Protein AF-0000000072493847 (afdb_homodimer)

Structure (mmCIF, N/CA/C/O backbone):
data_AF-0000000072493847-model_v1
#
loop_
_entity.id
_entity.type
_entity.pdbx_description
1 polymer 'Sarcoplasmic calcium-binding proteins I, III, and IV'
#
loop_
_atom_site.group_PDB
_atom_site.id
_atom_site.type_symbol
_atom_site.label_atom_id
_atom_site.label_alt_id
_atom_site.label_comp_id
_atom_site.label_asym_id
_atom_site.label_entity_id
_atom_site.label_seq_id
_atom_site.pdbx_PDB_ins_code
_atom_site.Cartn_x
_atom_site.Cartn_y
_atom_site.Cartn_z
_atom_site.occupancy
_atom_site.B_iso_or_equiv
_atom_site.auth_seq_id
_atom_site.auth_comp_id
_atom_site.auth_asym_id
_atom_site.auth_atom_id
_atom_site.pdbx_PDB_model_num
ATOM 1 N N . MET A 1 1 ? -23.219 -26.547 -18.922 1 40.38 1 MET A N 1
ATOM 2 C CA . MET A 1 1 ? -22.203 -26.156 -19.891 1 40.38 1 MET A CA 1
ATOM 3 C C . MET A 1 1 ? -21.469 -24.891 -19.422 1 40.38 1 MET A C 1
ATOM 5 O O . MET A 1 1 ? -20.234 -24.828 -19.5 1 40.38 1 MET A O 1
ATOM 9 N N . ALA A 1 2 ? -22.25 -23.859 -18.984 1 48.66 2 ALA A N 1
ATOM 10 C CA . ALA A 1 2 ? -21.734 -22.609 -18.469 1 48.66 2 ALA A CA 1
ATOM 11 C C . ALA A 1 2 ? -20.781 -22.844 -17.297 1 48.66 2 ALA A C 1
ATOM 13 O O . ALA A 1 2 ? -19.703 -22.25 -17.234 1 48.66 2 ALA A O 1
ATOM 14 N N . ASN A 1 3 ? -21.234 -23.703 -16.453 1 60.41 3 ASN A N 1
ATOM 15 C CA . ASN A 1 3 ? -20.484 -24.078 -15.266 1 60.41 3 ASN A CA 1
ATOM 16 C C . ASN A 1 3 ? -19.172 -24.75 -15.617 1 60.41 3 ASN A C 1
ATOM 18 O O . ASN A 1 3 ? -18.141 -24.5 -14.977 1 60.41 3 ASN A O 1
ATOM 22 N N . SER A 1 4 ? -19.234 -25.375 -16.812 1 73.81 4 SER A N 1
ATOM 23 C CA . SER A 1 4 ? -18.047 -26.109 -17.25 1 73.81 4 SER A CA 1
ATOM 24 C C . SER A 1 4 ? -17 -25.156 -17.828 1 73.81 4 SER A C 1
ATOM 26 O O . SER A 1 4 ? -15.812 -25.281 -17.531 1 73.81 4 SER A O 1
ATOM 28 N N . ASP A 1 5 ? -17.484 -24.062 -18.531 1 83.81 5 ASP A N 1
ATOM 29 C CA . ASP A 1 5 ? -16.547 -23.125 -19.141 1 83.81 5 ASP A CA 1
ATOM 30 C C . ASP A 1 5 ? -15.898 -22.234 -18.094 1 83.81 5 ASP A C 1
ATOM 32 O O . ASP A 1 5 ? -14.711 -21.906 -18.188 1 83.81 5 ASP A O 1
ATOM 36 N N . SER A 1 6 ? -16.734 -21.922 -17.141 1 89.44 6 SER A N 1
ATOM 37 C CA . SER A 1 6 ? -16.234 -21.109 -16.031 1 89.44 6 SER A CA 1
ATOM 38 C C . SER A 1 6 ? -15.164 -21.859 -15.234 1 89.44 6 SER A C 1
ATOM 40 O O . SER A 1 6 ? -14.125 -21.281 -14.898 1 89.44 6 SER A O 1
ATOM 42 N N . GLU A 1 7 ? -15.461 -23.062 -15.055 1 91.44 7 GLU A N 1
ATOM 43 C CA . GLU A 1 7 ? -14.508 -23.875 -14.312 1 91.44 7 GLU A CA 1
ATOM 44 C C . GLU A 1 7 ? -13.234 -24.094 -15.117 1 91.44 7 GLU A C 1
ATOM 46 O O . GLU A 1 7 ? -12.133 -24.109 -14.562 1 91.44 7 GLU A O 1
ATOM 51 N N . LYS A 1 8 ? -13.414 -24.297 -16.375 1 94.56 8 LYS A N 1
ATOM 52 C CA . LYS A 1 8 ? -12.266 -24.469 -17.266 1 94.56 8 LYS A CA 1
ATOM 53 C C . LYS A 1 8 ? -11.391 -23.219 -17.297 1 94.56 8 LYS A C 1
ATOM 55 O O . LYS A 1 8 ? -10.164 -23.312 -17.312 1 94.56 8 LYS A O 1
ATOM 60 N N . PHE A 1 9 ? -12.078 -22.125 -17.344 1 97.19 9 PHE A N 1
ATOM 61 C CA . PHE A 1 9 ? -11.359 -20.859 -17.328 1 97.19 9 PHE A CA 1
ATOM 62 C C . PHE A 1 9 ? -10.523 -20.703 -16.078 1 97.19 9 PHE A C 1
ATOM 64 O O . PHE A 1 9 ? -9.328 -20.422 -16.141 1 97.19 9 PHE A O 1
ATOM 71 N N . LEU A 1 10 ? -11.148 -20.938 -14.945 1 97.19 10 LEU A N 1
ATOM 72 C CA . LEU A 1 10 ? -10.438 -20.844 -13.672 1 97.19 10 LEU A CA 1
ATOM 73 C C . LEU A 1 10 ? -9.273 -21.812 -13.633 1 97.19 10 LEU A C 1
ATOM 75 O O . LEU A 1 10 ? -8.172 -21.453 -13.219 1 97.19 10 LEU A O 1
ATOM 79 N N . ARG A 1 11 ? -9.531 -23.031 -14.086 1 96.75 11 ARG A N 1
ATOM 80 C CA . ARG A 1 11 ? -8.516 -24.078 -14.094 1 96.75 11 ARG A CA 1
ATOM 81 C C . ARG A 1 11 ? -7.32 -23.672 -14.953 1 96.75 11 ARG A C 1
ATOM 83 O O . ARG A 1 11 ? -6.172 -23.828 -14.539 1 96.75 11 ARG A O 1
ATOM 90 N N . HIS A 1 12 ? -7.562 -23.141 -16.109 1 97.62 12 HIS A N 1
ATOM 91 C CA . HIS A 1 12 ? -6.508 -22.75 -17.031 1 97.62 12 HIS A CA 1
ATOM 92 C C . HIS A 1 12 ? -5.617 -21.672 -16.438 1 97.62 12 HIS A C 1
ATOM 94 O O . HIS A 1 12 ? -4.391 -21.797 -16.453 1 97.62 12 HIS A O 1
ATOM 100 N N . LYS A 1 13 ? -6.152 -20.625 -15.898 1 97.25 13 LYS A N 1
ATOM 101 C CA . LYS A 1 13 ? -5.395 -19.531 -15.289 1 97.25 13 LYS A CA 1
ATOM 102 C C . LYS A 1 13 ? -4.516 -20.047 -14.148 1 97.25 13 LYS A C 1
ATOM 104 O O . LYS A 1 13 ? -3.346 -19.672 -14.047 1 97.25 13 LYS A O 1
ATOM 109 N N . HIS A 1 14 ? -5.105 -20.938 -13.359 1 97.5 14 HIS A N 1
ATOM 110 C CA . HIS A 1 14 ? -4.387 -21.391 -12.18 1 97.5 14 HIS A CA 1
ATOM 111 C C . HIS A 1 14 ? -3.328 -22.438 -12.547 1 97.5 14 HIS A C 1
ATOM 113 O O . HIS A 1 14 ? -2.283 -22.516 -11.891 1 97.5 14 HIS A O 1
ATOM 119 N N . LEU A 1 15 ? -3.605 -23.25 -13.594 1 97 15 LEU A N 1
ATOM 120 C CA . LEU A 1 15 ? -2.553 -24.125 -14.094 1 97 15 LEU A CA 1
ATOM 121 C C . LEU A 1 15 ? -1.332 -23.312 -14.523 1 97 15 LEU A C 1
ATOM 123 O O . LEU A 1 15 ? -0.2 -23.656 -14.188 1 97 15 LEU A O 1
ATOM 127 N N . PHE A 1 16 ? -1.638 -22.266 -15.203 1 96.69 16 PHE A N 1
ATOM 128 C CA . PHE A 1 16 ? -0.585 -21.391 -15.711 1 96.69 16 PHE A CA 1
ATOM 129 C C . PHE A 1 16 ? 0.253 -20.844 -14.562 1 96.69 16 PHE A C 1
ATOM 131 O O . PHE A 1 16 ? 1.481 -20.938 -14.578 1 96.69 16 PHE A O 1
ATOM 138 N N . THR A 1 17 ? -0.31 -20.266 -13.516 1 96.44 17 THR A N 1
ATOM 139 C CA . THR A 1 17 ? 0.445 -19.656 -12.422 1 96.44 17 THR A CA 1
ATOM 140 C C . THR A 1 17 ? 1.072 -20.734 -11.547 1 96.44 17 THR A C 1
ATOM 142 O O . THR A 1 17 ? 2.191 -20.578 -11.055 1 96.44 17 THR A O 1
ATOM 145 N N . TYR A 1 18 ? 0.3 -21.859 -11.344 1 96 18 TYR A N 1
ATOM 146 C CA . TYR A 1 18 ? 0.799 -23 -10.57 1 96 18 TYR A CA 1
ATOM 147 C C . TYR A 1 18 ? 2.154 -23.453 -11.086 1 96 18 TYR A C 1
ATOM 149 O O . TYR A 1 18 ? 3.102 -23.625 -10.32 1 96 18 TYR A O 1
ATOM 157 N N . LEU A 1 19 ? 2.297 -23.547 -12.336 1 94.88 19 LEU A N 1
ATOM 158 C CA . LEU A 1 19 ? 3.471 -24.141 -12.961 1 94.88 19 LEU A CA 1
ATOM 159 C C . LEU A 1 19 ? 4.531 -23.094 -13.258 1 94.88 19 LEU A C 1
ATOM 161 O O . LEU A 1 19 ? 5.727 -23.359 -13.148 1 94.88 19 LEU A O 1
ATOM 165 N N . ASN A 1 20 ? 4.09 -21.875 -13.586 1 91.94 20 ASN A N 1
ATOM 166 C CA . ASN A 1 20 ? 5.039 -20.891 -14.117 1 91.94 20 ASN A CA 1
ATOM 167 C C . ASN A 1 20 ? 5.402 -19.844 -13.07 1 91.94 20 ASN A C 1
ATOM 169 O O . ASN A 1 20 ? 6.379 -19.109 -13.234 1 91.94 20 ASN A O 1
ATOM 173 N N . PHE A 1 21 ? 4.684 -19.75 -12.023 1 92.88 21 PHE A N 1
ATOM 174 C CA . PHE A 1 21 ? 4.941 -18.75 -10.992 1 92.88 21 PHE A CA 1
ATOM 175 C C . PHE A 1 21 ? 5.297 -19.422 -9.672 1 92.88 21 PHE A C 1
ATOM 177 O O . PHE A 1 21 ? 6.324 -19.109 -9.062 1 92.88 21 PHE A O 1
ATOM 184 N N . TRP A 1 22 ? 4.516 -20.422 -9.273 1 94.5 22 TRP A N 1
ATOM 185 C CA . TRP A 1 22 ? 4.617 -20.969 -7.922 1 94.5 22 TRP A CA 1
ATOM 186 C C . TRP A 1 22 ? 5.598 -22.125 -7.879 1 94.5 22 TRP A C 1
ATOM 188 O O . TRP A 1 22 ? 6.328 -22.297 -6.902 1 94.5 22 TRP A O 1
ATOM 198 N N . ASP A 1 23 ? 5.562 -22.953 -8.906 1 93.38 23 ASP A N 1
ATOM 199 C CA . ASP A 1 23 ? 6.465 -24.094 -9 1 93.38 23 ASP A CA 1
ATOM 200 C C . ASP A 1 23 ? 7.879 -23.641 -9.375 1 93.38 23 ASP A C 1
ATOM 202 O O . ASP A 1 23 ? 8.297 -23.797 -10.523 1 93.38 23 ASP A O 1
ATOM 206 N N . GLU A 1 24 ? 8.586 -23.203 -8.422 1 90.62 24 GLU A N 1
ATOM 207 C CA . GLU A 1 24 ? 9.875 -22.562 -8.633 1 90.62 24 GLU A CA 1
ATOM 208 C C . GLU A 1 24 ? 10.922 -23.547 -9.133 1 90.62 24 GLU A C 1
ATOM 210 O O . GLU A 1 24 ? 11.781 -23.203 -9.945 1 90.62 24 GLU A O 1
ATOM 215 N N . ASN A 1 25 ? 10.867 -24.75 -8.68 1 88.5 25 ASN A N 1
ATOM 216 C CA . ASN A 1 25 ? 11.875 -25.703 -9.125 1 88.5 25 ASN A CA 1
ATOM 217 C C . ASN A 1 25 ? 11.406 -26.484 -10.352 1 88.5 25 ASN A C 1
ATOM 219 O O . ASN A 1 25 ? 12.102 -27.375 -10.828 1 88.5 25 ASN A O 1
ATOM 223 N N . LYS A 1 26 ? 10.203 -26.297 -10.82 1 90.5 26 LYS A N 1
ATOM 224 C CA . LYS A 1 26 ? 9.648 -26.75 -12.094 1 90.5 26 LYS A CA 1
ATOM 225 C C . LYS A 1 26 ? 9.492 -28.281 -12.109 1 90.5 26 LYS A C 1
ATOM 227 O O . LYS A 1 26 ? 9.781 -28.922 -13.117 1 90.5 26 LYS A O 1
ATOM 232 N N . ASP A 1 27 ? 9.039 -28.844 -11 1 88.62 27 ASP A N 1
ATOM 233 C CA . ASP A 1 27 ? 8.867 -30.297 -10.969 1 88.62 27 ASP A CA 1
ATOM 234 C C . ASP A 1 27 ? 7.395 -30.672 -11.047 1 88.62 27 ASP A C 1
ATOM 236 O O . ASP A 1 27 ? 7.043 -31.844 -10.898 1 88.62 27 ASP A O 1
ATOM 240 N N . GLY A 1 28 ? 6.523 -29.703 -11.203 1 90.06 28 GLY A N 1
ATOM 241 C CA . GLY A 1 28 ? 5.125 -29.969 -11.508 1 90.06 28 GLY A CA 1
ATOM 242 C C . GLY A 1 28 ? 4.273 -30.156 -10.266 1 90.06 28 GLY A C 1
ATOM 243 O O . GLY A 1 28 ? 3.076 -30.438 -10.367 1 90.06 28 GLY A O 1
ATOM 244 N N . ILE A 1 29 ? 4.879 -30.078 -9.125 1 90.06 29 ILE A N 1
ATOM 245 C CA . ILE A 1 29 ? 4.184 -30.188 -7.844 1 90.06 29 ILE A CA 1
ATOM 246 C C . ILE A 1 29 ? 4.684 -29.094 -6.902 1 90.06 29 ILE A C 1
ATOM 248 O O . ILE A 1 29 ? 5.82 -28.625 -7.023 1 90.06 29 ILE A O 1
ATOM 252 N N . LEU A 1 30 ? 3.809 -28.672 -6.016 1 93.31 30 LEU A N 1
ATOM 253 C CA . LEU A 1 30 ? 4.227 -27.641 -5.066 1 93.31 30 LEU A CA 1
ATOM 254 C C . LEU A 1 30 ? 4.633 -28.281 -3.736 1 93.31 30 LEU A C 1
ATOM 256 O O . LEU A 1 30 ? 3.875 -29.062 -3.156 1 93.31 30 LEU A O 1
ATOM 260 N N . THR A 1 31 ? 5.801 -28.031 -3.373 1 92.56 31 THR A N 1
ATOM 261 C CA . THR A 1 31 ? 6.328 -28.406 -2.062 1 92.56 31 THR A CA 1
ATOM 262 C C . THR A 1 31 ? 6.727 -27.172 -1.271 1 92.56 31 THR A C 1
ATOM 264 O O . THR A 1 31 ? 6.707 -26.047 -1.799 1 92.56 31 THR A O 1
ATOM 267 N N . TRP A 1 32 ? 7.059 -27.406 -0.013 1 93.31 32 TRP A N 1
ATOM 268 C CA . TRP A 1 32 ? 7.48 -26.281 0.825 1 93.31 32 TRP A CA 1
ATOM 269 C C . TRP A 1 32 ? 8.695 -25.594 0.228 1 93.31 32 TRP A C 1
ATOM 271 O O . TRP A 1 32 ? 8.828 -24.375 0.325 1 93.31 32 TRP A O 1
ATOM 281 N N . GLU A 1 33 ? 9.516 -26.312 -0.339 1 93.75 33 GLU A N 1
ATOM 282 C CA . GLU A 1 33 ? 10.727 -25.766 -0.939 1 93.75 33 GLU A CA 1
ATOM 283 C C . GLU A 1 33 ? 10.383 -24.688 -1.962 1 93.75 33 GLU A C 1
ATOM 285 O O . GLU A 1 33 ? 11.078 -23.672 -2.059 1 93.75 33 GLU A O 1
ATOM 290 N N . ASP A 1 34 ? 9.352 -24.844 -2.771 1 95.75 34 ASP A N 1
ATOM 291 C CA . ASP A 1 34 ? 8.938 -23.844 -3.736 1 95.75 34 ASP A CA 1
ATOM 292 C C . ASP A 1 34 ? 8.57 -22.531 -3.039 1 95.75 34 ASP A C 1
ATOM 294 O O . ASP A 1 34 ? 8.984 -21.453 -3.479 1 95.75 34 ASP A O 1
ATOM 298 N N . PHE A 1 35 ? 7.867 -22.672 -1.907 1 95.56 35 PHE A N 1
ATOM 299 C CA . PHE A 1 35 ? 7.438 -21.484 -1.164 1 95.56 35 PHE A CA 1
ATOM 300 C C . PHE A 1 35 ? 8.633 -20.781 -0.531 1 95.56 35 PHE A C 1
ATOM 302 O O . PHE A 1 35 ? 8.703 -19.547 -0.541 1 95.56 35 PHE A O 1
ATOM 309 N N . ARG A 1 36 ? 9.492 -21.562 -0.009 1 94.81 36 ARG A N 1
ATOM 310 C CA . ARG A 1 36 ? 10.703 -21.016 0.583 1 94.81 36 ARG A CA 1
ATOM 311 C C . ARG A 1 36 ? 11.516 -20.25 -0.455 1 94.81 36 ARG A C 1
ATOM 313 O O . ARG A 1 36 ? 11.969 -19.125 -0.195 1 94.81 36 ARG A O 1
ATOM 320 N N . LEU A 1 37 ? 11.703 -20.781 -1.617 1 94.75 37 LEU A N 1
ATOM 321 C CA . LEU A 1 37 ? 12.453 -20.156 -2.693 1 94.75 37 LEU A CA 1
ATOM 322 C C . LEU A 1 37 ? 11.766 -18.875 -3.16 1 94.75 37 LEU A C 1
ATOM 324 O O . LEU A 1 37 ? 12.43 -17.875 -3.457 1 94.75 37 LEU A O 1
ATOM 328 N N . LEU A 1 38 ? 10.484 -18.922 -3.213 1 95.44 38 LEU A N 1
ATOM 329 C CA . LEU A 1 38 ? 9.719 -17.75 -3.604 1 95.44 38 LEU A CA 1
ATOM 330 C C . LEU A 1 38 ? 9.898 -16.625 -2.592 1 95.44 38 LEU A C 1
ATOM 332 O O . LEU A 1 38 ? 10.031 -15.453 -2.971 1 95.44 38 LEU A O 1
ATOM 336 N N . ALA A 1 39 ? 9.867 -17 -1.306 1 95.88 39 ALA A N 1
ATOM 337 C CA . ALA A 1 39 ? 10.078 -16 -0.258 1 95.88 39 ALA A CA 1
ATOM 338 C C . ALA A 1 39 ? 11.422 -15.305 -0.435 1 95.88 39 ALA A C 1
ATOM 340 O O . ALA A 1 39 ? 11.508 -14.078 -0.341 1 95.88 39 ALA A O 1
ATOM 341 N N . GLU A 1 40 ? 12.398 -16.031 -0.73 1 94.06 40 GLU A N 1
ATOM 342 C CA . GLU A 1 40 ? 13.734 -15.477 -0.936 1 94.06 40 GLU A CA 1
ATOM 343 C C . GLU A 1 40 ? 13.781 -14.609 -2.189 1 94.06 40 GLU A C 1
ATOM 345 O O . GLU A 1 40 ? 14.367 -13.523 -2.18 1 94.06 40 GLU A O 1
ATOM 350 N N . LYS A 1 41 ? 13.219 -15.102 -3.195 1 93.5 41 LYS A N 1
ATOM 351 C CA . LYS A 1 41 ? 13.195 -14.391 -4.473 1 93.5 41 LYS A CA 1
ATOM 352 C C . LYS A 1 41 ? 12.539 -13.023 -4.328 1 93.5 41 LYS A C 1
ATOM 354 O O . LYS A 1 41 ? 13.102 -12.008 -4.758 1 93.5 41 LYS A O 1
ATOM 359 N N . TYR A 1 42 ? 11.406 -12.961 -3.686 1 95.06 42 TYR A N 1
ATOM 360 C CA . TYR A 1 42 ? 10.656 -11.711 -3.59 1 95.06 42 TYR A CA 1
ATOM 361 C C . TYR A 1 42 ? 11.305 -10.758 -2.592 1 95.06 42 TYR A C 1
ATOM 363 O O . TYR A 1 42 ? 11.258 -9.539 -2.766 1 95.06 42 TYR A O 1
ATOM 371 N N . ALA A 1 43 ? 11.93 -11.312 -1.548 1 95.31 43 ALA A N 1
ATOM 372 C CA . ALA A 1 43 ? 12.711 -10.453 -0.661 1 95.31 43 ALA A CA 1
ATOM 373 C C . ALA A 1 43 ? 13.812 -9.734 -1.429 1 95.31 43 ALA A C 1
ATOM 375 O O . ALA A 1 43 ? 14.055 -8.539 -1.215 1 95.31 43 ALA A O 1
ATOM 376 N N . LYS A 1 44 ? 14.453 -10.422 -2.371 1 92.75 44 LYS A N 1
ATOM 377 C CA . LYS A 1 44 ? 15.523 -9.852 -3.184 1 92.75 44 LYS A CA 1
ATOM 378 C C . LYS A 1 44 ? 14.969 -8.828 -4.176 1 92.75 44 LYS A C 1
ATOM 380 O O . LYS A 1 44 ? 15.555 -7.762 -4.371 1 92.75 44 LYS A O 1
ATOM 385 N N . ILE A 1 45 ? 13.836 -9.172 -4.785 1 91.38 45 ILE A N 1
ATOM 386 C CA . ILE A 1 45 ? 13.195 -8.289 -5.75 1 91.38 45 ILE A CA 1
ATOM 387 C C . ILE A 1 45 ? 12.789 -6.984 -5.07 1 91.38 45 ILE A C 1
ATOM 389 O O . ILE A 1 45 ? 12.945 -5.902 -5.641 1 91.38 45 ILE A O 1
ATOM 393 N N . GLN A 1 46 ? 12.281 -7.125 -3.881 1 91.31 46 GLN A N 1
ATOM 394 C CA . GLN A 1 46 ? 11.781 -5.973 -3.143 1 91.31 46 GLN A CA 1
ATOM 395 C C . GLN A 1 46 ? 12.875 -4.93 -2.943 1 91.31 46 GLN A C 1
ATOM 397 O O . GLN A 1 46 ? 12.609 -3.725 -2.977 1 91.31 46 GLN A O 1
ATOM 402 N N . ARG A 1 47 ? 14.039 -5.324 -2.797 1 84.25 47 ARG A N 1
ATOM 403 C CA . ARG A 1 47 ? 15.156 -4.426 -2.551 1 84.25 47 ARG A CA 1
ATOM 404 C C . ARG A 1 47 ? 15.977 -4.215 -3.82 1 84.25 47 ARG A C 1
ATOM 406 O O . ARG A 1 47 ? 17.156 -3.859 -3.752 1 84.25 47 ARG A O 1
ATOM 413 N N . ARG A 1 48 ? 15.422 -4.488 -4.895 1 81.12 48 ARG A N 1
ATOM 414 C CA . ARG A 1 48 ? 16.016 -4.258 -6.203 1 81.12 48 ARG A CA 1
ATOM 415 C C . ARG A 1 48 ? 17.344 -4.992 -6.336 1 81.12 48 ARG A C 1
ATOM 417 O O . ARG A 1 48 ? 18.344 -4.418 -6.789 1 81.12 48 ARG A O 1
ATOM 424 N N . GLY A 1 49 ? 17.391 -6.152 -5.82 1 77.62 49 GLY A N 1
ATOM 425 C CA . GLY A 1 49 ? 18.562 -7.004 -5.965 1 77.62 49 GLY A CA 1
ATOM 426 C C . GLY A 1 49 ? 19.578 -6.809 -4.859 1 77.62 49 GLY A C 1
ATOM 427 O O . GLY A 1 49 ? 20.547 -7.57 -4.762 1 77.62 49 GLY A O 1
ATOM 428 N N . ARG A 1 50 ? 19.391 -5.82 -4.062 1 81.81 50 ARG A N 1
ATOM 429 C CA . ARG A 1 50 ? 20.281 -5.617 -2.926 1 81.81 50 ARG A CA 1
ATOM 430 C C . ARG A 1 50 ? 19.938 -6.57 -1.785 1 81.81 50 ARG A C 1
ATOM 432 O O . ARG A 1 50 ? 18.859 -7.18 -1.781 1 81.81 50 ARG A O 1
ATOM 439 N N . THR A 1 51 ? 20.906 -6.738 -0.943 1 86.88 51 THR A N 1
ATOM 440 C CA . THR A 1 51 ? 20.656 -7.598 0.208 1 86.88 51 THR A CA 1
ATOM 441 C C . THR A 1 51 ? 19.484 -7.062 1.031 1 86.88 51 THR A C 1
ATOM 443 O O . THR A 1 51 ? 19.531 -5.938 1.525 1 86.88 51 THR A O 1
ATOM 446 N N . PRO A 1 52 ? 18.516 -7.879 1.116 1 89.56 52 PRO A N 1
ATOM 447 C CA . PRO A 1 52 ? 17.359 -7.414 1.877 1 89.56 52 PRO A CA 1
ATOM 448 C C . PRO A 1 52 ? 17.609 -7.398 3.383 1 89.56 52 PRO A C 1
ATOM 450 O O . PRO A 1 52 ? 18.391 -8.203 3.893 1 89.56 52 PRO A O 1
ATOM 453 N N . GLU A 1 53 ? 16.891 -6.473 4.051 1 89.25 53 GLU A N 1
ATOM 454 C CA . GLU A 1 53 ? 16.906 -6.477 5.512 1 89.25 53 GLU A CA 1
ATOM 455 C C . GLU A 1 53 ? 16.344 -7.785 6.062 1 89.25 53 GLU A C 1
ATOM 457 O O . GLU A 1 53 ? 15.508 -8.43 5.422 1 89.25 53 GLU A O 1
ATOM 462 N N . LYS A 1 54 ? 16.828 -8.148 7.258 1 92.25 54 LYS A N 1
ATOM 463 C CA . LYS A 1 54 ? 16.391 -9.383 7.906 1 92.25 54 LYS A CA 1
ATOM 464 C C . LYS A 1 54 ? 14.875 -9.414 8.055 1 92.25 54 LYS A C 1
ATOM 466 O O . LYS A 1 54 ? 14.242 -10.453 7.836 1 92.25 54 LYS A O 1
ATOM 471 N N . GLU A 1 55 ? 14.297 -8.305 8.398 1 92.88 55 GLU A N 1
ATOM 472 C CA . GLU A 1 55 ? 12.867 -8.234 8.664 1 92.88 55 GLU A CA 1
ATOM 473 C C . GLU A 1 55 ? 12.062 -8.453 7.383 1 92.88 55 GLU A C 1
ATOM 475 O O . GLU A 1 55 ? 10.961 -9.008 7.422 1 92.88 55 GLU A O 1
ATOM 480 N N . VAL A 1 56 ? 12.562 -8.023 6.281 1 94.69 56 VAL A N 1
ATOM 481 C CA . VAL A 1 56 ? 11.906 -8.211 4.992 1 94.69 56 VAL A CA 1
ATOM 482 C C . VAL A 1 56 ? 11.898 -9.695 4.633 1 94.69 56 VAL A C 1
ATOM 484 O O . VAL A 1 56 ? 10.859 -10.242 4.246 1 94.69 56 VAL A O 1
ATOM 487 N N . VAL A 1 57 ? 13.07 -10.344 4.824 1 95.62 57 VAL A N 1
ATOM 488 C CA . VAL A 1 57 ? 13.195 -11.766 4.543 1 95.62 57 VAL A CA 1
ATOM 489 C C . VAL A 1 57 ? 12.234 -12.555 5.43 1 95.62 57 VAL A C 1
ATOM 491 O O . VAL A 1 57 ? 11.5 -13.422 4.945 1 95.62 57 VAL A O 1
ATOM 494 N N . GLU A 1 58 ? 12.219 -12.234 6.641 1 95.56 58 GLU A N 1
ATOM 495 C CA . GLU A 1 58 ? 11.367 -12.93 7.602 1 95.56 58 GLU A CA 1
ATOM 496 C C . GLU A 1 58 ? 9.891 -12.719 7.277 1 95.56 5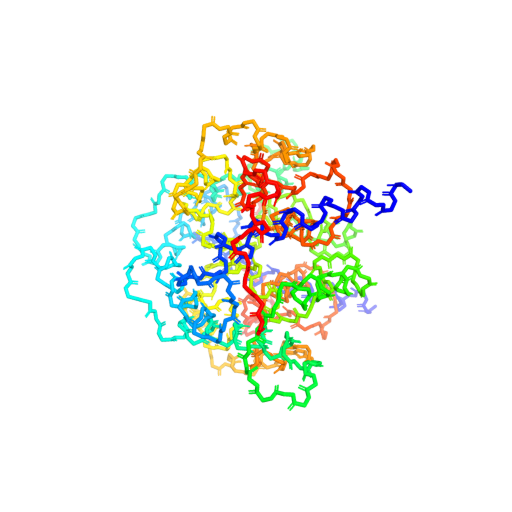8 GLU A C 1
ATOM 498 O O . GLU A 1 58 ? 9.07 -13.617 7.473 1 95.56 58 GLU A O 1
ATOM 503 N N . ARG A 1 59 ? 9.562 -11.547 6.84 1 96 59 ARG A N 1
ATOM 504 C CA . ARG A 1 59 ? 8.18 -11.25 6.496 1 96 59 ARG A CA 1
ATOM 505 C C . ARG A 1 59 ? 7.707 -12.125 5.336 1 96 59 ARG A C 1
ATOM 507 O O . ARG A 1 59 ? 6.652 -12.75 5.414 1 96 59 ARG A O 1
ATOM 514 N N . TRP A 1 60 ? 8.461 -12.164 4.301 1 96.94 60 TRP A N 1
ATOM 515 C CA . TRP A 1 60 ? 8.109 -13.008 3.164 1 96.94 60 TRP A CA 1
ATOM 516 C C . TRP A 1 60 ? 8.016 -14.477 3.584 1 96.94 60 TRP A C 1
ATOM 518 O O . TRP A 1 60 ? 7.082 -15.18 3.193 1 96.94 60 TRP A O 1
ATOM 528 N N . LYS A 1 61 ? 8.984 -14.922 4.391 1 96.69 61 LYS A N 1
ATOM 529 C CA . LYS A 1 61 ? 8.938 -16.297 4.887 1 96.69 61 LYS A CA 1
ATOM 530 C C . LYS A 1 61 ? 7.652 -16.562 5.664 1 96.69 61 LYS A C 1
ATOM 532 O O . LYS A 1 61 ? 7.012 -17.594 5.473 1 96.69 61 LYS A O 1
ATOM 537 N N . SER A 1 62 ? 7.316 -15.664 6.496 1 96 62 SER A N 1
ATOM 538 C CA . SER A 1 62 ? 6.117 -15.812 7.312 1 96 62 SER A CA 1
ATOM 539 C C . SER A 1 62 ? 4.863 -15.883 6.449 1 96 62 SER A C 1
ATOM 541 O O . SER A 1 62 ? 3.977 -16.703 6.695 1 96 62 SER A O 1
ATOM 543 N N . ILE A 1 63 ? 4.734 -15.023 5.488 1 96.38 63 ILE A N 1
ATOM 544 C CA . ILE A 1 63 ? 3.592 -14.992 4.582 1 96.38 63 ILE A CA 1
ATOM 545 C C . ILE A 1 63 ? 3.453 -16.344 3.879 1 96.38 63 ILE A C 1
ATOM 547 O O . ILE A 1 63 ? 2.377 -16.938 3.881 1 96.38 63 ILE A O 1
ATOM 551 N N . PHE A 1 64 ? 4.531 -16.844 3.342 1 96.44 64 PHE A N 1
ATOM 552 C CA . PHE A 1 64 ? 4.48 -18.062 2.545 1 96.44 64 PHE A CA 1
ATOM 553 C C . PHE A 1 64 ? 4.305 -19.281 3.438 1 96.44 64 PHE A C 1
ATOM 555 O O . PHE A 1 64 ? 3.668 -20.266 3.043 1 96.44 64 PHE A O 1
ATOM 562 N N . GLU A 1 65 ? 4.84 -19.188 4.648 1 94.56 65 GLU A N 1
ATOM 563 C CA . GLU A 1 65 ? 4.586 -20.266 5.617 1 94.56 65 GLU A CA 1
ATOM 564 C C . GLU A 1 65 ? 3.102 -20.344 5.957 1 94.56 65 GLU A C 1
ATOM 566 O O . GLU A 1 65 ? 2.539 -21.438 6.012 1 94.56 65 GLU A O 1
ATOM 571 N N . LYS A 1 66 ? 2.494 -19.266 6.195 1 94.06 66 LYS A N 1
ATOM 572 C CA . LYS A 1 66 ? 1.065 -19.266 6.492 1 94.06 66 LYS A CA 1
ATOM 573 C C . LYS A 1 66 ? 0.257 -19.781 5.305 1 94.06 66 LYS A C 1
ATOM 575 O O . LYS A 1 66 ? -0.697 -20.547 5.48 1 94.06 66 LYS A O 1
ATOM 580 N N . TRP A 1 67 ? 0.632 -19.359 4.105 1 93.69 67 TRP A N 1
ATOM 581 C CA . TRP A 1 67 ? -0.03 -19.844 2.9 1 93.69 67 TRP A CA 1
ATOM 582 C C . TRP A 1 67 ? 0.096 -21.359 2.783 1 93.69 67 TRP A C 1
ATOM 584 O O . TRP A 1 67 ? -0.898 -22.047 2.564 1 93.69 67 TRP A O 1
ATOM 594 N N . TRP A 1 68 ? 1.305 -21.828 3.01 1 93.25 68 TRP A N 1
ATOM 595 C CA . TRP A 1 68 ? 1.583 -23.266 2.953 1 93.25 68 TRP A CA 1
ATOM 596 C C . TRP A 1 68 ? 0.727 -24.031 3.957 1 93.25 68 TRP A C 1
ATOM 598 O O . TRP A 1 68 ? 0.11 -25.031 3.617 1 93.25 68 TRP A O 1
ATOM 608 N N . ASN A 1 69 ? 0.655 -23.469 5.125 1 90.88 69 ASN A N 1
ATOM 609 C CA . ASN A 1 69 ? -0.127 -24.109 6.18 1 90.88 69 ASN A CA 1
ATOM 610 C C . ASN A 1 69 ? -1.612 -24.156 5.832 1 90.88 69 ASN A C 1
ATOM 612 O O . ASN A 1 69 ? -2.291 -25.141 6.094 1 90.88 69 ASN A O 1
ATOM 616 N N . GLU A 1 70 ? -2.117 -23.109 5.262 1 89.56 70 GLU A N 1
ATOM 617 C CA . GLU A 1 70 ? -3.516 -23.078 4.848 1 89.56 70 GLU A CA 1
ATOM 618 C C . GLU A 1 70 ? -3.787 -24.094 3.74 1 89.56 70 GLU A C 1
ATOM 620 O O . GLU A 1 70 ? -4.836 -24.734 3.727 1 89.56 70 GLU A O 1
ATOM 625 N N . LEU A 1 71 ? -2.877 -24.266 2.811 1 89.56 71 LEU A N 1
ATOM 626 C CA . LEU A 1 71 ? -3.02 -25.172 1.675 1 89.56 71 LEU A CA 1
ATOM 627 C C . LEU A 1 71 ? -2.947 -26.625 2.127 1 89.56 71 LEU A C 1
ATOM 629 O O . LEU A 1 71 ? -3.578 -27.5 1.527 1 89.56 71 LEU A O 1
ATOM 633 N N . THR A 1 72 ? -2.221 -26.828 3.174 1 87 72 THR A N 1
ATOM 634 C CA . THR A 1 72 ? -1.964 -28.203 3.586 1 87 72 THR A CA 1
ATOM 635 C C . THR A 1 72 ? -2.803 -28.562 4.805 1 87 72 THR A C 1
ATOM 637 O O . THR A 1 72 ? -2.697 -29.672 5.332 1 87 72 THR A O 1
ATOM 640 N N . SER A 1 73 ? -3.479 -27.516 5.332 1 76.56 73 SER A N 1
ATOM 641 C CA . SER A 1 73 ? -4.266 -27.766 6.531 1 76.56 73 SER A CA 1
ATOM 642 C C . SER A 1 73 ? -5.273 -28.891 6.301 1 76.56 73 SER A C 1
ATOM 644 O O . SER A 1 73 ? -5.59 -29.656 7.223 1 76.56 73 SER A O 1
ATOM 646 N N . TYR A 1 74 ? -6.07 -28.938 5.203 1 58.5 74 TYR A N 1
ATOM 647 C CA . TYR A 1 74 ? -7.07 -29.984 5.008 1 58.5 74 TYR A CA 1
ATOM 648 C C . TYR A 1 74 ? -6.422 -31.266 4.508 1 58.5 74 TYR A C 1
ATOM 650 O O . TYR A 1 74 ? -7.109 -32.281 4.301 1 58.5 74 TYR A O 1
ATOM 658 N N . ALA A 1 75 ? -5.285 -31.094 3.93 1 50.78 75 ALA A N 1
ATOM 659 C CA . ALA A 1 75 ? -4.648 -32.312 3.434 1 50.78 75 ALA A CA 1
ATOM 660 C C . ALA A 1 75 ? -4.559 -33.375 4.531 1 50.78 75 ALA A C 1
ATOM 662 O O . ALA A 1 75 ? -4.137 -33.062 5.652 1 50.78 75 ALA A O 1
ATOM 663 N N . ASP A 1 76 ? -5.625 -34.188 4.555 1 48.12 76 ASP A N 1
ATOM 664 C CA . ASP A 1 76 ? -5.676 -35.406 5.379 1 48.12 76 ASP A CA 1
ATOM 665 C C . ASP A 1 76 ? -4.277 -35.812 5.824 1 48.12 76 ASP A C 1
ATOM 667 O O . ASP A 1 76 ? -3.279 -35.281 5.328 1 48.12 76 ASP A O 1
ATOM 671 N N . SER A 1 77 ? -4.332 -37.25 6.371 1 42.28 77 SER A N 1
ATOM 672 C CA . SER A 1 77 ? -3.428 -38.219 6.98 1 42.28 77 SER A CA 1
ATOM 673 C C . SER A 1 77 ? -2.09 -38.281 6.25 1 42.28 77 SER A C 1
ATOM 675 O O . SER A 1 77 ? -1.169 -38.969 6.668 1 42.28 77 SER A O 1
ATOM 677 N N . ASN A 1 78 ? -2.164 -38.406 4.836 1 45.25 78 ASN A N 1
ATOM 678 C CA . ASN A 1 78 ? -0.894 -38.781 4.234 1 45.25 78 ASN A CA 1
ATOM 679 C C . ASN A 1 78 ? 0.123 -37.656 4.273 1 45.25 78 ASN A C 1
ATOM 681 O O . ASN A 1 78 ? -0.18 -36.531 3.867 1 45.25 78 ASN A O 1
ATOM 685 N N . LYS A 1 79 ? 0.938 -37.75 5.102 1 48.12 79 LYS A N 1
ATOM 686 C CA . LYS A 1 79 ? 2.102 -36.969 5.555 1 48.12 79 LYS A CA 1
ATOM 687 C C . LYS A 1 79 ? 2.75 -36.219 4.398 1 48.12 79 LYS A C 1
ATOM 689 O O . LYS A 1 79 ? 3.842 -35.688 4.543 1 48.12 79 LYS A O 1
ATOM 694 N N . ASP A 1 80 ? 2.557 -36.75 3.156 1 56.16 80 ASP A N 1
ATOM 695 C CA . ASP A 1 80 ? 3.57 -36.25 2.234 1 56.16 80 ASP A CA 1
ATOM 696 C C . ASP A 1 80 ? 3.342 -34.781 1.912 1 56.16 80 ASP A C 1
ATOM 698 O O . ASP A 1 80 ? 2.229 -34.375 1.569 1 56.16 80 ASP A O 1
ATOM 702 N N . LYS A 1 81 ? 3.846 -33.75 2.545 1 73.06 81 LYS A N 1
ATOM 703 C CA . LYS A 1 81 ? 3.844 -32.281 2.637 1 73.06 81 LYS A CA 1
ATOM 704 C C . LYS A 1 81 ? 3.908 -31.641 1.253 1 73.06 81 LYS A C 1
ATOM 706 O O . LYS A 1 81 ? 4.812 -30.859 0.969 1 73.06 81 LYS A O 1
ATOM 711 N N . LEU A 1 82 ? 3.133 -32.219 0.169 1 85.56 82 LEU A N 1
ATOM 712 C CA . LEU A 1 82 ? 3.049 -31.594 -1.149 1 85.56 82 LEU A CA 1
ATOM 713 C C . LEU A 1 82 ? 1.64 -31.078 -1.418 1 85.56 82 LEU A C 1
ATOM 715 O O . LEU A 1 82 ? 0.672 -31.562 -0.826 1 85.56 82 LEU A O 1
ATOM 719 N N . VAL A 1 83 ? 1.418 -30.094 -2.232 1 90.06 83 VAL A N 1
ATOM 720 C CA . VAL A 1 83 ? 0.151 -29.516 -2.68 1 90.06 83 VAL A CA 1
ATOM 721 C C . VAL A 1 83 ? -0.08 -29.875 -4.148 1 90.06 83 VAL A C 1
ATOM 723 O O . VAL A 1 83 ? 0.626 -29.375 -5.031 1 90.06 83 VAL A O 1
ATOM 726 N N . GLU A 1 84 ? -1.017 -30.734 -4.344 1 87.38 84 GLU A N 1
ATOM 727 C CA . GLU A 1 84 ? -1.396 -31.047 -5.719 1 87.38 84 GLU A CA 1
ATOM 728 C C . GLU A 1 84 ? -2.264 -29.938 -6.316 1 87.38 84 GLU A C 1
ATOM 730 O O . GLU A 1 84 ? -2.857 -29.156 -5.582 1 87.38 84 GLU A O 1
ATOM 735 N N . PHE A 1 85 ? -2.434 -30.016 -7.652 1 92.12 85 PHE A N 1
ATOM 736 C CA . PHE A 1 85 ? -3.109 -28.922 -8.336 1 92.12 85 PHE A CA 1
ATOM 737 C C . PHE A 1 85 ? -4.57 -28.828 -7.906 1 92.12 85 PHE A C 1
ATOM 739 O O . PHE A 1 85 ? -5.109 -27.719 -7.754 1 92.12 85 PHE A O 1
ATOM 746 N N . HIS A 1 86 ? -5.25 -29.969 -7.727 1 88.88 86 HIS A N 1
ATOM 747 C CA . HIS A 1 86 ? -6.66 -29.906 -7.355 1 88.88 86 HIS A CA 1
ATOM 748 C C . HIS A 1 86 ? -6.844 -29.234 -6 1 88.88 86 HIS A C 1
ATOM 750 O O . HIS A 1 86 ? -7.824 -28.5 -5.789 1 88.88 86 HIS A O 1
ATOM 756 N N . GLU A 1 87 ? -5.895 -29.438 -5.016 1 88.5 87 GLU A N 1
ATOM 757 C CA . GLU A 1 87 ? -5.941 -28.781 -3.713 1 88.5 87 GLU A CA 1
ATOM 758 C C . GLU A 1 87 ? -5.723 -27.281 -3.844 1 88.5 87 GLU A C 1
ATOM 760 O O . GLU A 1 87 ? -6.359 -26.484 -3.146 1 88.5 87 GLU A O 1
ATOM 765 N N . TRP A 1 88 ? -4.789 -26.984 -4.723 1 93.06 88 TRP A N 1
ATOM 766 C CA . TRP A 1 88 ? -4.527 -25.578 -5.047 1 93.06 88 TRP A CA 1
ATOM 767 C C . TRP A 1 88 ? -5.785 -24.891 -5.566 1 93.06 88 TRP A C 1
ATOM 769 O O . TRP A 1 88 ? -6.164 -23.828 -5.074 1 93.06 88 TRP A O 1
ATOM 779 N N . LEU A 1 89 ? -6.363 -25.516 -6.5 1 93.75 89 LEU A N 1
ATOM 780 C CA . LEU A 1 89 ? -7.555 -24.953 -7.129 1 93.75 89 LEU A CA 1
ATOM 781 C C . LEU A 1 89 ? -8.695 -24.828 -6.121 1 93.75 89 LEU A C 1
ATOM 783 O O . LEU A 1 89 ? -9.414 -23.828 -6.109 1 93.75 89 LEU A O 1
ATOM 787 N N . ASP A 1 90 ? -8.883 -25.797 -5.27 1 92.19 90 ASP A N 1
ATOM 788 C CA . ASP A 1 90 ? -9.938 -25.812 -4.262 1 92.19 90 ASP A CA 1
ATOM 789 C C . ASP A 1 90 ? -9.758 -24.656 -3.279 1 92.19 90 ASP A C 1
ATOM 791 O O . ASP A 1 90 ? -10.742 -24.062 -2.82 1 92.19 90 ASP A O 1
ATOM 795 N N . PHE A 1 91 ? -8.586 -24.422 -2.936 1 93.5 91 PHE A N 1
ATOM 796 C CA . PHE A 1 91 ? -8.297 -23.312 -2.035 1 93.5 91 PHE A CA 1
ATOM 797 C C . PHE A 1 91 ? -8.867 -22 -2.584 1 93.5 91 PHE A C 1
ATOM 799 O O . PHE A 1 91 ? -9.555 -21.266 -1.873 1 93.5 91 PHE A O 1
ATOM 806 N N . PHE A 1 92 ? -8.656 -21.688 -3.822 1 95.88 92 PHE A N 1
ATOM 807 C CA . PHE A 1 92 ? -9.07 -20.406 -4.395 1 95.88 92 PHE A CA 1
ATOM 808 C C . PHE A 1 92 ? -10.57 -20.391 -4.652 1 95.88 92 PHE A C 1
ATOM 810 O O . PHE A 1 92 ? -11.219 -19.344 -4.539 1 95.88 92 PHE A O 1
ATOM 817 N N . LYS A 1 93 ? -11.086 -21.562 -4.977 1 95 93 LYS A N 1
ATOM 818 C CA . LYS A 1 93 ? -12.547 -21.641 -5.078 1 95 93 LYS A CA 1
ATOM 819 C C . LYS A 1 93 ? -13.211 -21.297 -3.752 1 95 93 LYS A C 1
ATOM 821 O O . LYS A 1 93 ? -14.172 -20.516 -3.721 1 95 93 LYS A O 1
ATOM 826 N N . GLN A 1 94 ? -12.672 -21.828 -2.711 1 94.75 94 GLN A N 1
ATOM 827 C CA . GLN A 1 94 ? -13.211 -21.547 -1.385 1 94.75 94 GLN A CA 1
ATOM 828 C C . GLN A 1 94 ? -13.008 -20.078 -1.007 1 94.75 94 GLN A C 1
ATOM 830 O O . GLN A 1 94 ? -13.883 -19.469 -0.4 1 94.75 94 GLN A O 1
ATOM 835 N N . LEU A 1 95 ? -11.898 -19.625 -1.36 1 96 95 LEU A N 1
ATOM 836 C CA . LEU A 1 95 ? -11.617 -18.203 -1.115 1 96 95 LEU A CA 1
ATOM 837 C C . LEU A 1 95 ? -12.672 -17.328 -1.766 1 96 95 LEU A C 1
ATOM 839 O O . LEU A 1 95 ? -13.188 -16.391 -1.136 1 96 95 LEU A O 1
ATOM 843 N N . GLY A 1 96 ? -12.977 -17.578 -3.012 1 95.75 96 GLY A N 1
ATOM 844 C CA . GLY A 1 96 ? -13.984 -16.828 -3.738 1 95.75 96 GLY A CA 1
ATOM 845 C C . GLY A 1 96 ? -15.375 -16.953 -3.133 1 95.75 96 GLY A C 1
ATOM 846 O O . GLY A 1 96 ? -16.156 -16 -3.191 1 95.75 96 GLY A O 1
ATOM 847 N N . LYS A 1 97 ? -15.633 -18.078 -2.523 1 96.25 97 LYS A N 1
ATOM 848 C CA . LYS A 1 97 ? -16.938 -18.312 -1.891 1 96.25 97 LYS A CA 1
ATOM 849 C C . LYS A 1 97 ? -17.031 -17.547 -0.567 1 96.25 97 LYS A C 1
ATOM 851 O O . LYS A 1 97 ? -18.109 -17.078 -0.203 1 96.25 97 LYS A O 1
ATOM 856 N N . ASN A 1 98 ? -15.93 -17.453 0.076 1 96.56 98 ASN A N 1
ATOM 857 C CA . ASN A 1 98 ? -15.945 -16.969 1.453 1 96.56 98 ASN A CA 1
ATOM 858 C C . ASN A 1 98 ? -15.641 -15.477 1.527 1 96.56 98 ASN A C 1
ATOM 860 O O . ASN A 1 98 ? -15.758 -14.867 2.592 1 96.56 98 ASN A O 1
ATOM 864 N N . THR A 1 99 ? -15.195 -14.914 0.454 1 97.62 99 THR A N 1
ATOM 865 C CA . THR A 1 99 ? -14.844 -13.5 0.443 1 97.62 99 THR A CA 1
ATOM 866 C C . THR A 1 99 ? -15.5 -12.789 -0.735 1 97.62 99 THR A C 1
ATOM 868 O O . THR A 1 99 ? -15.742 -13.398 -1.778 1 97.62 99 THR A O 1
ATOM 871 N N . LYS A 1 100 ? -15.719 -11.484 -0.582 1 96.75 100 LYS A N 1
ATOM 872 C CA . LYS A 1 100 ? -16.375 -10.695 -1.628 1 96.75 100 LYS A CA 1
ATOM 873 C C . LYS A 1 100 ? -15.359 -9.789 -2.334 1 96.75 100 LYS A C 1
ATOM 875 O O . LYS A 1 100 ? -15.609 -9.328 -3.447 1 96.75 100 LYS A O 1
ATOM 880 N N . SER A 1 101 ? -14.312 -9.477 -1.662 1 97.12 101 SER A N 1
ATOM 881 C CA . SER A 1 101 ? -13.266 -8.594 -2.172 1 97.12 101 SER A CA 1
ATOM 882 C C . SER A 1 101 ? -11.93 -8.859 -1.482 1 97.12 101 SER A C 1
ATOM 884 O O . SER A 1 101 ? -11.867 -9.633 -0.529 1 97.12 101 SER A O 1
ATOM 886 N N . PHE A 1 102 ? -1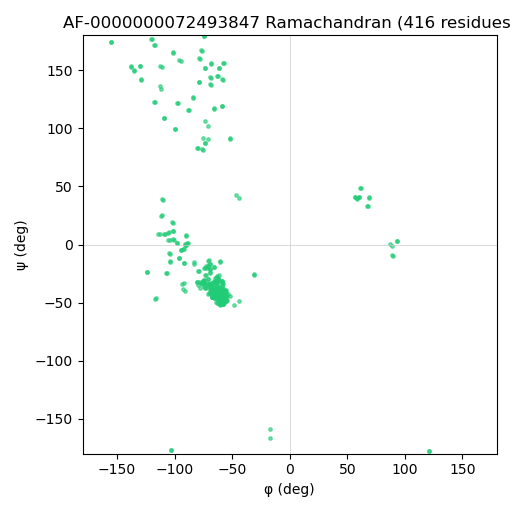0.938 -8.172 -1.986 1 96.94 102 PHE A N 1
ATOM 887 C CA . PHE A 1 102 ? -9.609 -8.352 -1.402 1 96.94 102 PHE A CA 1
ATOM 888 C C . PHE A 1 102 ? -9.578 -7.832 0.03 1 96.94 102 PHE A C 1
ATOM 890 O O . PHE A 1 102 ? -8.711 -8.227 0.816 1 96.94 102 PHE A O 1
ATOM 897 N N . GLU A 1 103 ? -10.484 -6.996 0.431 1 94.56 103 GLU A N 1
ATOM 898 C CA . GLU A 1 103 ? -10.523 -6.406 1.766 1 94.56 103 GLU A CA 1
ATOM 899 C C . GLU A 1 103 ? -10.914 -7.441 2.816 1 94.56 103 GLU A C 1
ATOM 901 O O . GLU A 1 103 ? -10.672 -7.242 4.012 1 94.56 103 GLU A O 1
ATOM 906 N N . GLU A 1 104 ? -11.508 -8.539 2.414 1 96.44 104 GLU A N 1
ATOM 907 C CA . GLU A 1 104 ? -11.992 -9.555 3.34 1 96.44 104 GLU A CA 1
ATOM 908 C C . GLU A 1 104 ? -11.031 -10.734 3.432 1 96.44 104 GLU A C 1
ATOM 910 O O . GLU A 1 104 ? -11.32 -11.734 4.086 1 96.44 104 GLU A O 1
ATOM 915 N N . LEU A 1 105 ? -9.922 -10.617 2.76 1 96.81 105 LEU A N 1
ATOM 916 C CA . LEU A 1 105 ? -8.938 -11.695 2.756 1 96.81 105 LEU A CA 1
ATOM 917 C C . LEU A 1 105 ? -8.297 -11.859 4.129 1 96.81 105 LEU A C 1
ATOM 919 O O . LEU A 1 105 ? -8.273 -10.914 4.922 1 96.81 105 LEU A O 1
ATOM 923 N N . PRO A 1 106 ? -7.793 -13.125 4.367 1 94 106 PRO A N 1
ATOM 924 C CA . PRO A 1 106 ? -6.98 -13.266 5.578 1 94 106 PRO A CA 1
ATOM 925 C C . PRO A 1 106 ? -5.781 -12.32 5.598 1 94 106 PRO A C 1
ATOM 927 O O . PRO A 1 106 ? -5.289 -11.914 4.539 1 94 106 PRO A O 1
ATOM 930 N N . GLU A 1 107 ? -5.289 -12.023 6.797 1 94.12 107 GLU A N 1
ATOM 931 C CA . GLU A 1 107 ? -4.277 -11 7.016 1 94.12 107 GLU A CA 1
ATOM 932 C C . GLU A 1 107 ? -3.02 -11.281 6.199 1 94.12 107 GLU A C 1
ATOM 934 O O . GLU A 1 107 ? -2.467 -10.375 5.57 1 94.12 107 GLU A O 1
ATOM 939 N N . PHE A 1 108 ? -2.592 -12.5 6.168 1 93.5 108 PHE A N 1
ATOM 940 C CA . PHE A 1 108 ? -1.343 -12.812 5.48 1 93.5 108 PHE A CA 1
ATOM 941 C C . PHE A 1 108 ? -1.472 -12.555 3.984 1 93.5 108 PHE A C 1
ATOM 943 O O . PHE A 1 108 ? -0.509 -12.141 3.334 1 93.5 108 PHE A O 1
ATOM 950 N N . LEU A 1 109 ? -2.686 -12.758 3.396 1 96.75 109 LEU A N 1
ATOM 951 C CA . LEU A 1 109 ? -2.893 -12.5 1.976 1 96.75 109 LEU A CA 1
ATOM 952 C C . LEU A 1 109 ? -2.984 -11.008 1.7 1 96.75 109 LEU A C 1
ATOM 954 O O . LEU A 1 109 ? -2.555 -10.539 0.644 1 96.75 109 LEU A O 1
ATOM 958 N N . LYS A 1 110 ? -3.512 -10.242 2.672 1 96.5 110 LYS A N 1
ATOM 959 C CA . LYS A 1 110 ? -3.521 -8.789 2.537 1 96.5 110 LYS A CA 1
ATOM 960 C C . LYS A 1 110 ? -2.102 -8.234 2.506 1 96.5 110 LYS A C 1
ATOM 962 O O . LYS A 1 110 ? -1.785 -7.375 1.68 1 96.5 110 LYS A O 1
ATOM 967 N N . ILE A 1 111 ? -1.274 -8.688 3.379 1 96.75 111 ILE A N 1
ATOM 968 C CA . ILE A 1 111 ? 0.113 -8.242 3.412 1 96.75 111 ILE A CA 1
ATOM 969 C C . ILE A 1 111 ? 0.828 -8.68 2.135 1 96.75 111 ILE A C 1
ATOM 971 O O . ILE A 1 111 ? 1.615 -7.918 1.566 1 96.75 111 ILE A O 1
ATOM 975 N N . TYR A 1 112 ? 0.527 -9.961 1.671 1 97.69 112 TYR A N 1
ATOM 976 C CA . TYR A 1 112 ? 1.09 -10.438 0.413 1 97.69 112 TYR A CA 1
ATOM 977 C C . TYR A 1 112 ? 0.758 -9.484 -0.729 1 97.69 112 TYR A C 1
ATOM 979 O O . TYR A 1 112 ? 1.645 -9.078 -1.488 1 97.69 112 TYR A O 1
ATOM 987 N N . LEU A 1 113 ? -0.51 -9.109 -0.821 1 98.25 113 LEU A N 1
ATOM 988 C CA . LEU A 1 113 ? -0.947 -8.25 -1.919 1 98.25 113 LEU A CA 1
ATOM 989 C C . LEU A 1 113 ? -0.242 -6.902 -1.871 1 98.25 113 LEU A C 1
ATOM 991 O O . LEU A 1 113 ? 0.143 -6.359 -2.91 1 98.25 113 LEU A O 1
ATOM 995 N N . HIS A 1 114 ? -0.075 -6.367 -0.706 1 97.62 114 HIS A N 1
ATOM 996 C CA . HIS A 1 114 ? 0.636 -5.102 -0.538 1 97.62 114 HIS A CA 1
ATOM 997 C C . HIS A 1 114 ? 2.08 -5.215 -1.013 1 97.62 114 HIS A C 1
ATOM 999 O O . HIS A 1 114 ? 2.551 -4.379 -1.787 1 97.62 114 HIS A O 1
ATOM 1005 N N . LEU A 1 115 ? 2.754 -6.219 -0.552 1 97.62 115 LEU A N 1
ATOM 1006 C CA . LEU A 1 115 ? 4.164 -6.391 -0.889 1 97.62 115 LEU A CA 1
ATOM 1007 C C . LEU A 1 115 ? 4.328 -6.766 -2.357 1 97.62 115 LEU A C 1
ATOM 1009 O O . LEU A 1 115 ? 5.312 -6.379 -2.994 1 97.62 115 LEU A O 1
ATOM 1013 N N . PHE A 1 116 ? 3.354 -7.543 -2.891 1 97.81 116 PHE A N 1
ATOM 1014 C CA . PHE A 1 116 ? 3.377 -7.879 -4.309 1 97.81 116 PHE A CA 1
ATOM 1015 C C . PHE A 1 116 ? 3.277 -6.625 -5.168 1 97.81 116 PHE A C 1
ATOM 1017 O O . PHE A 1 116 ? 3.988 -6.488 -6.164 1 97.81 116 PHE A O 1
ATOM 1024 N N . PHE A 1 117 ? 2.418 -5.672 -4.785 1 98.31 117 PHE A N 1
ATOM 1025 C CA . PHE A 1 117 ? 2.328 -4.383 -5.465 1 98.31 117 PHE A CA 1
ATOM 1026 C C . PHE A 1 117 ? 3.65 -3.631 -5.379 1 98.31 117 PHE A C 1
ATOM 1028 O O . PHE A 1 117 ? 4.125 -3.084 -6.375 1 98.31 117 PHE A O 1
ATOM 1035 N N . LEU A 1 118 ? 4.188 -3.615 -4.172 1 96.44 118 LEU A N 1
ATOM 1036 C CA . LEU A 1 118 ? 5.453 -2.93 -3.943 1 96.44 118 LEU A CA 1
ATOM 1037 C C . LEU A 1 118 ? 6.539 -3.473 -4.867 1 96.44 118 LEU A C 1
ATOM 1039 O O . LEU A 1 118 ? 7.312 -2.703 -5.445 1 96.44 118 LEU A O 1
ATOM 1043 N N . CYS A 1 119 ? 6.621 -4.762 -5.07 1 95.75 119 CYS A N 1
ATOM 1044 C CA . CYS A 1 119 ? 7.613 -5.402 -5.922 1 95.75 119 CYS A CA 1
ATOM 1045 C C . CYS A 1 119 ? 7.32 -5.141 -7.395 1 95.75 119 CYS A C 1
ATOM 1047 O O . CYS A 1 119 ? 8.242 -5.039 -8.211 1 95.75 119 CYS A O 1
ATOM 1049 N N . SER A 1 120 ? 6.016 -5.047 -7.711 1 96.69 120 SER 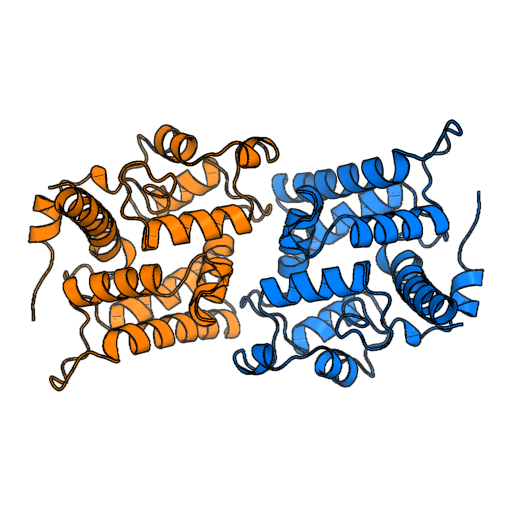A N 1
ATOM 1050 C CA . SER A 1 120 ? 5.605 -4.914 -9.109 1 96.69 120 SER A CA 1
ATOM 1051 C C . SER A 1 120 ? 5.738 -3.471 -9.586 1 96.69 120 SER A C 1
ATOM 1053 O O . SER A 1 120 ? 5.875 -3.217 -10.781 1 96.69 120 SER A O 1
ATOM 1055 N N . ASP A 1 121 ? 5.527 -2.543 -8.656 1 96 121 ASP A N 1
ATOM 1056 C CA . ASP A 1 121 ? 5.781 -1.135 -8.945 1 96 121 ASP A CA 1
ATOM 1057 C C . ASP A 1 121 ? 7.277 -0.848 -9 1 96 121 ASP A C 1
ATOM 1059 O O . ASP A 1 121 ? 7.863 -0.378 -8.016 1 96 121 ASP A O 1
ATOM 1063 N N . ALA A 1 122 ? 7.879 -1.021 -10.133 1 91.88 122 ALA A N 1
ATOM 1064 C CA . ALA A 1 122 ? 9.328 -1.085 -10.305 1 91.88 122 ALA A CA 1
ATOM 1065 C C . ALA A 1 122 ? 9.977 0.26 -9.984 1 91.88 122 ALA A C 1
ATOM 1067 O O . ALA A 1 122 ? 11.055 0.312 -9.391 1 91.88 122 ALA A O 1
ATOM 1068 N N . ASN A 1 123 ? 9.367 1.318 -10.367 1 90.5 123 ASN A N 1
ATOM 1069 C CA . ASN A 1 123 ? 9.984 2.623 -10.156 1 90.5 123 ASN A CA 1
ATOM 1070 C C . ASN A 1 123 ? 9.508 3.27 -8.859 1 90.5 123 ASN A C 1
ATOM 1072 O O . ASN A 1 123 ? 9.914 4.387 -8.531 1 90.5 123 ASN A O 1
ATOM 1076 N N . LYS A 1 124 ? 8.555 2.664 -8.148 1 92.38 124 LYS A N 1
ATOM 1077 C CA . LYS A 1 124 ? 8.086 3.039 -6.812 1 92.38 124 LYS A CA 1
ATOM 1078 C C . LYS A 1 124 ? 7.359 4.379 -6.84 1 92.38 124 LYS A C 1
ATOM 1080 O O . LYS A 1 124 ? 7.438 5.152 -5.887 1 92.38 124 LYS A O 1
ATOM 1085 N N . ASP A 1 125 ? 6.668 4.688 -7.938 1 94 125 ASP A N 1
ATOM 1086 C CA . ASP A 1 125 ? 5.961 5.961 -8.023 1 94 125 ASP A CA 1
ATOM 1087 C C . ASP A 1 125 ? 4.523 5.832 -7.527 1 94 125 ASP A C 1
ATOM 1089 O O . ASP A 1 125 ? 3.74 6.777 -7.621 1 94 125 ASP A O 1
ATOM 1093 N N . GLY A 1 126 ? 4.152 4.57 -7.086 1 95.62 126 GLY A N 1
ATOM 1094 C CA . GLY A 1 126 ? 2.844 4.375 -6.48 1 95.62 126 GLY A CA 1
ATOM 1095 C C . GLY A 1 126 ? 1.783 3.945 -7.477 1 95.62 126 GLY A C 1
ATOM 1096 O O . GLY A 1 126 ? 0.609 3.82 -7.125 1 95.62 126 GLY A O 1
ATOM 1097 N N . LEU A 1 127 ? 2.193 3.762 -8.695 1 97.56 127 LEU A N 1
ATOM 1098 C CA . LEU A 1 127 ? 1.282 3.316 -9.742 1 97.56 127 LEU A CA 1
ATOM 1099 C C . LEU A 1 127 ? 1.852 2.111 -10.484 1 97.56 127 LEU A C 1
ATOM 1101 O O . LEU A 1 127 ? 3.07 1.986 -10.625 1 97.56 127 LEU A O 1
ATOM 1105 N N . PHE A 1 128 ? 1.028 1.204 -10.836 1 98.12 128 PHE A N 1
ATOM 1106 C CA . PHE A 1 128 ? 1.369 0.081 -11.695 1 98.12 128 PHE A CA 1
ATOM 1107 C C . PHE A 1 128 ? 0.919 0.345 -13.133 1 98.12 128 PHE A C 1
ATOM 1109 O O . PHE A 1 128 ? -0.266 0.218 -13.445 1 98.12 128 PHE A O 1
ATOM 1116 N N . CYS A 1 129 ? 1.801 0.758 -13.953 1 97.69 129 CYS A N 1
ATOM 1117 C CA . CYS A 1 129 ? 1.512 1.103 -15.336 1 97.69 129 CYS A CA 1
ATOM 1118 C C . CYS A 1 129 ? 1.983 0.003 -16.281 1 97.69 129 CYS A C 1
ATOM 1120 O O . CYS A 1 129 ? 2.457 -1.043 -15.836 1 97.69 129 CYS A O 1
ATOM 1122 N N . VAL A 1 130 ? 1.834 0.233 -17.578 1 97.88 130 VAL A N 1
ATOM 1123 C CA . VAL A 1 130 ? 2.148 -0.779 -18.578 1 97.88 130 VAL A CA 1
ATOM 1124 C C . VAL A 1 130 ? 3.646 -1.07 -18.578 1 97.88 130 VAL A C 1
ATOM 1126 O O . VAL A 1 130 ? 4.066 -2.207 -18.797 1 97.88 130 VAL A O 1
ATOM 1129 N N . LYS A 1 131 ? 4.473 -0.077 -18.328 1 96.5 131 LYS A N 1
ATOM 1130 C CA . LYS A 1 131 ? 5.914 -0.301 -18.25 1 96.5 131 LYS A CA 1
ATOM 1131 C C . LYS A 1 131 ? 6.258 -1.253 -17.109 1 96.5 131 LYS A C 1
ATOM 1133 O O . LYS A 1 131 ? 7.105 -2.135 -17.25 1 96.5 131 LYS A O 1
ATOM 1138 N N . ASP A 1 132 ? 5.59 -1.069 -15.938 1 97.5 132 ASP A N 1
ATOM 1139 C CA . ASP A 1 132 ? 5.766 -1.976 -14.805 1 97.5 132 ASP A CA 1
ATOM 1140 C C . ASP A 1 132 ? 5.336 -3.395 -15.172 1 97.5 132 ASP A C 1
ATOM 1142 O O . ASP A 1 132 ? 6.023 -4.363 -14.836 1 97.5 132 ASP A O 1
ATOM 1146 N N . TYR A 1 133 ? 4.23 -3.473 -15.859 1 98.12 133 TYR A N 1
ATOM 1147 C CA . TYR A 1 133 ? 3.705 -4.77 -16.281 1 98.12 133 TYR A CA 1
ATOM 1148 C C . TYR A 1 133 ? 4.688 -5.488 -17.188 1 98.12 133 TYR A C 1
ATOM 1150 O O . TYR A 1 133 ? 4.965 -6.676 -17 1 98.12 133 TYR A O 1
ATOM 1158 N N . LYS A 1 134 ? 5.184 -4.801 -18.109 1 97.38 134 LYS A N 1
ATOM 1159 C CA . LYS A 1 134 ? 6.156 -5.383 -19.031 1 97.38 134 LYS A CA 1
ATOM 1160 C C . LYS A 1 134 ? 7.398 -5.867 -18.297 1 97.38 134 LYS A C 1
ATOM 1162 O O . LYS A 1 134 ? 7.93 -6.938 -18.594 1 97.38 134 LYS A O 1
ATOM 1167 N N . LYS A 1 135 ? 7.875 -5.102 -17.375 1 95.19 135 LYS A N 1
ATOM 1168 C CA . LYS A 1 135 ? 9.023 -5.5 -16.562 1 95.19 135 LYS A CA 1
ATOM 1169 C C . LYS A 1 135 ? 8.719 -6.762 -15.758 1 95.19 135 LYS A C 1
ATOM 1171 O O . LYS A 1 135 ? 9.562 -7.66 -15.656 1 95.19 135 LYS A O 1
ATOM 1176 N N . TYR A 1 136 ? 7.547 -6.777 -15.18 1 95.25 136 TYR A N 1
ATOM 1177 C CA . TYR A 1 136 ? 7.105 -7.945 -14.422 1 95.25 136 TYR A CA 1
ATOM 1178 C C . TYR A 1 136 ? 7.109 -9.195 -15.289 1 95.25 136 TYR A C 1
ATOM 1180 O O . TYR A 1 136 ? 7.66 -10.227 -14.906 1 95.25 136 TYR A O 1
ATOM 1188 N N . ILE A 1 137 ? 6.477 -9.086 -16.453 1 94.94 137 ILE A N 1
ATOM 1189 C CA . ILE A 1 137 ? 6.387 -10.211 -17.391 1 94.94 137 ILE A CA 1
ATOM 1190 C C . ILE A 1 137 ? 7.789 -10.641 -17.812 1 94.94 137 ILE A C 1
ATOM 1192 O O . ILE A 1 137 ? 8.086 -11.836 -17.859 1 94.94 137 ILE A O 1
ATOM 1196 N N . ALA A 1 138 ? 8.648 -9.734 -18.078 1 91.56 138 ALA A N 1
ATOM 1197 C CA . ALA A 1 138 ? 10.023 -10.016 -18.5 1 91.56 138 ALA A CA 1
ATOM 1198 C C . ALA A 1 138 ? 10.789 -10.742 -17.391 1 91.56 138 ALA A C 1
ATOM 1200 O O . ALA A 1 138 ? 11.523 -11.688 -17.656 1 91.56 138 ALA A O 1
ATOM 1201 N N . ASN A 1 139 ? 10.609 -10.297 -16.172 1 88.06 139 ASN A N 1
ATOM 1202 C CA . ASN A 1 139 ? 11.281 -10.914 -15.023 1 88.06 139 ASN A CA 1
ATOM 1203 C C . ASN A 1 139 ? 10.852 -12.359 -14.836 1 88.06 139 ASN A C 1
ATOM 1205 O O . ASN A 1 139 ? 11.617 -13.18 -14.32 1 88.06 139 ASN A O 1
ATOM 1209 N N . GLN A 1 140 ? 9.648 -12.641 -15.258 1 88.31 140 GLN A N 1
ATOM 1210 C CA . GLN A 1 140 ? 9.125 -13.992 -15.141 1 88.31 140 GLN A CA 1
ATOM 1211 C C . GLN A 1 140 ? 9.445 -14.82 -16.391 1 88.31 140 GLN A C 1
ATOM 1213 O O . GLN A 1 140 ? 9.039 -15.977 -16.5 1 88.31 140 GLN A O 1
ATOM 1218 N N . LYS A 1 141 ? 10.125 -14.219 -17.375 1 88.44 141 LYS A N 1
ATOM 1219 C CA . LYS A 1 141 ? 10.539 -14.867 -18.625 1 88.44 141 LYS A CA 1
ATOM 1220 C C . LYS A 1 141 ? 9.336 -15.375 -19.406 1 88.44 141 LYS A C 1
ATOM 1222 O O . LYS A 1 141 ? 9.352 -16.484 -19.938 1 88.44 141 LYS A O 1
ATOM 1227 N N . MET A 1 142 ? 8.344 -14.578 -19.406 1 90.62 142 MET A N 1
ATOM 1228 C CA . MET A 1 142 ? 7.137 -14.906 -20.156 1 90.62 142 MET A CA 1
ATOM 1229 C C . MET A 1 142 ? 7.094 -14.133 -21.469 1 90.62 142 MET A C 1
ATOM 1231 O O . MET A 1 142 ? 7.906 -13.234 -21.703 1 90.62 142 MET A O 1
ATOM 1235 N N . ASP A 1 143 ? 6.23 -14.609 -22.266 1 88.44 143 ASP A N 1
ATOM 1236 C CA . ASP A 1 143 ? 6.031 -13.938 -23.547 1 88.44 143 ASP A CA 1
ATOM 1237 C C . ASP A 1 143 ? 5.453 -12.539 -23.344 1 88.44 143 ASP A C 1
ATOM 1239 O O . ASP A 1 143 ? 4.324 -12.391 -22.875 1 88.44 143 ASP A O 1
ATOM 1243 N N . SER A 1 144 ? 6.164 -11.492 -23.734 1 90.94 144 SER A N 1
ATOM 1244 C CA . SER A 1 144 ? 5.746 -10.117 -23.516 1 90.94 144 SER A CA 1
ATOM 1245 C C . SER A 1 144 ? 5.25 -9.469 -24.797 1 90.94 144 SER A C 1
ATOM 1247 O O . SER A 1 144 ? 4.992 -8.266 -24.844 1 90.94 144 SER A O 1
ATOM 1249 N N . SER A 1 145 ? 5.07 -10.227 -25.844 1 93.12 145 SER A N 1
ATOM 1250 C CA . SER A 1 145 ? 4.727 -9.68 -27.156 1 93.12 145 SER A CA 1
ATOM 1251 C C . SER A 1 145 ? 3.373 -8.984 -27.125 1 93.12 145 SER A C 1
ATOM 1253 O O . SER A 1 145 ? 3.16 -8 -27.844 1 93.12 145 SER A O 1
ATOM 1255 N N . GLN A 1 146 ? 2.486 -9.492 -26.266 1 96.06 146 GLN A N 1
ATOM 1256 C CA . GLN A 1 146 ? 1.143 -8.93 -26.219 1 96.06 146 GLN A CA 1
ATOM 1257 C C . GLN A 1 146 ? 0.902 -8.188 -24.906 1 96.06 146 GLN A C 1
ATOM 1259 O O . GLN A 1 146 ? -0.244 -8.023 -24.484 1 96.06 146 GLN A O 1
ATOM 1264 N N . ALA A 1 147 ? 1.915 -7.742 -24.297 1 96.81 147 ALA A N 1
ATOM 1265 C CA . ALA A 1 147 ? 1.808 -7.129 -22.969 1 96.81 147 ALA A CA 1
ATOM 1266 C C . ALA A 1 147 ? 0.956 -5.863 -23.016 1 96.81 147 ALA A C 1
ATOM 1268 O O . ALA A 1 147 ? 0.134 -5.625 -22.141 1 96.81 147 ALA A O 1
ATOM 1269 N N . ASP A 1 148 ? 1.108 -5.055 -24.078 1 97.56 148 ASP A N 1
ATOM 1270 C CA . ASP A 1 148 ? 0.332 -3.824 -24.203 1 97.56 148 ASP A CA 1
ATOM 1271 C C . ASP A 1 148 ? -1.161 -4.125 -24.312 1 97.56 148 ASP A C 1
ATOM 1273 O O . ASP A 1 148 ? -1.979 -3.48 -23.656 1 97.56 148 ASP A O 1
ATOM 1277 N N . VAL A 1 149 ? -1.491 -5.086 -25.094 1 97.88 149 VAL A N 1
ATOM 1278 C CA . VAL A 1 149 ? -2.881 -5.465 -25.328 1 97.88 149 VAL A CA 1
ATOM 1279 C C . VAL A 1 149 ? -3.486 -6.012 -24.031 1 97.88 149 VAL A C 1
ATOM 1281 O O . VAL A 1 149 ? -4.605 -5.648 -23.656 1 97.88 149 VAL A O 1
ATOM 1284 N N . HIS A 1 150 ? -2.738 -6.887 -23.359 1 98 150 HIS A N 1
ATOM 1285 C CA . HIS A 1 150 ? -3.211 -7.484 -22.109 1 98 150 HIS A CA 1
ATOM 1286 C C . HIS A 1 150 ? -3.412 -6.426 -21.031 1 98 150 HIS A C 1
ATOM 1288 O O . HIS A 1 150 ? -4.43 -6.43 -20.344 1 98 150 HIS A O 1
ATOM 1294 N N . PHE A 1 151 ? -2.459 -5.52 -20.938 1 98.5 151 PHE A N 1
ATOM 1295 C CA . PHE A 1 151 ? -2.58 -4.484 -19.906 1 98.5 151 PHE A CA 1
ATOM 1296 C C . PHE A 1 151 ? -3.771 -3.576 -20.203 1 98.5 151 PHE A C 1
ATOM 1298 O O . PHE A 1 151 ? -4.539 -3.244 -19.297 1 98.5 151 PHE A O 1
ATOM 1305 N N . ASN A 1 152 ? -3.928 -3.164 -21.422 1 97.94 152 ASN A N 1
ATOM 1306 C CA . ASN A 1 152 ? -5.055 -2.32 -21.812 1 97.94 152 ASN A CA 1
ATOM 1307 C C . ASN A 1 152 ? -6.391 -2.992 -21.516 1 97.94 152 ASN A C 1
ATOM 1309 O O . ASN A 1 152 ? -7.348 -2.328 -21.109 1 97.94 152 ASN A O 1
ATOM 1313 N N . TYR A 1 153 ? -6.48 -4.266 -21.719 1 98.19 153 TYR A N 1
ATOM 1314 C CA . TYR A 1 153 ? -7.695 -5.027 -21.438 1 98.19 153 TYR A CA 1
ATOM 1315 C C . TYR A 1 153 ? -8.086 -4.914 -19.969 1 98.19 153 TYR A C 1
ATOM 1317 O O . TYR A 1 153 ? -9.273 -4.871 -19.641 1 98.19 153 TYR A O 1
ATOM 1325 N N . MET A 1 154 ? -7.09 -4.801 -19.141 1 98.5 154 MET A N 1
ATOM 1326 C CA . MET A 1 154 ? -7.336 -4.836 -17.703 1 98.5 154 MET A CA 1
ATOM 1327 C C . MET A 1 154 ? -7.762 -3.465 -17.188 1 98.5 154 MET A C 1
ATOM 1329 O O . MET A 1 154 ? -8.281 -3.346 -16.078 1 98.5 154 MET A O 1
ATOM 1333 N N . LEU A 1 155 ? -7.543 -2.463 -17.938 1 98.19 155 LEU A N 1
ATOM 1334 C CA . LEU A 1 155 ? -7.84 -1.103 -17.516 1 98.19 155 LEU A CA 1
ATOM 1335 C C . LEU A 1 155 ? -9.344 -0.885 -17.391 1 98.19 155 LEU A C 1
ATOM 1337 O O . LEU A 1 155 ? -10.117 -1.479 -18.141 1 98.19 155 LEU A O 1
ATOM 1341 N N . GLU A 1 156 ? -9.758 -0.144 -16.453 1 96.56 156 GLU A N 1
ATOM 1342 C CA . GLU A 1 156 ? -11.125 0.339 -16.266 1 96.56 156 GLU A CA 1
ATOM 1343 C C . GLU A 1 156 ? -11.172 1.864 -16.281 1 96.56 156 GLU A C 1
ATOM 1345 O O . GLU A 1 156 ? -10.141 2.525 -16.344 1 96.56 156 GLU A O 1
ATOM 1350 N N . GLU A 1 157 ? -12.328 2.434 -16.188 1 94.25 157 GLU A N 1
ATOM 1351 C CA . GLU A 1 157 ? -12.531 3.877 -16.297 1 94.25 157 GLU A CA 1
ATOM 1352 C C . GLU A 1 157 ? -11.781 4.617 -15.188 1 94.25 157 GLU A C 1
ATOM 1354 O O . GLU A 1 157 ? -11.188 5.668 -15.43 1 94.25 157 GLU A O 1
ATOM 1359 N N . GLN A 1 158 ? -11.742 4.062 -14.055 1 91.69 158 GLN A N 1
ATOM 1360 C CA . GLN A 1 158 ? -11.133 4.738 -12.914 1 91.69 158 GLN A CA 1
ATOM 1361 C C . GLN A 1 158 ? -9.617 4.844 -13.078 1 91.69 158 GLN A C 1
ATOM 1363 O O . GLN A 1 158 ? -8.977 5.703 -12.469 1 91.69 158 GLN A O 1
ATOM 1368 N N . ASP A 1 159 ? -9.047 3.936 -13.883 1 95.5 159 ASP A N 1
ATOM 1369 C CA . ASP A 1 159 ? -7.602 3.914 -14.078 1 95.5 159 ASP A CA 1
ATOM 1370 C C . ASP A 1 159 ? -7.152 5.066 -14.977 1 95.5 159 ASP A C 1
ATOM 1372 O O . ASP A 1 159 ? -5.984 5.465 -14.945 1 95.5 159 ASP A O 1
ATOM 1376 N N . LYS A 1 160 ? -8.078 5.598 -15.734 1 90.69 160 LYS A N 1
ATOM 1377 C CA . LYS A 1 160 ? -7.766 6.66 -16.688 1 90.69 160 LYS A CA 1
ATOM 1378 C C . LYS A 1 160 ? -7.316 7.93 -15.969 1 90.69 160 LYS A C 1
ATOM 1380 O O . LYS A 1 160 ? -6.484 8.68 -16.484 1 90.69 160 LYS A O 1
ATOM 1385 N N . THR A 1 161 ? -7.82 8.188 -14.797 1 88 161 THR A N 1
ATOM 1386 C CA . THR A 1 161 ? -7.473 9.383 -14.031 1 88 161 THR A CA 1
ATOM 1387 C C . THR A 1 161 ? -6.031 9.305 -13.539 1 88 161 THR A C 1
ATOM 1389 O O . THR A 1 161 ? -5.445 10.328 -13.164 1 88 161 THR A O 1
ATOM 1392 N N . ASN A 1 162 ? -5.48 8.141 -13.555 1 91.5 162 ASN A N 1
ATOM 1393 C CA . ASN A 1 162 ? -4.102 7.922 -13.133 1 91.5 162 ASN A CA 1
ATOM 1394 C C . ASN A 1 162 ? -3.203 7.574 -14.32 1 91.5 162 ASN A C 1
ATOM 1396 O O . ASN A 1 162 ? -2.365 6.676 -14.227 1 91.5 162 ASN A O 1
ATOM 1400 N N . GLU A 1 163 ? -3.49 8.25 -15.414 1 91.12 163 GLU A N 1
ATOM 1401 C CA . GLU A 1 163 ? -2.674 8.047 -16.609 1 91.12 163 GLU A CA 1
ATOM 1402 C C . GLU A 1 163 ? -2.654 6.582 -17.016 1 91.12 163 GLU A C 1
ATOM 1404 O O . GLU A 1 163 ? -1.587 6.02 -17.281 1 91.12 163 GLU A O 1
ATOM 1409 N N . ASN A 1 164 ? -3.75 5.895 -16.953 1 95.94 164 ASN A N 1
ATOM 1410 C CA . ASN A 1 164 ? -3.9 4.5 -17.359 1 95.94 164 ASN A CA 1
ATOM 1411 C C . ASN A 1 164 ? -3.006 3.578 -16.547 1 95.94 164 ASN A C 1
ATOM 1413 O O . ASN A 1 164 ? -2.266 2.766 -17.094 1 95.94 164 ASN A O 1
ATOM 1417 N N . ALA A 1 165 ? -3.027 3.721 -15.273 1 97.81 165 ALA A N 1
ATOM 1418 C CA . ALA A 1 165 ? -2.252 2.912 -14.336 1 97.81 165 ALA A CA 1
ATOM 1419 C C . ALA A 1 165 ? -3.09 2.527 -13.117 1 97.81 165 ALA A C 1
ATOM 1421 O O . ALA A 1 165 ? -4.059 3.211 -12.781 1 97.81 165 ALA A O 1
ATOM 1422 N N . PHE A 1 166 ? -2.721 1.393 -12.516 1 98.19 166 PHE A N 1
ATOM 1423 C CA . PHE A 1 166 ? -3.369 0.95 -11.289 1 98.19 166 PHE A CA 1
ATOM 1424 C C . PHE A 1 166 ? -2.748 1.628 -10.07 1 98.19 166 PHE A C 1
ATOM 1426 O O . PHE A 1 166 ?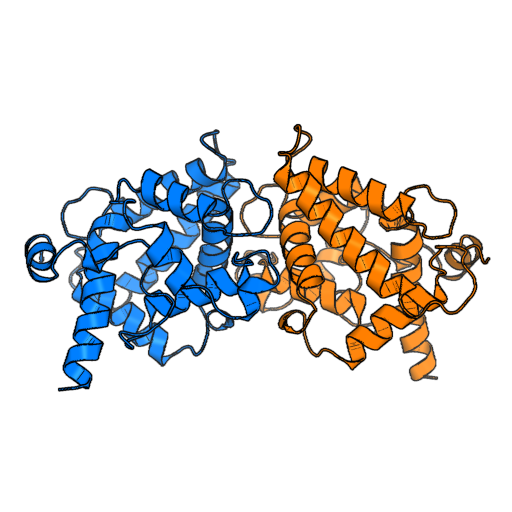 -1.525 1.639 -9.914 1 98.19 166 PHE A O 1
ATOM 1433 N N . ASN A 1 167 ? -3.635 2.248 -9.273 1 97.44 167 ASN A N 1
ATOM 1434 C CA . ASN A 1 167 ? -3.133 2.475 -7.922 1 97.44 167 ASN A CA 1
ATOM 1435 C C . ASN A 1 167 ? -3.105 1.184 -7.109 1 97.44 167 ASN A C 1
ATOM 1437 O O . ASN A 1 167 ? -3.457 0.118 -7.617 1 97.44 167 ASN A O 1
ATOM 1441 N N . SER A 1 168 ? -2.691 1.215 -5.918 1 97.56 168 SER A N 1
ATOM 1442 C CA . SER A 1 168 ? -2.502 0.029 -5.09 1 97.56 168 SER A CA 1
ATOM 1443 C C . SER A 1 168 ? -3.803 -0.75 -4.93 1 97.56 168 SER A C 1
ATOM 1445 O O . SER A 1 168 ? -3.818 -1.976 -5.066 1 97.56 168 SER A O 1
ATOM 1447 N N . ASP A 1 169 ? -4.93 -0.089 -4.699 1 96.88 169 ASP A N 1
ATOM 1448 C CA . ASP A 1 169 ? -6.211 -0.756 -4.5 1 96.88 169 ASP A CA 1
ATOM 1449 C C . ASP A 1 169 ? -6.664 -1.47 -5.773 1 96.88 169 ASP A C 1
ATOM 1451 O O . ASP A 1 169 ? -7.129 -2.609 -5.719 1 96.88 169 ASP A O 1
ATOM 1455 N N . ARG A 1 170 ? -6.516 -0.775 -6.887 1 97.88 170 ARG A N 1
ATOM 1456 C CA . ARG A 1 170 ? -6.883 -1.37 -8.164 1 97.88 170 ARG A CA 1
ATOM 1457 C C . ARG A 1 170 ? -6.027 -2.6 -8.461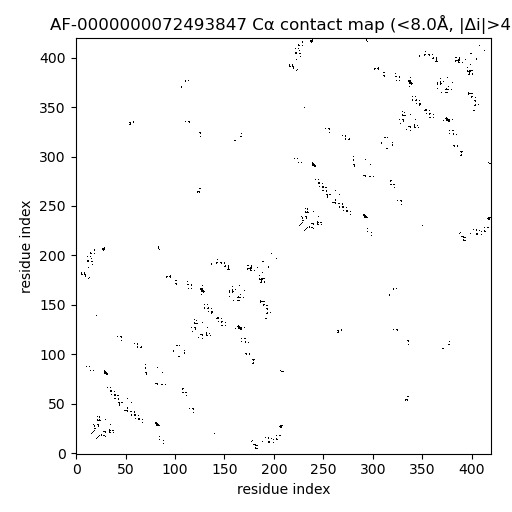 1 97.88 170 ARG A C 1
ATOM 1459 O O . ARG A 1 170 ? -6.531 -3.6 -8.984 1 97.88 170 ARG A O 1
ATOM 1466 N N . PHE A 1 171 ? -4.816 -2.502 -8.164 1 98.62 171 PHE A N 1
ATOM 1467 C CA . PHE A 1 171 ? -3.912 -3.631 -8.344 1 98.62 171 PHE A CA 1
ATOM 1468 C C . PHE A 1 171 ? -4.352 -4.82 -7.5 1 98.62 171 PHE A C 1
ATOM 1470 O O . PHE A 1 171 ? -4.504 -5.93 -8.008 1 98.62 171 PHE A O 1
ATOM 1477 N N . LYS A 1 172 ? -4.57 -4.594 -6.223 1 98.31 172 LYS A N 1
ATOM 1478 C CA . LYS A 1 172 ? -4.996 -5.648 -5.305 1 98.31 172 LYS A CA 1
ATOM 1479 C C . LYS A 1 172 ? -6.312 -6.273 -5.762 1 98.31 172 LYS A C 1
ATOM 1481 O O . LYS A 1 172 ? -6.469 -7.496 -5.73 1 98.31 172 LYS A O 1
ATOM 1486 N N . ALA A 1 173 ? -7.227 -5.434 -6.195 1 98.25 173 ALA A N 1
ATOM 1487 C CA . ALA A 1 173 ? -8.516 -5.914 -6.68 1 98.25 173 ALA A CA 1
ATOM 1488 C C . ALA A 1 173 ? -8.344 -6.781 -7.922 1 98.25 173 ALA A C 1
ATOM 1490 O O . ALA A 1 173 ? -9.047 -7.781 -8.094 1 98.25 173 ALA A O 1
ATOM 1491 N N . THR A 1 174 ? -7.449 -6.363 -8.789 1 98.69 174 THR A N 1
ATOM 1492 C CA . THR A 1 174 ? -7.215 -7.094 -10.023 1 98.69 174 THR A CA 1
ATOM 1493 C C . THR A 1 174 ? -6.59 -8.453 -9.742 1 98.69 174 THR A C 1
ATOM 1495 O O . THR A 1 174 ? -6.977 -9.461 -10.352 1 98.69 174 THR A O 1
ATOM 1498 N N . VAL A 1 175 ? -5.66 -8.547 -8.789 1 98.62 175 VAL A N 1
ATOM 1499 C CA . VAL A 1 175 ? -5.051 -9.812 -8.406 1 98.62 175 VAL A CA 1
ATOM 1500 C C . VAL A 1 175 ? -6.102 -10.727 -7.773 1 98.62 175 VAL A C 1
ATOM 1502 O O . VAL A 1 175 ? -6.172 -11.914 -8.086 1 98.62 175 VAL A O 1
ATOM 1505 N N . TYR A 1 176 ? -6.934 -10.117 -6.918 1 98.62 176 TYR A N 1
ATOM 1506 C CA . TYR A 1 176 ? -8.023 -10.875 -6.309 1 98.62 176 TYR A CA 1
ATOM 1507 C C . TYR A 1 176 ? -8.953 -11.445 -7.371 1 98.62 176 TYR A C 1
ATOM 1509 O O . TYR A 1 176 ? -9.352 -12.609 -7.301 1 98.62 176 TYR A O 1
ATOM 1517 N N . ASP A 1 177 ? -9.312 -10.609 -8.312 1 98.56 177 ASP A N 1
ATOM 1518 C CA . ASP A 1 177 ? -10.164 -11.031 -9.422 1 98.56 177 ASP A CA 1
ATOM 1519 C C . ASP A 1 177 ? -9.57 -12.234 -10.148 1 98.56 177 ASP A C 1
ATOM 1521 O O . ASP A 1 177 ? -10.273 -13.195 -10.453 1 98.56 177 ASP A O 1
ATOM 1525 N N . PHE A 1 178 ? -8.32 -12.18 -10.391 1 98.62 178 PHE A N 1
ATOM 1526 C CA . PHE A 1 178 ? -7.633 -13.305 -11.023 1 98.62 178 PHE A CA 1
ATOM 1527 C C . PHE A 1 178 ? -7.801 -14.57 -10.195 1 98.62 178 PHE A C 1
ATOM 1529 O O . PHE A 1 178 ? -8.078 -15.641 -10.742 1 98.62 178 PHE A O 1
ATOM 1536 N N . TRP A 1 179 ? -7.613 -14.469 -8.891 1 98.12 179 TRP A N 1
ATOM 1537 C CA . TRP A 1 179 ? -7.602 -15.617 -7.996 1 98.12 179 TRP A CA 1
ATOM 1538 C C . TRP A 1 179 ? -8.961 -16.297 -7.977 1 98.12 179 TRP A C 1
ATOM 1540 O O . TRP A 1 179 ? -9.039 -17.531 -7.93 1 98.12 179 TRP A O 1
ATOM 1550 N N . VAL A 1 180 ? -10.047 -15.5 -8.133 1 97.81 180 VAL A N 1
ATOM 1551 C CA . VAL A 1 180 ? -11.297 -16.125 -7.715 1 97.81 180 VAL A CA 1
ATOM 1552 C C . VAL A 1 180 ? -12.297 -16.109 -8.867 1 97.81 180 VAL A C 1
ATOM 1554 O O . VAL A 1 180 ? -13.266 -16.875 -8.867 1 97.81 180 VAL A O 1
ATOM 1557 N N . SER A 1 181 ? -12.156 -15.195 -9.828 1 97.88 181 SER A N 1
ATOM 1558 C CA . SER A 1 181 ? -13.188 -15.016 -10.844 1 97.88 181 SER A CA 1
ATOM 1559 C C . SER A 1 181 ? -13.258 -16.219 -11.773 1 97.88 181 SER A C 1
ATOM 1561 O O . SER A 1 181 ? -12.234 -16.719 -12.227 1 97.88 181 SER A O 1
ATOM 1563 N N . MET A 1 182 ? -14.484 -16.641 -12.094 1 96.56 182 MET A N 1
ATOM 1564 C CA . MET A 1 182 ? -14.727 -17.703 -13.055 1 96.56 182 MET A CA 1
ATOM 1565 C C . MET A 1 182 ? -15.32 -17.156 -14.344 1 96.56 182 MET A C 1
ATOM 1567 O O . MET A 1 182 ? -15.742 -17.922 -15.211 1 96.56 182 MET A O 1
ATOM 1571 N N . ASP A 1 183 ? -15.336 -15.836 -14.453 1 96.62 183 ASP A N 1
ATOM 1572 C CA . ASP A 1 183 ? -15.852 -15.164 -15.641 1 96.62 183 ASP A CA 1
ATOM 1573 C C . ASP A 1 183 ? -14.758 -14.984 -16.688 1 96.62 183 ASP A C 1
ATOM 1575 O O . ASP A 1 183 ? -13.805 -14.227 -16.484 1 96.62 183 ASP A O 1
ATOM 1579 N N . PRO A 1 184 ? -14.875 -15.609 -17.844 1 95.75 184 PRO A N 1
ATOM 1580 C CA . PRO A 1 184 ? -13.844 -15.508 -18.875 1 95.75 184 PRO A CA 1
ATOM 1581 C C . PRO A 1 184 ? -13.625 -14.07 -19.359 1 95.75 184 PRO A C 1
ATOM 1583 O O . PRO A 1 184 ? -12.633 -13.781 -20.016 1 95.75 184 PRO A O 1
ATOM 1586 N N . ASN A 1 185 ? -14.516 -13.188 -19.047 1 96.06 185 ASN A N 1
ATOM 1587 C CA . ASN A 1 185 ? -14.391 -11.789 -19.453 1 96.06 185 ASN A CA 1
ATOM 1588 C C . ASN A 1 185 ? -13.898 -10.922 -18.297 1 96.06 185 ASN A C 1
ATOM 1590 O O . ASN A 1 185 ? -13.922 -9.688 -18.391 1 96.06 185 ASN A O 1
ATOM 1594 N N . SER A 1 186 ? -13.469 -11.602 -17.281 1 96.56 186 SER A N 1
ATOM 1595 C CA . SER A 1 186 ? -12.992 -10.836 -16.141 1 96.56 186 SER A CA 1
ATOM 1596 C C . SER A 1 186 ? -11.781 -9.992 -16.516 1 96.56 186 SER A C 1
ATOM 1598 O O . SER A 1 186 ? -10.914 -10.43 -17.266 1 96.56 186 SER A O 1
ATOM 1600 N N . LYS A 1 187 ? -11.656 -8.852 -15.961 1 96.44 187 LYS A N 1
ATOM 1601 C CA . LYS A 1 187 ? -10.602 -7.891 -16.297 1 96.44 187 LYS A CA 1
ATOM 1602 C C . LYS A 1 187 ? -9.25 -8.344 -15.75 1 96.44 187 LYS A C 1
ATOM 1604 O O . LYS A 1 187 ? -8.211 -8.047 -16.328 1 96.44 187 LYS A O 1
ATOM 1609 N N . GLY A 1 188 ? -9.25 -9.086 -14.758 1 98 188 GLY A N 1
ATOM 1610 C CA . GLY A 1 188 ? -8.008 -9.383 -14.062 1 98 188 GLY A CA 1
ATOM 1611 C C . GLY A 1 188 ? -7.293 -10.602 -14.602 1 98 188 GLY A C 1
ATOM 1612 O O . GLY A 1 188 ? -6.27 -11.023 -14.055 1 98 188 GLY A O 1
ATOM 1613 N N . LYS A 1 189 ? -7.703 -11.219 -15.719 1 97.69 189 LYS A N 1
ATOM 1614 C CA . LYS A 1 189 ? -7.258 -12.547 -16.141 1 97.69 189 LYS A CA 1
ATOM 1615 C C . LYS A 1 189 ? -5.809 -12.516 -16.609 1 97.69 189 LYS A C 1
ATOM 1617 O O . LYS A 1 189 ? -5.156 -13.555 -16.703 1 97.69 189 LYS A O 1
ATOM 1622 N N . TYR A 1 190 ? -5.215 -11.297 -16.859 1 98.12 190 TYR A N 1
ATOM 1623 C CA . TYR A 1 190 ? -3.867 -11.234 -17.406 1 98.12 190 TYR A CA 1
ATOM 1624 C C . TYR A 1 190 ? -2.881 -10.664 -16.406 1 98.12 190 TYR A C 1
ATOM 1626 O O . TYR A 1 190 ? -1.722 -10.406 -16.734 1 98.12 190 TYR A O 1
ATOM 1634 N N . ILE A 1 191 ? -3.24 -10.453 -15.141 1 98.44 191 ILE A N 1
ATOM 1635 C CA . ILE A 1 191 ? -2.408 -9.734 -14.18 1 98.44 191 ILE A CA 1
ATOM 1636 C C . ILE A 1 191 ? -1.118 -10.516 -13.93 1 98.44 191 ILE A C 1
ATOM 1638 O O . ILE A 1 191 ? -0.067 -9.922 -13.68 1 98.44 191 ILE A O 1
ATOM 1642 N N . TYR A 1 192 ? -1.112 -11.883 -14.062 1 97.56 192 TYR A N 1
ATOM 1643 C CA . TYR A 1 192 ? 0.083 -12.695 -13.859 1 97.56 192 TYR A CA 1
ATOM 1644 C C . TYR A 1 192 ? 0.756 -13.023 -15.188 1 97.56 192 TYR A C 1
ATOM 1646 O O . TYR A 1 192 ? 1.753 -13.742 -15.227 1 97.56 192 TYR A O 1
ATOM 1654 N N . GLY A 1 193 ? 0.154 -12.492 -16.297 1 96.81 193 GLY A N 1
ATOM 1655 C CA . GLY A 1 193 ? 0.703 -12.797 -17.609 1 96.81 193 GLY A CA 1
ATOM 1656 C C . GLY A 1 193 ? -0.29 -13.477 -18.531 1 96.81 193 GLY A C 1
ATOM 1657 O O . GLY A 1 193 ? -1.452 -13.672 -18.156 1 96.81 193 GLY A O 1
ATOM 1658 N N . PRO A 1 194 ? 0.192 -13.781 -19.656 1 96.56 194 PRO A N 1
ATOM 1659 C CA . PRO A 1 194 ? -0.675 -14.336 -20.703 1 96.56 194 PRO A CA 1
ATOM 1660 C C . PRO A 1 194 ? -0.947 -15.828 -20.5 1 96.56 194 PRO A C 1
ATOM 1662 O O . PRO A 1 194 ? -0.395 -16.656 -21.234 1 96.56 194 PRO A O 1
ATOM 1665 N N . PHE A 1 195 ? -1.89 -16.141 -19.688 1 96.38 195 PHE A N 1
ATOM 1666 C CA . PHE A 1 195 ? -2.162 -17.531 -19.328 1 96.38 195 PHE A CA 1
ATOM 1667 C C . PHE A 1 195 ? -2.562 -18.344 -20.547 1 96.38 195 PHE A C 1
ATOM 1669 O O . PHE A 1 195 ? -2.287 -19.547 -20.625 1 96.38 195 PHE A O 1
ATOM 1676 N N . ASP A 1 196 ? -3.191 -17.734 -21.547 1 94.62 196 ASP A N 1
ATOM 1677 C CA . ASP A 1 196 ? -3.742 -18.422 -22.703 1 94.62 196 ASP A CA 1
ATOM 1678 C C . ASP A 1 196 ? -2.697 -18.547 -23.812 1 94.62 196 ASP A C 1
ATOM 1680 O O . ASP A 1 196 ? -3.004 -19.031 -24.906 1 94.62 196 ASP A O 1
ATOM 1684 N N . SER A 1 197 ? -1.508 -18.078 -23.578 1 94.25 197 SER A N 1
ATOM 1685 C CA . SER A 1 197 ? -0.417 -18.281 -24.516 1 94.25 197 SER A CA 1
ATOM 1686 C C . SER A 1 197 ? 0.008 -19.75 -24.562 1 94.25 197 SER A C 1
ATOM 1688 O O . SER A 1 197 ? 0.686 -20.188 -25.5 1 94.25 197 SER A O 1
ATOM 1690 N N . ILE A 1 198 ? -0.303 -20.5 -23.547 1 94.5 198 ILE A N 1
ATOM 1691 C CA . ILE A 1 198 ? -0.035 -21.938 -23.469 1 94.5 198 ILE A CA 1
ATOM 1692 C C . ILE A 1 198 ? -1.351 -22.703 -23.359 1 94.5 198 ILE A C 1
ATOM 1694 O O . ILE A 1 198 ? -2.146 -22.469 -22.453 1 94.5 198 ILE A O 1
ATOM 1698 N N . PRO A 1 199 ? -1.571 -23.594 -24.281 1 96.06 199 PRO A N 1
ATOM 1699 C CA . PRO A 1 199 ? -2.812 -24.375 -24.203 1 96.06 199 PRO A CA 1
ATOM 1700 C C . PRO A 1 199 ? -2.938 -25.156 -22.891 1 96.06 199 PRO A C 1
ATOM 1702 O O . PRO A 1 199 ? -1.943 -25.688 -22.391 1 96.06 199 PRO A O 1
ATOM 1705 N N . MET A 1 200 ? -4.168 -25.203 -22.422 1 95.75 200 MET A N 1
ATOM 1706 C CA . MET A 1 200 ? -4.43 -25.859 -21.141 1 95.75 200 MET A CA 1
ATOM 1707 C C . MET A 1 200 ? -3.951 -27.312 -21.188 1 95.75 200 MET A C 1
ATOM 1709 O O . MET A 1 200 ? -3.396 -27.812 -20.203 1 95.75 200 MET A O 1
ATOM 1713 N N . GLU A 1 201 ? -4.125 -27.969 -22.281 1 95.44 201 GLU A N 1
ATOM 1714 C CA . GLU A 1 201 ? -3.748 -29.375 -22.438 1 95.44 201 GLU A CA 1
ATOM 1715 C C . GLU A 1 201 ? -2.248 -29.562 -22.234 1 95.44 201 GLU A C 1
ATOM 1717 O O . GLU A 1 201 ? -1.816 -30.578 -21.672 1 95.44 201 GLU A O 1
ATOM 1722 N N . ASP A 1 202 ? -1.47 -28.641 -22.703 1 96.12 202 ASP A N 1
ATOM 1723 C CA . ASP A 1 202 ? -0.02 -28.703 -22.547 1 96.12 202 ASP A CA 1
ATOM 1724 C C . ASP A 1 202 ? 0.393 -28.5 -21.094 1 96.12 202 ASP A C 1
ATOM 1726 O O . ASP A 1 202 ? 1.338 -29.125 -20.609 1 96.12 202 ASP A O 1
ATOM 1730 N N . LEU A 1 203 ? -0.322 -27.641 -20.406 1 95.69 203 LEU A N 1
ATOM 1731 C CA . LEU A 1 203 ? -0.06 -27.406 -18.984 1 95.69 203 LEU A CA 1
ATOM 1732 C C . LEU A 1 203 ? -0.428 -28.641 -18.172 1 95.69 203 LEU A C 1
ATOM 1734 O O . LEU A 1 203 ? 0.301 -29.016 -17.25 1 95.69 203 LEU A O 1
ATOM 1738 N N . GLU A 1 204 ? -1.509 -29.281 -18.531 1 95.25 204 GLU A N 1
ATOM 1739 C CA . GLU A 1 204 ? -1.98 -30.469 -17.828 1 95.25 204 GLU A CA 1
ATOM 1740 C C . GLU A 1 204 ? -0.934 -31.578 -17.844 1 95.25 204 GLU A C 1
ATOM 1742 O O . GLU A 1 204 ? -0.788 -32.312 -16.875 1 95.25 204 GLU A O 1
ATOM 1747 N N . LYS A 1 205 ? -0.185 -31.609 -18.875 1 94.56 205 LYS A N 1
ATOM 1748 C CA . LYS A 1 205 ? 0.829 -32.656 -19.031 1 94.56 205 LYS A CA 1
ATOM 1749 C C . LYS A 1 205 ? 1.997 -32.406 -18.078 1 94.56 205 LYS A C 1
ATOM 1751 O O . LYS A 1 205 ? 2.781 -33.344 -17.812 1 94.56 205 LYS A O 1
ATOM 1756 N N . ARG A 1 206 ? 2.102 -31.203 -17.609 1 94.12 206 ARG A N 1
ATOM 1757 C CA . ARG A 1 206 ? 3.268 -30.844 -16.812 1 94.12 206 ARG A CA 1
ATOM 1758 C C . ARG A 1 206 ? 3.004 -31.062 -15.328 1 94.12 206 ARG A C 1
ATOM 1760 O O . ARG A 1 206 ? 3.932 -31.031 -14.516 1 94.12 206 ARG A O 1
ATOM 1767 N N . ILE A 1 207 ? 1.751 -31.203 -14.992 1 92.75 207 ILE A N 1
ATOM 1768 C CA . ILE A 1 207 ? 1.435 -31.375 -13.578 1 92.75 207 ILE A CA 1
ATOM 1769 C C . ILE A 1 207 ? 1.711 -32.812 -13.164 1 92.75 207 ILE A C 1
ATOM 1771 O O . ILE A 1 207 ? 1.478 -33.75 -13.938 1 92.75 207 ILE A O 1
ATOM 1775 N N . LYS A 1 208 ? 2.246 -33.031 -12.039 1 84 208 LYS A N 1
ATOM 1776 C CA . LYS A 1 208 ? 2.51 -34.344 -11.477 1 84 208 LYS A CA 1
ATOM 1777 C C . LYS A 1 208 ? 1.631 -34.625 -10.258 1 84 208 LYS A C 1
ATOM 1779 O O . LYS A 1 208 ? 1.269 -33.688 -9.531 1 84 208 LYS A O 1
ATOM 1784 N N . SER A 1 209 ? 1.13 -35.812 -10.344 1 73.19 209 SER A N 1
ATOM 1785 C CA . SER A 1 209 ? 0.37 -36.281 -9.18 1 73.19 209 SER A CA 1
ATOM 1786 C C . SER A 1 209 ? 1.238 -37.094 -8.234 1 73.19 209 SER A C 1
ATOM 1788 O O . SER A 1 209 ? 2.283 -37.594 -8.633 1 73.19 209 SER A O 1
ATOM 1790 N N . LYS A 1 210 ? 0.762 -37.156 -6.902 1 63.81 210 LYS A N 1
ATOM 1791 C CA . LYS A 1 210 ? 1.421 -38 -5.906 1 63.81 210 LYS A CA 1
ATOM 1792 C C . LYS A 1 210 ? 1.624 -39.406 -6.434 1 63.81 210 LYS A C 1
ATOM 1794 O O . LYS A 1 210 ? 0.814 -39.906 -7.219 1 63.81 210 LYS A O 1
ATOM 1799 N N . MET B 1 1 ? -22.109 22.281 23.781 1 40.53 1 MET B N 1
ATOM 1800 C CA . MET B 1 1 ? -20.859 22.062 24.5 1 40.53 1 MET B CA 1
ATOM 1801 C C . MET B 1 1 ? -20.062 20.922 23.875 1 40.53 1 MET B C 1
ATOM 1803 O O . MET B 1 1 ? -18.859 21.031 23.672 1 40.53 1 MET B O 1
ATOM 1807 N N . ALA B 1 2 ? -20.797 19.766 23.641 1 46.34 2 ALA B N 1
ATOM 1808 C CA . ALA B 1 2 ? -20.219 18.594 23.016 1 46.34 2 ALA B CA 1
ATOM 1809 C C . ALA B 1 2 ? -19.625 18.938 21.641 1 46.34 2 ALA B C 1
ATOM 1811 O O . ALA B 1 2 ? -18.516 18.531 21.328 1 46.34 2 ALA B O 1
ATOM 1812 N N . ASN B 1 3 ? -20.406 19.656 20.906 1 59.59 3 ASN B N 1
ATOM 1813 C CA . ASN B 1 3 ? -20.016 20.094 19.578 1 59.59 3 ASN B CA 1
ATOM 1814 C C . ASN B 1 3 ? -18.781 20.984 19.609 1 59.59 3 ASN B C 1
ATOM 1816 O O . ASN B 1 3 ? -17.906 20.891 18.75 1 59.59 3 ASN B O 1
ATOM 1820 N N . SER B 1 4 ? -18.688 21.609 20.797 1 73.44 4 SER B N 1
ATOM 1821 C CA . SER B 1 4 ? -17.562 22.531 20.969 1 73.44 4 SER B CA 1
ATOM 1822 C C . SER B 1 4 ? -16.266 21.781 21.25 1 73.44 4 SER B C 1
ATOM 1824 O O . SER B 1 4 ? -15.227 22.109 20.688 1 73.44 4 SER B O 1
ATOM 1826 N N . ASP B 1 5 ? -16.391 20.656 22.047 1 83.81 5 ASP B N 1
ATOM 1827 C CA . ASP B 1 5 ? -15.188 19.906 22.391 1 83.81 5 ASP B CA 1
ATOM 1828 C C . ASP B 1 5 ? -14.664 19.109 21.188 1 83.81 5 ASP B C 1
ATOM 1830 O O . ASP B 1 5 ? -13.453 19 21 1 83.81 5 ASP B O 1
ATOM 1834 N N . SER B 1 6 ? -15.633 18.656 20.453 1 89.5 6 SER B N 1
ATOM 1835 C CA . SER B 1 6 ? -15.289 17.922 19.234 1 89.5 6 SER B CA 1
ATOM 1836 C C . SER B 1 6 ? -14.578 18.812 18.234 1 89.5 6 SER B C 1
ATOM 1838 O O . SER B 1 6 ? -13.57 18.406 17.641 1 89.5 6 SER B O 1
ATOM 1840 N N . GLU B 1 7 ? -15.102 19.938 18.141 1 91.44 7 GLU B N 1
ATOM 1841 C CA . GLU B 1 7 ? -14.5 20.891 17.219 1 91.44 7 GLU B CA 1
ATOM 1842 C C . GLU B 1 7 ? -13.125 21.344 17.703 1 91.44 7 GLU B C 1
ATOM 1844 O O . GLU B 1 7 ? -12.211 21.531 16.891 1 91.44 7 GLU B O 1
ATOM 1849 N N . LYS B 1 8 ? -13.039 21.531 18.969 1 94.56 8 LYS B N 1
ATOM 1850 C CA . LYS B 1 8 ? -11.758 21.922 19.562 1 94.56 8 LYS B CA 1
ATOM 1851 C C . LYS B 1 8 ? -10.703 20.844 19.359 1 94.56 8 LYS B C 1
ATOM 1853 O O . LYS B 1 8 ? -9.539 21.141 19.078 1 94.56 8 LYS B O 1
ATOM 1858 N N . PHE B 1 9 ? -11.164 19.656 19.547 1 97.25 9 PHE B N 1
ATOM 1859 C CA . PHE B 1 9 ? -10.266 18.516 19.344 1 97.25 9 PHE B CA 1
ATOM 1860 C C . PHE B 1 9 ? -9.734 18.484 17.922 1 97.25 9 PHE B C 1
ATOM 1862 O O . PHE B 1 9 ? -8.523 18.406 17.703 1 97.25 9 PHE B O 1
ATOM 1869 N N . LEU B 1 10 ? -10.641 18.562 16.984 1 97.25 10 LEU B N 1
ATOM 1870 C CA . LEU B 1 10 ? -10.25 18.578 15.578 1 97.25 10 LEU B CA 1
ATOM 1871 C C . LEU B 1 10 ? -9.312 19.734 15.273 1 97.25 10 LEU B C 1
ATOM 1873 O O . LEU B 1 10 ? -8.289 19.562 14.609 1 97.25 10 LEU B O 1
ATOM 1877 N N . ARG B 1 11 ? -9.656 20.891 15.797 1 96.81 11 ARG B N 1
ATOM 1878 C CA . ARG B 1 11 ? -8.859 22.109 15.586 1 96.81 11 ARG B CA 1
ATOM 1879 C C . ARG B 1 11 ? -7.441 21.922 16.125 1 96.81 11 ARG B C 1
ATOM 1881 O O . ARG B 1 11 ? -6.469 22.266 15.453 1 96.81 11 ARG B O 1
ATOM 1888 N N . HIS B 1 12 ? -7.305 21.391 17.297 1 97.69 12 HIS B N 1
ATOM 1889 C CA . HIS B 1 12 ? -6.008 21.203 17.938 1 97.69 12 HIS B CA 1
ATOM 1890 C C . HIS B 1 12 ? -5.113 20.281 17.125 1 97.69 12 HIS B C 1
ATOM 1892 O O . HIS B 1 12 ? -3.955 20.609 16.859 1 97.69 12 HIS B O 1
ATOM 1898 N N . LYS B 1 13 ? -5.574 19.141 16.703 1 97.31 13 LYS B N 1
ATOM 1899 C CA . LYS B 1 13 ? -4.809 18.172 15.914 1 97.31 13 LYS B CA 1
ATOM 1900 C C . LYS B 1 13 ? -4.328 18.812 14.609 1 97.31 13 LYS B C 1
ATOM 1902 O O . LYS B 1 13 ? -3.17 18.641 14.219 1 97.31 13 LYS B O 1
ATOM 1907 N N . HIS B 1 14 ? -5.238 19.562 13.992 1 97.56 14 HIS B N 1
ATOM 1908 C CA . HIS B 1 14 ? -4.906 20.109 12.688 1 97.56 14 HIS B CA 1
ATOM 1909 C C . HIS B 1 14 ? -3.98 21.312 12.812 1 97.56 14 HIS B C 1
ATOM 1911 O O . HIS B 1 14 ? -3.15 21.562 11.93 1 97.56 14 HIS B O 1
ATOM 1917 N N . LEU B 1 15 ? -4.141 22.094 13.906 1 97.06 15 LEU B N 1
ATOM 1918 C CA . LEU B 1 15 ? -3.162 23.156 14.164 1 97.06 15 LEU B CA 1
ATOM 1919 C C . LEU B 1 15 ? -1.756 22.578 14.273 1 97.06 15 LEU B C 1
ATOM 1921 O O . LEU B 1 15 ? -0.813 23.109 13.68 1 97.06 15 LEU B O 1
ATOM 1925 N N . PHE B 1 16 ? -1.701 21.5 14.984 1 96.75 16 PHE B N 1
ATOM 1926 C CA . PHE B 1 16 ? -0.425 20.844 15.203 1 96.75 16 PHE B CA 1
ATOM 1927 C C . PHE B 1 16 ? 0.196 20.406 13.875 1 96.75 16 PHE B C 1
ATOM 1929 O O . PHE B 1 16 ? 1.358 20.719 13.602 1 96.75 16 PHE B O 1
ATOM 1936 N N . THR B 1 17 ? -0.499 19.719 12.992 1 96.44 17 THR B N 1
ATOM 1937 C CA . THR B 1 17 ? 0.062 19.234 11.734 1 96.44 17 THR B CA 1
ATOM 1938 C C . THR B 1 17 ? 0.271 20.375 10.75 1 96.44 17 THR B C 1
ATOM 1940 O O . THR B 1 17 ? 1.251 20.391 10 1 96.44 17 THR B O 1
ATOM 1943 N N . TYR B 1 18 ? -0.708 21.359 10.766 1 96 18 TYR B N 1
ATOM 1944 C CA . TYR B 1 18 ? -0.605 22.531 9.914 1 96 18 TYR B CA 1
ATOM 1945 C C . TYR B 1 18 ? 0.736 23.234 10.109 1 96 18 TYR B C 1
ATOM 1947 O O . TYR B 1 18 ? 1.433 23.531 9.133 1 96 18 TYR B O 1
ATOM 1955 N N . LEU B 1 19 ? 1.161 23.359 11.281 1 94.88 19 LEU B N 1
ATOM 1956 C CA . LEU B 1 19 ? 2.33 24.172 11.617 1 94.88 19 LEU B CA 1
ATOM 1957 C C . LEU B 1 19 ? 3.594 23.312 11.633 1 94.88 19 LEU B C 1
ATOM 1959 O O . LEU B 1 19 ? 4.668 23.781 11.242 1 94.88 19 LEU B O 1
ATOM 1963 N N . ASN B 1 20 ? 3.459 22.047 12.039 1 91.94 20 ASN B N 1
ATOM 1964 C CA . ASN B 1 20 ? 4.656 21.25 12.305 1 91.94 20 ASN B CA 1
ATOM 1965 C C . ASN B 1 20 ? 4.93 20.25 11.18 1 91.94 20 ASN B C 1
ATOM 1967 O O . ASN B 1 20 ? 6.023 19.703 11.094 1 91.94 20 ASN B O 1
ATOM 1971 N N . PHE B 1 21 ? 4 20.016 10.344 1 92.88 21 PHE B N 1
ATOM 1972 C CA . PHE B 1 21 ? 4.168 19.062 9.258 1 92.88 21 PHE B CA 1
ATOM 1973 C C . PHE B 1 21 ? 4.078 19.75 7.902 1 92.88 21 PHE B C 1
ATOM 1975 O O . PHE B 1 21 ? 4.965 19.609 7.062 1 92.88 21 PHE B O 1
ATOM 1982 N N . TRP B 1 22 ? 3.072 20.609 7.723 1 94.5 22 TRP B N 1
ATOM 1983 C CA . TRP B 1 22 ? 2.758 21.125 6.395 1 94.5 22 TRP B CA 1
ATOM 1984 C C . TRP B 1 22 ? 3.484 22.438 6.145 1 94.5 22 TRP B C 1
ATOM 1986 O O . TRP B 1 22 ? 3.92 22.719 5.023 1 94.5 22 TRP B O 1
ATOM 1996 N N . ASP B 1 23 ? 3.57 23.266 7.172 1 93.31 23 ASP B N 1
ATOM 1997 C CA . ASP B 1 23 ? 4.262 24.547 7.066 1 93.31 23 ASP B CA 1
ATOM 1998 C C . ASP B 1 23 ? 5.777 24.344 7.086 1 93.31 23 ASP B C 1
ATOM 2000 O O . ASP B 1 23 ? 6.426 24.594 8.102 1 93.31 23 ASP B O 1
ATOM 2004 N N . GLU B 1 24 ? 6.301 24.016 5.973 1 90.56 24 GLU B N 1
ATOM 2005 C CA . GLU B 1 24 ? 7.695 23.594 5.855 1 90.56 24 GLU B CA 1
ATOM 2006 C C . GLU B 1 24 ? 8.648 24.75 6.117 1 90.56 24 GLU B C 1
ATOM 2008 O O . GLU B 1 24 ? 9.719 24.578 6.695 1 90.56 24 GLU B O 1
ATOM 2013 N N . ASN B 1 25 ? 8.289 25.922 5.703 1 88.25 25 ASN B N 1
ATOM 2014 C CA . ASN B 1 25 ? 9.195 27.047 5.926 1 88.25 25 ASN B CA 1
ATOM 2015 C C . ASN B 1 25 ? 8.898 27.766 7.242 1 88.25 25 ASN B C 1
ATOM 2017 O O . ASN B 1 25 ? 9.523 28.766 7.562 1 88.25 25 ASN B O 1
ATOM 2021 N N . LYS B 1 26 ? 7.875 27.391 7.984 1 90.31 26 LYS B N 1
ATOM 2022 C CA . LYS B 1 26 ? 7.566 27.766 9.359 1 90.31 26 LYS B CA 1
ATOM 2023 C C . LYS B 1 26 ? 7.164 29.234 9.445 1 90.31 26 LYS B C 1
ATOM 2025 O O . LYS B 1 26 ? 7.559 29.938 10.375 1 90.31 26 LYS B O 1
ATOM 2030 N N . ASP B 1 27 ? 6.395 29.719 8.477 1 88.44 27 ASP B N 1
ATOM 2031 C CA . ASP B 1 27 ? 5.977 31.109 8.516 1 88.44 27 ASP B CA 1
ATOM 2032 C C . ASP B 1 27 ? 4.52 31.234 8.953 1 88.44 27 ASP B C 1
ATOM 2034 O O . ASP B 1 27 ? 3.951 32.344 8.922 1 88.44 27 ASP B O 1
ATOM 2038 N N . GLY B 1 28 ? 3.887 30.141 9.297 1 89.94 28 GLY B N 1
ATOM 2039 C CA . GLY B 1 28 ? 2.576 30.156 9.922 1 89.94 28 GLY B CA 1
ATOM 2040 C C . GLY B 1 28 ? 1.434 30.188 8.93 1 89.94 28 GLY B C 1
ATOM 2041 O O . GLY B 1 28 ? 0.265 30.25 9.312 1 89.94 28 GLY B O 1
ATOM 2042 N N . ILE B 1 29 ? 1.748 30.188 7.668 1 90 29 ILE B N 1
ATOM 2043 C CA . ILE B 1 29 ? 0.767 30.141 6.59 1 90 29 ILE B CA 1
ATOM 2044 C C . ILE B 1 29 ? 1.21 29.141 5.535 1 90 29 ILE B C 1
ATOM 2046 O O . ILE B 1 29 ? 2.406 28.875 5.371 1 90 29 ILE B O 1
ATOM 2050 N N . LEU B 1 30 ? 0.232 28.547 4.887 1 93.31 30 LEU B N 1
ATOM 2051 C CA . LEU B 1 30 ? 0.584 27.578 3.842 1 93.31 30 LEU B CA 1
ATOM 2052 C C . LEU B 1 30 ? 0.551 28.25 2.467 1 93.31 30 LEU B C 1
ATOM 2054 O O . LEU B 1 30 ? -0.443 28.875 2.1 1 93.31 30 LEU B O 1
ATOM 2058 N N . THR B 1 31 ? 1.623 28.203 1.821 1 92.5 31 THR B N 1
ATOM 2059 C CA . THR B 1 31 ? 1.75 28.625 0.432 1 92.5 31 THR B CA 1
ATOM 2060 C C . THR B 1 31 ? 2.15 27.453 -0.459 1 92.5 31 THR B C 1
ATOM 2062 O O . THR B 1 31 ? 2.445 26.359 0.034 1 92.5 31 THR B O 1
ATOM 2065 N N . TRP B 1 32 ? 2.125 27.719 -1.753 1 93.25 32 TRP B N 1
ATOM 2066 C CA . TRP B 1 32 ? 2.516 26.672 -2.691 1 93.25 32 TRP B CA 1
ATOM 2067 C C . TRP B 1 32 ? 3.941 26.203 -2.418 1 93.25 32 TRP B C 1
ATOM 2069 O O . TRP B 1 32 ? 4.25 25.016 -2.574 1 93.25 32 TRP B O 1
ATOM 2079 N N . GLU B 1 33 ? 4.734 27.062 -2.045 1 93.69 33 GLU B N 1
ATOM 2080 C CA . GLU B 1 33 ? 6.125 26.734 -1.763 1 93.69 33 GLU B CA 1
ATOM 2081 C C . GLU B 1 33 ? 6.227 25.641 -0.71 1 93.69 33 GLU B C 1
ATOM 2083 O O . GLU B 1 33 ? 7.086 24.75 -0.801 1 93.69 33 GLU B O 1
ATOM 2088 N N . ASP B 1 34 ? 5.414 25.641 0.326 1 95.75 34 ASP B N 1
ATOM 2089 C CA . ASP B 1 34 ? 5.41 24.594 1.344 1 95.75 34 ASP B CA 1
ATOM 2090 C C . ASP B 1 34 ? 5.117 23.234 0.725 1 95.75 34 ASP B C 1
ATOM 2092 O O . ASP B 1 34 ? 5.797 22.25 1.031 1 95.75 34 ASP B O 1
ATOM 2096 N N . PHE B 1 35 ? 4.145 23.219 -0.191 1 95.5 35 PHE B N 1
ATOM 2097 C CA . PHE B 1 35 ? 3.754 21.969 -0.833 1 95.5 35 PHE B CA 1
ATOM 2098 C C . PHE B 1 35 ? 4.863 21.453 -1.746 1 95.5 35 PHE B C 1
ATOM 2100 O O . PHE B 1 35 ? 5.148 20.266 -1.777 1 95.5 35 PHE B O 1
ATOM 2107 N N . ARG B 1 36 ? 5.426 22.375 -2.451 1 94.81 36 ARG B N 1
ATOM 2108 C CA . ARG B 1 36 ? 6.535 22.016 -3.328 1 94.81 36 ARG B CA 1
ATOM 2109 C C . ARG B 1 36 ? 7.691 21.422 -2.529 1 94.81 36 ARG B C 1
ATOM 2111 O O . ARG B 1 36 ? 8.25 20.391 -2.912 1 94.81 36 ARG B O 1
ATOM 2118 N N . LEU B 1 37 ? 8.062 22 -1.441 1 94.75 37 LEU B N 1
ATOM 2119 C CA . LEU B 1 37 ? 9.148 21.516 -0.59 1 94.75 37 LEU B CA 1
ATOM 2120 C C . LEU B 1 37 ? 8.812 20.156 0.004 1 94.75 37 LEU B C 1
ATOM 2122 O O . LEU B 1 37 ? 9.68 19.297 0.113 1 94.75 37 LEU B O 1
ATOM 2126 N N . LEU B 1 38 ? 7.59 20 0.372 1 95.5 38 LEU B N 1
ATOM 2127 C CA . LEU B 1 38 ? 7.152 18.719 0.91 1 95.5 38 LEU B CA 1
ATOM 2128 C C . LEU B 1 38 ? 7.27 17.609 -0.141 1 95.5 38 LEU B C 1
ATOM 2130 O O . LEU B 1 38 ? 7.68 16.5 0.171 1 95.5 38 LEU B O 1
ATOM 2134 N N . ALA B 1 39 ? 6.859 17.953 -1.37 1 95.94 39 ALA B N 1
ATOM 2135 C CA . ALA B 1 39 ? 6.98 16.984 -2.459 1 95.94 39 ALA B CA 1
ATOM 2136 C C . ALA B 1 39 ? 8.43 16.531 -2.623 1 95.94 39 ALA B C 1
ATOM 2138 O O . ALA B 1 39 ? 8.688 15.328 -2.762 1 95.94 39 ALA B O 1
ATOM 2139 N N . GLU B 1 40 ? 9.312 17.422 -2.562 1 94.12 40 GLU B N 1
ATOM 2140 C CA . GLU B 1 40 ? 10.727 17.094 -2.693 1 94.12 40 GLU B CA 1
ATOM 2141 C C . GLU B 1 40 ? 11.219 16.266 -1.506 1 94.12 40 GLU B C 1
ATOM 2143 O O . GLU B 1 40 ? 11.961 15.305 -1.681 1 94.12 40 GLU B O 1
ATOM 2148 N N . LYS B 1 41 ? 10.844 16.688 -0.382 1 93.5 41 LYS B N 1
ATOM 2149 C CA . LYS B 1 41 ? 11.242 16 0.849 1 93.5 41 LYS B CA 1
ATOM 2150 C C . LYS B 1 41 ? 10.805 14.539 0.835 1 93.5 41 LYS B C 1
ATOM 2152 O O . LYS B 1 41 ? 11.617 13.648 1.096 1 93.5 41 LYS B O 1
ATOM 2157 N N . TYR B 1 42 ? 9.578 14.273 0.485 1 95.12 42 TYR B N 1
ATOM 2158 C CA . TYR B 1 42 ? 9.047 12.922 0.541 1 95.12 42 TYR B CA 1
ATOM 2159 C C . TYR B 1 42 ? 9.602 12.07 -0.601 1 95.12 42 TYR B C 1
ATOM 2161 O O . TYR B 1 42 ? 9.797 10.867 -0.446 1 95.12 42 TYR B O 1
ATOM 2169 N N . ALA B 1 43 ? 9.844 12.711 -1.748 1 95.44 43 ALA B N 1
ATOM 2170 C CA . ALA B 1 43 ? 10.523 11.977 -2.812 1 95.44 43 ALA B CA 1
ATOM 2171 C C . ALA B 1 43 ? 11.883 11.461 -2.346 1 95.44 43 ALA B C 1
ATOM 2173 O O . ALA B 1 43 ? 12.258 10.328 -2.635 1 95.44 43 ALA B O 1
ATOM 2174 N N . LYS B 1 44 ? 12.609 12.266 -1.577 1 92.94 44 LYS B N 1
ATOM 2175 C CA . LYS B 1 44 ? 13.914 11.891 -1.055 1 92.94 44 LYS B CA 1
ATOM 2176 C C . LYS B 1 44 ? 13.797 10.812 0.021 1 92.94 44 LYS B C 1
ATOM 2178 O O . LYS B 1 44 ? 14.578 9.867 0.047 1 92.94 44 LYS B O 1
ATOM 2183 N N . ILE B 1 45 ? 12.805 10.977 0.89 1 91.44 45 ILE B N 1
ATOM 2184 C CA . ILE B 1 45 ? 12.578 10.023 1.965 1 91.44 45 ILE B CA 1
ATOM 2185 C C . ILE B 1 45 ? 12.242 8.648 1.373 1 91.44 45 ILE B C 1
ATOM 2187 O O . ILE B 1 45 ? 12.711 7.625 1.869 1 91.44 45 ILE B O 1
ATOM 2191 N N . GLN B 1 46 ? 11.438 8.672 0.353 1 91.5 46 GLN B N 1
ATOM 2192 C CA . GLN B 1 46 ? 10.977 7.43 -0.265 1 91.5 46 GLN B CA 1
ATOM 2193 C C . GLN B 1 46 ? 12.156 6.586 -0.744 1 91.5 46 GLN B C 1
ATOM 2195 O O . GLN B 1 46 ? 12.117 5.355 -0.669 1 91.5 46 GLN B O 1
ATOM 2200 N N . ARG B 1 47 ? 13.164 7.18 -1.166 1 84.56 47 ARG B N 1
ATOM 2201 C CA . ARG B 1 47 ? 14.328 6.48 -1.696 1 84.56 47 ARG B CA 1
ATOM 2202 C C . ARG B 1 47 ? 15.453 6.426 -0.667 1 84.56 47 ARG B C 1
ATOM 2204 O O . ARG B 1 47 ? 16.625 6.262 -1.022 1 84.56 47 ARG B O 1
ATOM 2211 N N . ARG B 1 48 ? 15.141 6.621 0.525 1 81.56 48 ARG B N 1
ATOM 2212 C CA . ARG B 1 48 ? 16.062 6.512 1.645 1 81.56 48 ARG B CA 1
ATOM 2213 C C . ARG B 1 48 ? 17.25 7.461 1.471 1 81.56 48 ARG B C 1
ATOM 2215 O O . ARG B 1 48 ? 18.406 7.066 1.656 1 81.56 48 ARG B O 1
ATOM 2222 N N . GLY B 1 49 ? 16.953 8.617 0.988 1 78.31 49 GLY B N 1
ATOM 2223 C CA . GLY B 1 49 ? 17.969 9.656 0.871 1 78.31 49 GLY B CA 1
ATOM 2224 C C . GLY B 1 49 ? 18.719 9.609 -0.448 1 78.31 49 GLY B C 1
ATOM 2225 O O . GLY B 1 49 ? 19.5 10.516 -0.756 1 78.31 49 GLY B O 1
ATOM 2226 N N . ARG B 1 50 ? 18.5 8.578 -1.213 1 82.31 50 ARG B N 1
ATOM 2227 C CA . ARG B 1 50 ? 19.125 8.508 -2.535 1 82.31 50 ARG B CA 1
ATOM 2228 C C . ARG B 1 50 ? 18.359 9.375 -3.539 1 82.31 50 ARG B C 1
ATOM 2230 O O . ARG B 1 50 ? 17.234 9.805 -3.27 1 82.31 50 ARG B O 1
ATOM 2237 N N . THR B 1 51 ? 19.062 9.68 -4.582 1 87.06 51 THR B N 1
ATOM 2238 C CA . THR B 1 51 ? 18.406 10.461 -5.621 1 87.06 51 THR B CA 1
ATOM 2239 C C . THR B 1 51 ? 17.172 9.727 -6.152 1 87.06 51 THR B C 1
ATOM 2241 O O . THR B 1 51 ? 17.281 8.609 -6.664 1 87.06 51 THR B O 1
ATOM 2244 N N . PRO B 1 52 ? 16.094 10.367 -5.977 1 89.88 52 PRO B N 1
ATOM 2245 C CA . PRO B 1 52 ? 14.883 9.695 -6.445 1 89.88 52 PRO B CA 1
ATOM 2246 C C . PRO B 1 52 ? 14.758 9.695 -7.969 1 89.88 52 PRO B C 1
ATOM 2248 O O . PRO B 1 52 ? 15.25 10.617 -8.633 1 89.88 52 PRO B O 1
ATOM 2251 N N . GLU B 1 53 ? 14.078 8.664 -8.469 1 89.44 53 GLU B N 1
ATOM 2252 C CA . GLU B 1 53 ? 13.742 8.641 -9.891 1 89.44 53 GLU B CA 1
ATOM 2253 C C . GLU B 1 53 ? 12.852 9.82 -10.266 1 89.44 53 GLU B C 1
ATOM 2255 O O . GLU B 1 53 ? 12.094 10.32 -9.438 1 89.44 53 GLU B O 1
ATOM 2260 N N . LYS B 1 54 ? 12.961 10.234 -11.531 1 92.44 54 LYS B N 1
ATOM 2261 C CA . LYS B 1 54 ? 12.18 11.359 -12.031 1 92.44 54 LYS B CA 1
ATOM 2262 C C . LYS B 1 54 ? 10.688 11.125 -11.82 1 92.44 54 LYS B C 1
ATOM 2264 O O . LYS B 1 54 ? 9.961 12.047 -11.43 1 92.44 54 LYS B O 1
ATOM 2269 N N . GLU B 1 55 ? 10.25 9.922 -12.031 1 92.94 55 GLU B N 1
ATOM 2270 C CA . GLU B 1 55 ? 8.828 9.602 -11.938 1 92.94 55 GLU B CA 1
ATOM 2271 C C . GLU B 1 55 ? 8.328 9.703 -10.5 1 92.94 55 GLU B C 1
ATOM 2273 O O . GLU B 1 55 ? 7.168 10.062 -10.266 1 92.94 55 GLU B O 1
ATOM 2278 N N . VAL B 1 56 ? 9.148 9.391 -9.562 1 94.81 56 VAL B N 1
ATOM 2279 C CA . VAL B 1 56 ? 8.789 9.5 -8.156 1 94.81 56 VAL B CA 1
ATOM 2280 C C . VAL B 1 56 ? 8.617 10.969 -7.777 1 94.81 56 VAL B C 1
ATOM 2282 O O . VAL B 1 56 ? 7.625 11.336 -7.141 1 94.81 56 VAL B O 1
ATOM 2285 N N . VAL B 1 57 ? 9.578 11.797 -8.227 1 95.75 57 VAL B N 1
ATOM 2286 C CA . VAL B 1 57 ? 9.523 13.234 -7.957 1 95.75 57 VAL B CA 1
ATOM 2287 C C . VAL B 1 57 ? 8.258 13.828 -8.57 1 95.75 57 VAL B C 1
ATOM 2289 O O . VAL B 1 57 ? 7.527 14.562 -7.906 1 95.75 57 VAL B O 1
ATOM 2292 N N . GLU B 1 58 ? 8.023 13.484 -9.758 1 95.62 58 GLU B N 1
ATOM 2293 C CA . GLU B 1 58 ? 6.859 14.008 -10.469 1 95.62 58 GLU B CA 1
ATOM 2294 C C . GLU B 1 58 ? 5.559 13.555 -9.805 1 95.62 58 GLU B C 1
ATOM 2296 O O . GLU B 1 58 ? 4.578 14.305 -9.781 1 95.62 58 GLU B O 1
ATOM 2301 N N . ARG B 1 59 ? 5.551 12.359 -9.328 1 96.06 59 ARG B N 1
ATOM 2302 C CA . ARG B 1 59 ? 4.355 11.844 -8.672 1 96.06 59 ARG B CA 1
ATOM 2303 C C . ARG B 1 59 ? 4.035 12.641 -7.414 1 96.06 59 ARG B C 1
ATOM 2305 O O . ARG B 1 59 ? 2.9 13.086 -7.227 1 96.06 59 ARG B O 1
ATOM 2312 N N . TRP B 1 60 ? 5 12.836 -6.586 1 97 60 TRP B N 1
ATOM 2313 C CA . TRP B 1 60 ? 4.789 13.633 -5.383 1 97 60 TRP B CA 1
ATOM 2314 C C . TRP B 1 60 ? 4.352 15.047 -5.734 1 97 60 TRP B C 1
ATOM 2316 O O . TRP B 1 60 ? 3.438 15.594 -5.117 1 97 60 TRP B O 1
ATOM 2326 N N . LYS B 1 61 ? 5.008 15.633 -6.75 1 96.75 61 LYS B N 1
ATOM 2327 C CA . LYS B 1 61 ? 4.621 16.969 -7.191 1 96.75 61 LYS B CA 1
ATOM 2328 C C . LYS B 1 61 ? 3.158 17 -7.633 1 96.75 61 LYS B C 1
ATOM 2330 O O . LYS B 1 61 ? 2.414 17.906 -7.273 1 96.75 61 LYS B O 1
ATOM 2335 N N . SER B 1 62 ? 2.789 16.031 -8.367 1 96.06 62 SER B N 1
ATOM 2336 C CA . SER B 1 62 ? 1.422 15.969 -8.875 1 96.06 62 SER B CA 1
ATOM 2337 C C . SER B 1 62 ? 0.417 15.836 -7.734 1 96.06 62 SER B C 1
ATOM 2339 O O . SER B 1 62 ? -0.628 16.484 -7.742 1 96.06 62 SER B O 1
ATOM 2341 N N . ILE B 1 63 ? 0.671 14.992 -6.789 1 96.44 63 ILE B N 1
ATOM 2342 C CA . ILE B 1 63 ? -0.196 14.781 -5.633 1 96.44 63 ILE B CA 1
ATOM 2343 C C . ILE B 1 63 ? -0.39 16.109 -4.895 1 96.44 63 ILE B C 1
ATOM 2345 O O . ILE B 1 63 ? -1.522 16.516 -4.625 1 96.44 63 ILE B O 1
ATOM 2349 N N . PHE B 1 64 ? 0.679 16.797 -4.625 1 96.44 64 PHE B N 1
ATOM 2350 C CA . PHE B 1 64 ? 0.613 18.016 -3.814 1 96.44 64 PHE B CA 1
ATOM 2351 C C . PHE B 1 64 ? 0.024 19.172 -4.617 1 96.44 64 PHE B C 1
ATOM 2353 O O . PHE B 1 64 ? -0.658 20.031 -4.062 1 96.44 64 PHE B O 1
ATOM 2360 N N . GLU B 1 65 ? 0.263 19.141 -5.922 1 94.62 65 GLU B N 1
ATOM 2361 C CA . GLU B 1 65 ? -0.391 20.125 -6.777 1 94.62 65 GLU B CA 1
ATOM 2362 C C . GLU B 1 65 ? -1.907 19.953 -6.754 1 94.62 65 GLU B C 1
ATOM 2364 O O . GLU B 1 65 ? -2.646 20.938 -6.656 1 94.62 65 GLU B O 1
ATOM 2369 N N . LYS B 1 66 ? -2.352 18.781 -6.863 1 94.12 66 LYS B N 1
ATOM 2370 C CA . LYS B 1 66 ? -3.787 18.531 -6.809 1 94.12 66 LYS B CA 1
ATOM 2371 C C . LYS B 1 66 ? -4.367 18.922 -5.453 1 94.12 66 LYS B C 1
ATOM 2373 O O . LYS B 1 66 ? -5.449 19.5 -5.383 1 94.12 66 LYS B O 1
ATOM 2378 N N . TRP B 1 67 ? -3.65 18.594 -4.387 1 93.69 67 TRP B N 1
ATOM 2379 C CA . TRP B 1 67 ? -4.078 18.984 -3.049 1 93.69 67 TRP B CA 1
ATOM 2380 C C . TRP B 1 67 ? -4.188 20.5 -2.938 1 93.69 67 TRP B C 1
ATOM 2382 O O . TRP B 1 67 ? -5.203 21.031 -2.475 1 93.69 67 TRP B O 1
ATOM 2392 N N . TRP B 1 68 ? -3.168 21.188 -3.439 1 93.19 68 TRP B N 1
ATOM 2393 C CA . TRP B 1 68 ? -3.129 22.641 -3.422 1 93.19 68 TRP B CA 1
ATOM 2394 C C . TRP B 1 68 ? -4.316 23.219 -4.18 1 93.19 68 TRP B C 1
ATOM 2396 O O . TRP B 1 68 ? -4.992 24.125 -3.68 1 93.19 68 TRP B O 1
ATOM 2406 N N . ASN B 1 69 ? -4.57 22.656 -5.301 1 90.88 69 ASN B N 1
ATOM 2407 C CA . ASN B 1 69 ? -5.68 23.125 -6.129 1 90.88 69 ASN B CA 1
ATOM 2408 C C . ASN B 1 69 ? -7.023 22.922 -5.438 1 90.88 69 ASN B C 1
ATOM 2410 O O . ASN B 1 69 ? -7.902 23.766 -5.512 1 90.88 69 ASN B O 1
ATOM 2414 N N . GLU B 1 70 ? -7.195 21.812 -4.781 1 89.62 70 GLU B N 1
ATOM 2415 C CA . GLU B 1 70 ? -8.422 21.562 -4.043 1 89.62 70 GLU B CA 1
ATOM 2416 C C . GLU B 1 70 ? -8.594 22.531 -2.889 1 89.62 70 GLU B C 1
ATOM 2418 O O . GLU B 1 70 ? -9.703 23 -2.613 1 89.62 70 GLU B O 1
ATOM 2423 N N . LEU B 1 71 ? -7.535 22.875 -2.197 1 89.5 71 LEU B N 1
ATOM 2424 C CA . LEU B 1 71 ? -7.555 23.766 -1.045 1 89.5 71 LEU B CA 1
ATOM 2425 C C . LEU B 1 71 ? -7.84 25.203 -1.475 1 89.5 71 LEU B C 1
ATOM 2427 O O . LEU B 1 71 ? -8.461 25.969 -0.732 1 89.5 71 LEU B O 1
ATOM 2431 N N . THR B 1 72 ? -7.422 25.5 -2.666 1 86.94 72 THR B N 1
ATOM 2432 C CA . THR B 1 72 ? -7.508 26.891 -3.1 1 86.94 72 THR B CA 1
ATOM 2433 C C . THR B 1 72 ? -8.672 27.078 -4.07 1 86.94 72 THR B C 1
ATOM 2435 O O . THR B 1 72 ? -8.891 28.188 -4.566 1 86.94 72 THR B O 1
ATOM 2438 N N . SER B 1 73 ? -9.242 25.906 -4.449 1 76.44 73 SER B N 1
ATOM 2439 C CA . SER B 1 73 ? -10.328 26.016 -5.414 1 76.44 73 SER B CA 1
ATOM 2440 C C . SER B 1 73 ? -11.438 26.938 -4.91 1 76.44 73 SER B C 1
ATOM 2442 O O . SER B 1 73 ? -12.102 27.609 -5.703 1 76.44 73 SER B O 1
ATOM 2444 N N . TYR B 1 74 ? -11.93 26.844 -3.65 1 58.38 74 TYR B N 1
ATOM 2445 C CA . TYR B 1 74 ? -13.023 27.688 -3.178 1 58.38 74 TYR B CA 1
ATOM 2446 C C . TYR B 1 74 ? -12.508 29.078 -2.809 1 58.38 74 TYR B C 1
ATOM 2448 O O . TYR B 1 74 ? -13.289 29.938 -2.41 1 58.38 74 TYR B O 1
ATOM 2456 N N . ALA B 1 75 ? -11.242 29.125 -2.523 1 50.66 75 ALA B N 1
ATOM 2457 C CA . ALA B 1 75 ? -10.719 30.438 -2.158 1 50.66 75 ALA B CA 1
ATOM 2458 C C . ALA B 1 75 ? -11.086 31.484 -3.209 1 50.66 75 ALA B C 1
ATOM 2460 O O . ALA B 1 75 ? -10.898 31.266 -4.406 1 50.66 75 ALA B O 1
ATOM 2461 N N . ASP B 1 76 ? -12.258 32.125 -2.943 1 48.59 76 ASP B N 1
ATOM 2462 C CA . ASP B 1 76 ? -12.734 33.281 -3.699 1 48.59 76 ASP B CA 1
ATOM 2463 C C . ASP B 1 76 ? -11.594 33.906 -4.484 1 48.59 76 ASP B C 1
ATOM 2465 O O . ASP B 1 76 ? -10.43 33.562 -4.301 1 48.59 76 ASP B O 1
ATOM 2469 N N . SER B 1 77 ? -11.984 35.375 -4.801 1 41.94 77 SER B N 1
ATOM 2470 C CA . SER B 1 77 ? -11.508 36.531 -5.559 1 41.94 77 SER B CA 1
ATOM 2471 C C . SER B 1 77 ? -10.031 36.781 -5.273 1 41.94 77 SER B C 1
ATOM 2473 O O . SER B 1 77 ? -9.422 37.656 -5.902 1 41.94 77 SER B O 1
ATOM 2475 N N . ASN B 1 78 ? -9.672 36.875 -3.895 1 45.16 78 ASN B N 1
ATOM 2476 C CA . ASN B 1 78 ? -8.391 37.5 -3.672 1 45.16 78 ASN B CA 1
ATOM 2477 C C . ASN B 1 78 ? -7.227 36.594 -4.055 1 45.16 78 ASN B C 1
ATOM 2479 O O . ASN B 1 78 ? -7.195 35.438 -3.668 1 45.16 78 ASN B O 1
ATOM 2483 N N . LYS B 1 79 ? -6.664 36.875 -5.035 1 48.44 79 LYS B N 1
ATOM 2484 C CA . LYS B 1 79 ? -5.523 36.406 -5.82 1 48.44 79 LYS B CA 1
ATOM 2485 C C . LYS B 1 79 ? -4.465 35.781 -4.93 1 48.44 79 LYS B C 1
ATOM 2487 O O . LYS B 1 79 ? -3.4 35.375 -5.406 1 48.44 79 LYS B O 1
ATOM 2492 N N . ASP B 1 80 ? -4.426 36.219 -3.641 1 56.19 80 ASP B N 1
ATOM 2493 C CA . ASP B 1 80 ? -3.15 35.875 -3.01 1 56.19 80 ASP B CA 1
ATOM 2494 C C . ASP B 1 80 ? -3.088 34.406 -2.65 1 56.19 80 ASP B C 1
ATOM 2496 O O . ASP B 1 80 ? -4 33.875 -2.012 1 56.19 80 ASP B O 1
ATOM 2500 N N . LYS B 1 81 ? -2.635 33.406 -3.365 1 72.81 81 LYS B N 1
ATOM 2501 C CA . LYS B 1 81 ? -2.486 31.953 -3.467 1 72.81 81 LYS B CA 1
ATOM 2502 C C . LYS B 1 81 ? -1.978 31.359 -2.156 1 72.81 81 LYS B C 1
ATOM 2504 O O . LYS B 1 81 ? -0.939 30.688 -2.133 1 72.81 81 LYS B O 1
ATOM 2509 N N . LEU B 1 82 ? -2.508 31.812 -0.907 1 85.5 82 LEU B N 1
ATOM 2510 C CA . LEU B 1 82 ? -2.168 31.219 0.382 1 85.5 82 LEU B CA 1
ATOM 2511 C C . LEU B 1 82 ? -3.361 30.484 0.968 1 85.5 82 LEU B C 1
ATOM 2513 O O . LEU B 1 82 ? -4.512 30.781 0.642 1 85.5 82 LEU B O 1
ATOM 2517 N N . VAL B 1 83 ? -3.199 29.469 1.798 1 90.12 83 VAL B N 1
ATOM 2518 C CA . VAL B 1 83 ? -4.207 28.703 2.521 1 90.12 83 VAL B CA 1
ATOM 2519 C C . VAL B 1 83 ? -4.133 29.031 4.012 1 90.12 83 VAL B C 1
ATOM 2521 O O . VAL B 1 83 ? -3.162 28.672 4.684 1 90.12 83 VAL B O 1
ATOM 2524 N N . GLU B 1 84 ? -5.117 29.734 4.449 1 87.56 84 GLU B N 1
ATOM 2525 C CA . GLU B 1 84 ? -5.207 30 5.879 1 87.56 84 GLU B CA 1
ATOM 2526 C C . GLU B 1 84 ? -5.707 28.781 6.645 1 87.56 84 GLU B C 1
ATOM 2528 O O . GLU B 1 84 ? -6.316 27.891 6.055 1 87.56 84 GLU B O 1
ATOM 2533 N N . PHE B 1 85 ? -5.566 28.828 7.984 1 92.25 85 PHE B N 1
ATOM 2534 C CA . PHE B 1 85 ? -5.867 27.656 8.789 1 92.25 85 PHE B CA 1
ATOM 2535 C C . PHE B 1 85 ? -7.352 27.312 8.711 1 92.25 85 PHE B C 1
ATOM 2537 O O . PHE B 1 85 ? -7.719 26.141 8.672 1 92.25 85 PHE B O 1
ATOM 2544 N N . HIS B 1 86 ? -8.25 28.312 8.719 1 88.94 86 HIS B N 1
ATOM 2545 C CA . HIS B 1 86 ? -9.672 28.016 8.695 1 88.94 86 HIS B CA 1
ATOM 2546 C C . HIS B 1 86 ? -10.055 27.281 7.406 1 88.94 86 HIS B C 1
ATOM 2548 O O . HIS B 1 86 ? -10.922 26.406 7.418 1 88.94 86 HIS B O 1
ATOM 2554 N N . GLU B 1 87 ? -9.422 27.641 6.238 1 88.5 87 GLU B N 1
ATOM 2555 C CA . GLU B 1 87 ? -9.656 26.953 4.969 1 88.5 87 GLU B CA 1
ATOM 2556 C C . GLU B 1 87 ? -9.164 25.516 5.016 1 88.5 87 GLU B C 1
ATOM 2558 O O . GLU B 1 87 ? -9.805 24.609 4.473 1 88.5 87 GLU B O 1
ATOM 2563 N N . TRP B 1 88 ? -8.016 25.391 5.645 1 93.12 88 TRP B N 1
ATOM 2564 C CA . TRP B 1 88 ? -7.449 24.062 5.863 1 93.12 88 TRP B CA 1
ATOM 2565 C C . TRP B 1 88 ? -8.414 23.188 6.652 1 93.12 88 TRP B C 1
ATOM 2567 O O . TRP B 1 88 ? -8.711 22.062 6.246 1 93.12 88 TRP B O 1
ATOM 2577 N N . LEU B 1 89 ? -8.852 23.719 7.715 1 93.88 89 LEU B N 1
ATOM 2578 C CA . LEU B 1 89 ? -9.742 22.984 8.594 1 93.88 89 LEU B CA 1
ATOM 2579 C C . LEU B 1 89 ? -11.055 22.641 7.887 1 93.88 89 LEU B C 1
ATOM 2581 O O . LEU B 1 89 ? -11.578 21.547 8.031 1 93.88 89 LEU B O 1
ATOM 2585 N N . ASP B 1 90 ? -11.602 23.547 7.117 1 92.19 90 ASP B N 1
ATOM 2586 C CA . ASP B 1 90 ? -12.852 23.359 6.391 1 92.19 90 ASP B CA 1
ATOM 2587 C C . ASP B 1 90 ? -12.719 22.219 5.375 1 92.19 90 ASP B C 1
ATOM 2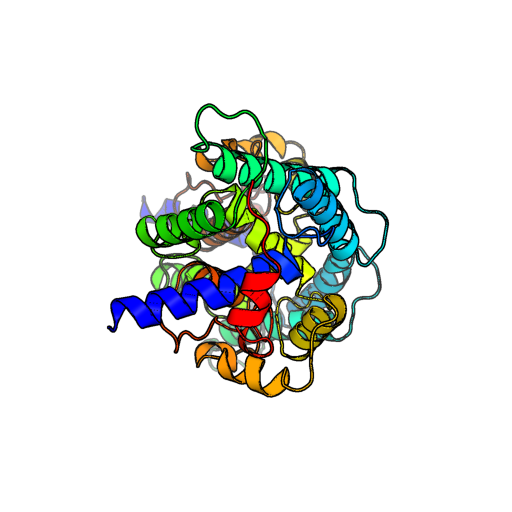589 O O . ASP B 1 90 ? -13.672 21.469 5.152 1 92.19 90 ASP B O 1
ATOM 2593 N N . PHE B 1 91 ? -11.633 22.172 4.762 1 93.5 91 PHE B N 1
ATOM 2594 C CA . PHE B 1 91 ? -11.391 21.109 3.797 1 93.5 91 PHE B CA 1
ATOM 2595 C C . PHE B 1 91 ? -11.578 19.75 4.441 1 93.5 91 PHE B C 1
ATOM 2597 O O . PHE B 1 91 ? -12.289 18.891 3.902 1 93.5 91 PHE B O 1
ATOM 2604 N N . PHE B 1 92 ? -11.023 19.5 5.582 1 95.88 92 PHE B N 1
ATOM 2605 C CA . PHE B 1 92 ? -11.07 18.188 6.211 1 95.88 92 PHE B CA 1
ATOM 2606 C C . PHE B 1 92 ? -12.445 17.922 6.82 1 95.88 92 PHE B C 1
ATOM 2608 O O . PHE B 1 92 ? -12.906 16.781 6.84 1 95.88 92 PHE B O 1
ATOM 2615 N N . LYS B 1 93 ? -13.07 19 7.289 1 95 93 LYS B N 1
ATOM 2616 C CA . LYS B 1 93 ? -14.445 18.844 7.738 1 95 93 LYS B CA 1
ATOM 2617 C C . LYS B 1 93 ? -15.344 18.344 6.602 1 95 93 LYS B C 1
ATOM 2619 O O . LYS B 1 93 ? -16.141 17.422 6.785 1 95 93 LYS B O 1
ATOM 2624 N N . GLN B 1 94 ? -15.156 18.938 5.469 1 94.69 94 GLN B N 1
ATOM 2625 C CA . GLN B 1 94 ? -15.945 18.547 4.305 1 94.69 94 GLN B CA 1
ATOM 2626 C C . GLN B 1 94 ? -15.594 17.125 3.863 1 94.69 94 GLN B C 1
ATOM 2628 O O . GLN B 1 94 ? -16.469 16.359 3.473 1 94.69 94 GLN B O 1
ATOM 2633 N N . LEU B 1 95 ? -14.359 16.875 3.926 1 96 95 LEU B N 1
ATOM 2634 C CA . LEU B 1 95 ? -13.914 15.516 3.594 1 96 95 LEU B CA 1
ATOM 2635 C C . LEU B 1 95 ? -14.625 14.484 4.461 1 96 95 LEU B C 1
ATOM 2637 O O . LEU B 1 95 ? -15.102 13.469 3.955 1 96 95 LEU B O 1
ATOM 2641 N N . GLY B 1 96 ? -14.664 14.719 5.75 1 95.75 96 GLY B N 1
ATOM 2642 C CA . GLY B 1 96 ? -15.328 13.82 6.68 1 95.75 96 GLY B CA 1
ATOM 2643 C C . GLY B 1 96 ? -16.812 13.695 6.43 1 95.75 96 GLY B C 1
ATOM 2644 O O . GLY B 1 96 ? -17.406 12.633 6.656 1 95.75 96 GLY B O 1
ATOM 2645 N N . LYS B 1 97 ? -17.406 14.75 5.93 1 96.19 97 LYS B N 1
ATOM 2646 C CA . LYS B 1 97 ? -18.828 14.742 5.629 1 96.19 97 LYS B CA 1
ATOM 2647 C C . LYS B 1 97 ? -19.125 13.953 4.355 1 96.19 97 LYS B C 1
ATOM 2649 O O . LYS B 1 97 ? -20.156 13.297 4.25 1 96.19 97 LYS B O 1
ATOM 2654 N N . ASN B 1 98 ? -18.203 14.023 3.453 1 96.56 98 ASN B N 1
ATOM 2655 C CA . ASN B 1 98 ? -18.469 13.516 2.113 1 96.56 98 ASN B CA 1
ATOM 2656 C C . ASN B 1 98 ? -17.953 12.094 1.936 1 96.56 98 ASN B C 1
ATOM 2658 O O . ASN B 1 98 ? -18.219 11.453 0.918 1 96.56 98 ASN B O 1
ATOM 2662 N N . THR B 1 99 ? -17.172 11.633 2.863 1 97.62 99 THR B N 1
ATOM 2663 C CA . THR B 1 99 ? -16.594 10.297 2.762 1 97.62 99 THR B CA 1
ATOM 2664 C C . THR B 1 99 ? -16.812 9.508 4.047 1 97.62 99 THR B C 1
ATOM 2666 O O . THR B 1 99 ? -16.906 10.094 5.133 1 97.62 99 THR B O 1
ATOM 2669 N N . LYS B 1 100 ? -16.844 8.195 3.93 1 96.69 100 LYS B N 1
ATOM 2670 C C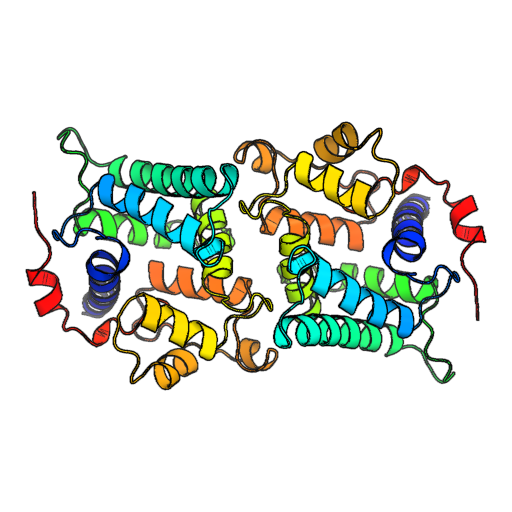A . LYS B 1 100 ? -17.078 7.332 5.086 1 96.69 100 LYS B CA 1
ATOM 2671 C C . LYS B 1 100 ? -15.789 6.625 5.512 1 96.69 100 LYS B C 1
ATOM 2673 O O . LYS B 1 100 ? -15.68 6.156 6.645 1 96.69 100 LYS B O 1
ATOM 2678 N N . SER B 1 101 ? -14.906 6.473 4.602 1 97.12 101 SER B N 1
ATOM 2679 C CA . SER B 1 101 ? -13.633 5.793 4.828 1 97.12 101 SER B CA 1
ATOM 2680 C C . SER B 1 101 ? -12.57 6.266 3.844 1 97.12 101 SER B C 1
ATOM 2682 O O . SER B 1 101 ? -12.867 7.023 2.918 1 97.12 101 SER B O 1
ATOM 2684 N N . PHE B 1 102 ? -11.375 5.777 4.082 1 96.94 102 PHE B N 1
ATOM 2685 C CA . PHE B 1 102 ? -10.281 6.168 3.199 1 96.94 102 PHE B CA 1
ATOM 2686 C C . PHE B 1 102 ? -10.5 5.629 1.792 1 96.94 102 PHE B C 1
ATOM 2688 O O . PHE B 1 102 ? -9.93 6.137 0.828 1 96.94 102 PHE B O 1
ATOM 2695 N N . GLU B 1 103 ? -11.328 4.641 1.604 1 94.62 103 GLU B N 1
ATOM 2696 C CA . GLU B 1 103 ? -11.586 4.023 0.305 1 94.62 103 GLU B CA 1
ATOM 2697 C C . GLU B 1 103 ? -12.383 4.957 -0.602 1 94.62 103 GLU B C 1
ATOM 2699 O O . GLU B 1 103 ? -12.406 4.773 -1.821 1 94.62 103 GLU B O 1
ATOM 2704 N N . GLU B 1 104 ? -13.031 5.949 -0.048 1 96.5 104 GLU B N 1
ATOM 2705 C CA . GLU B 1 104 ? -13.898 6.848 -0.809 1 96.5 104 GLU B CA 1
ATOM 2706 C C . GLU B 1 104 ? -13.195 8.172 -1.104 1 96.5 104 GLU B C 1
ATOM 2708 O O . GLU B 1 104 ? -13.797 9.094 -1.65 1 96.5 104 GLU B O 1
ATOM 2713 N N . LEU B 1 105 ? -11.953 8.25 -0.727 1 96.81 105 LEU B N 1
ATOM 2714 C CA . LEU B 1 105 ? -11.195 9.484 -0.935 1 96.81 105 LEU B CA 1
ATOM 2715 C C . LEU B 1 105 ? -10.938 9.719 -2.42 1 96.81 105 LEU B C 1
ATOM 2717 O O . LEU B 1 105 ? -10.953 8.773 -3.213 1 96.81 105 LEU B O 1
ATOM 2721 N N . PRO B 1 106 ? -10.719 11.047 -2.746 1 93.94 106 PRO B N 1
ATOM 2722 C CA . PRO B 1 106 ? -10.25 11.297 -4.109 1 93.94 106 PRO B CA 1
ATOM 2723 C C . PRO B 1 106 ? -8.953 10.562 -4.438 1 93.94 106 PRO B C 1
ATOM 2725 O O . PRO B 1 106 ? -8.164 10.273 -3.537 1 93.94 106 PRO B O 1
ATOM 2728 N N . GLU B 1 107 ? -8.727 10.328 -5.719 1 94.19 107 GLU B N 1
ATOM 2729 C CA . GLU B 1 107 ? -7.637 9.477 -6.195 1 94.19 107 GLU B CA 1
ATOM 2730 C C . GLU B 1 107 ? -6.285 9.984 -5.695 1 94.19 107 GLU B C 1
ATOM 2732 O O . GLU B 1 107 ? -5.453 9.203 -5.234 1 94.19 107 GLU B O 1
ATOM 2737 N N . PHE B 1 108 ? -6.074 11.266 -5.746 1 93.5 108 PHE B N 1
ATOM 2738 C CA . PHE B 1 108 ? -4.766 11.789 -5.371 1 93.5 108 PHE B CA 1
ATOM 2739 C C . PHE B 1 108 ? -4.488 11.555 -3.893 1 93.5 108 PHE B C 1
ATOM 2741 O O . PHE B 1 108 ? -3.344 11.32 -3.5 1 93.5 108 PHE B O 1
ATOM 2748 N N . LEU B 1 109 ? -5.547 11.57 -3.031 1 96.75 109 LEU B N 1
ATOM 2749 C CA . LEU B 1 109 ? -5.359 11.312 -1.607 1 96.75 109 LEU B CA 1
ATOM 2750 C C . LEU B 1 109 ? -5.133 9.828 -1.348 1 96.75 109 LEU B C 1
ATOM 2752 O O . LEU B 1 109 ? -4.391 9.461 -0.436 1 96.75 109 LEU B O 1
ATOM 2756 N N . LYS B 1 110 ? -5.734 8.969 -2.172 1 96.5 110 LYS B N 1
ATOM 2757 C CA . LYS B 1 110 ? -5.469 7.535 -2.068 1 96.5 110 LYS B CA 1
ATOM 2758 C C . LYS B 1 110 ? -4.008 7.223 -2.389 1 96.5 110 LYS B C 1
ATOM 2760 O O . LYS B 1 110 ? -3.365 6.449 -1.678 1 96.5 110 LYS B O 1
ATOM 2765 N N . ILE B 1 111 ? -3.51 7.793 -3.43 1 96.75 111 ILE B N 1
ATOM 2766 C CA . ILE B 1 111 ? -2.113 7.586 -3.803 1 96.75 111 ILE B CA 1
ATOM 2767 C C . ILE B 1 111 ? -1.2 8.164 -2.723 1 96.75 111 ILE B C 1
ATOM 2769 O O . ILE B 1 111 ? -0.184 7.559 -2.373 1 96.75 111 ILE B O 1
ATOM 2773 N N . TYR B 1 112 ? -1.593 9.383 -2.176 1 97.69 112 TYR B N 1
ATOM 2774 C CA . TYR B 1 112 ? -0.833 9.977 -1.081 1 97.69 112 TYR B CA 1
ATOM 2775 C C . TYR B 1 112 ? -0.717 9 0.088 1 97.69 112 TYR B C 1
ATOM 2777 O O . TYR B 1 112 ? 0.379 8.773 0.604 1 97.69 112 TYR B O 1
ATOM 2785 N N . LEU B 1 113 ? -1.848 8.43 0.471 1 98.31 113 LEU B N 1
ATOM 2786 C CA . LEU B 1 113 ? -1.859 7.535 1.626 1 98.31 113 LEU B CA 1
ATOM 2787 C C . LEU B 1 113 ? -0.972 6.32 1.383 1 98.31 113 LEU B C 1
ATOM 2789 O O . LEU B 1 113 ? -0.266 5.871 2.289 1 98.31 113 LEU B O 1
ATOM 2793 N N . HIS B 1 114 ? -0.999 5.793 0.202 1 97.69 114 HIS B N 1
ATOM 2794 C CA . HIS B 1 114 ? -0.149 4.66 -0.155 1 97.69 114 HIS B CA 1
ATOM 2795 C C . HIS B 1 114 ? 1.328 5.023 -0.035 1 97.69 114 HIS B C 1
ATOM 2797 O O . HIS B 1 114 ? 2.102 4.293 0.586 1 97.69 114 HIS B O 1
ATOM 2803 N N . LEU B 1 115 ? 1.699 6.109 -0.627 1 97.69 115 LEU B N 1
ATOM 2804 C CA . LEU B 1 115 ? 3.1 6.52 -0.632 1 97.69 115 LEU B CA 1
ATOM 2805 C C . LEU B 1 115 ? 3.545 6.949 0.761 1 97.69 115 LEU B C 1
ATOM 2807 O O . LEU B 1 115 ? 4.699 6.746 1.139 1 97.69 115 LEU B O 1
ATOM 2811 N N . PHE B 1 116 ? 2.598 7.57 1.528 1 97.81 116 PHE B N 1
ATOM 2812 C CA . PHE B 1 116 ? 2.902 7.938 2.906 1 97.81 116 PHE B CA 1
ATOM 2813 C C . PHE B 1 116 ? 3.219 6.699 3.738 1 97.81 116 PHE B C 1
ATOM 2815 O O . PHE B 1 116 ? 4.164 6.703 4.531 1 97.81 116 PHE B O 1
ATOM 2822 N N . PHE B 1 117 ? 2.473 5.605 3.549 1 98.31 117 PHE B N 1
ATOM 2823 C CA . PHE B 1 117 ? 2.766 4.34 4.207 1 98.31 117 PHE B CA 1
ATOM 2824 C C . PHE B 1 117 ? 4.137 3.814 3.789 1 98.31 117 PHE B C 1
ATOM 2826 O O . PHE B 1 117 ? 4.922 3.377 4.629 1 98.31 117 PHE B O 1
ATOM 2833 N N . LEU B 1 118 ? 4.367 3.857 2.484 1 96.44 118 LEU B N 1
ATOM 2834 C CA . LEU B 1 118 ? 5.641 3.391 1.948 1 96.44 118 LEU B CA 1
ATOM 2835 C C . LEU B 1 118 ? 6.805 4.125 2.6 1 96.44 118 LEU B C 1
ATOM 2837 O O . LEU B 1 118 ? 7.809 3.51 2.963 1 96.44 118 LEU B O 1
ATOM 2841 N N . CYS B 1 119 ? 6.719 5.422 2.805 1 95.81 119 CYS B N 1
ATOM 2842 C CA . CYS B 1 119 ? 7.762 6.238 3.41 1 95.81 119 CYS B CA 1
ATOM 2843 C C . CYS B 1 119 ? 7.875 5.957 4.902 1 95.81 119 CYS B C 1
ATOM 2845 O O . CYS B 1 119 ? 8.969 6.031 5.473 1 95.81 119 CYS B O 1
ATOM 2847 N N . SER B 1 120 ? 6.719 5.656 5.527 1 96.75 120 SER B N 1
ATOM 2848 C CA . SER B 1 120 ? 6.68 5.48 6.973 1 96.75 120 SER B CA 1
ATOM 2849 C C . SER B 1 120 ? 7.164 4.09 7.375 1 96.75 120 SER B C 1
ATOM 2851 O O . SER B 1 120 ? 7.633 3.891 8.5 1 96.75 120 SER B O 1
ATOM 2853 N N . ASP B 1 121 ? 6.891 3.127 6.5 1 96 121 ASP B N 1
ATOM 2854 C CA . ASP B 1 121 ? 7.441 1.788 6.691 1 96 121 ASP B CA 1
ATOM 2855 C C . ASP B 1 121 ? 8.938 1.757 6.379 1 96 121 ASP B C 1
ATOM 2857 O O . ASP B 1 121 ? 9.336 1.368 5.281 1 96 121 ASP B O 1
ATOM 2861 N N . ALA B 1 122 ? 9.75 2.053 7.34 1 91.88 122 ALA B N 1
ATOM 2862 C CA . ALA B 1 122 ? 11.164 2.361 7.156 1 91.88 122 ALA B CA 1
ATOM 2863 C C . ALA B 1 122 ? 11.93 1.137 6.672 1 91.88 122 ALA B C 1
ATOM 2865 O O . ALA B 1 122 ? 12.828 1.251 5.828 1 91.88 122 ALA B O 1
ATOM 2866 N N . ASN B 1 123 ? 11.617 0.002 7.164 1 90.5 123 ASN B N 1
ATOM 2867 C CA . ASN B 1 123 ? 12.375 -1.186 6.785 1 90.5 123 ASN B CA 1
ATOM 2868 C C . ASN B 1 123 ? 11.711 -1.931 5.633 1 90.5 123 ASN B C 1
ATOM 2870 O O . ASN B 1 123 ? 12.211 -2.971 5.191 1 90.5 123 ASN B O 1
ATOM 2874 N N . LYS B 1 124 ? 10.539 -1.51 5.176 1 92.38 124 LYS B N 1
ATOM 2875 C CA . LYS B 1 124 ? 9.836 -1.986 3.984 1 92.38 124 LYS B CA 1
ATOM 2876 C C . LYS B 1 124 ? 9.375 -3.43 4.16 1 92.38 124 LYS B C 1
ATOM 2878 O O . LYS B 1 124 ? 9.344 -4.199 3.199 1 92.38 124 LYS B O 1
ATOM 2883 N N . ASP B 1 125 ? 9.031 -3.814 5.391 1 94 125 ASP B N 1
ATOM 2884 C CA . ASP B 1 125 ? 8.594 -5.188 5.625 1 94 125 ASP B CA 1
ATOM 2885 C C . ASP B 1 125 ? 7.078 -5.312 5.48 1 94 125 ASP B C 1
ATOM 2887 O O . ASP B 1 125 ? 6.512 -6.375 5.738 1 94 125 ASP B O 1
ATOM 2891 N N . GLY B 1 126 ? 6.398 -4.148 5.168 1 95.56 126 GLY B N 1
ATOM 2892 C CA . GLY B 1 126 ? 4.973 -4.191 4.895 1 95.56 126 GLY B CA 1
ATOM 2893 C C . GLY B 1 126 ? 4.121 -3.926 6.121 1 95.56 126 GLY B C 1
ATOM 2894 O O . GLY B 1 126 ? 2.893 -4.008 6.062 1 95.56 126 GLY B O 1
ATOM 2895 N N . LEU B 1 127 ? 4.773 -3.643 7.215 1 97.56 127 LEU B N 1
ATOM 2896 C CA . LEU B 1 127 ? 4.078 -3.338 8.461 1 97.56 127 LEU B CA 1
ATOM 2897 C C . LEU B 1 127 ? 4.598 -2.041 9.07 1 97.56 127 LEU B C 1
ATOM 2899 O O . LEU B 1 127 ? 5.777 -1.71 8.922 1 97.56 127 LEU B O 1
ATOM 2903 N N . PHE B 1 128 ? 3.746 -1.273 9.625 1 98.12 128 PHE B N 1
ATOM 2904 C CA . PHE B 1 128 ? 4.094 -0.09 10.406 1 98.12 128 PHE B CA 1
ATOM 2905 C C . PHE B 1 128 ? 4.051 -0.394 11.898 1 98.12 128 PHE B C 1
ATOM 2907 O O . PHE B 1 128 ? 2.973 -0.459 12.492 1 98.12 128 PHE B O 1
ATOM 2914 N N . CYS B 1 129 ? 5.156 -0.632 12.477 1 97.69 129 CYS B N 1
ATOM 2915 C CA . CYS B 1 129 ? 5.273 -0.992 13.883 1 97.69 129 CYS B CA 1
ATOM 2916 C C . CYS B 1 129 ? 5.762 0.191 14.711 1 97.69 129 CYS B C 1
ATOM 2918 O O . CYS B 1 129 ? 5.93 1.293 14.188 1 97.69 129 CYS B O 1
ATOM 2920 N N . VAL B 1 130 ? 5.969 -0.045 16 1 97.94 130 VAL B N 1
ATOM 2921 C CA . VAL B 1 130 ? 6.336 1.026 16.922 1 97.94 130 VAL B CA 1
ATOM 2922 C C . VAL B 1 130 ? 7.719 1.567 16.562 1 97.94 130 VAL B C 1
ATOM 2924 O O . VAL B 1 130 ? 7.98 2.764 16.703 1 97.94 130 VAL B O 1
ATOM 2927 N N . LYS B 1 131 ? 8.617 0.73 16.094 1 96.56 131 LYS B N 1
ATOM 2928 C CA . LYS B 1 131 ? 9.938 1.194 15.68 1 96.56 131 LYS B CA 1
ATOM 2929 C C . LYS B 1 131 ? 9.828 2.166 14.508 1 96.56 131 LYS B C 1
ATOM 2931 O O . LYS B 1 131 ? 10.531 3.182 14.469 1 96.56 131 LYS B O 1
ATOM 2936 N N . ASP B 1 132 ? 8.945 1.844 13.531 1 97.5 132 ASP B N 1
ATOM 2937 C CA . ASP B 1 132 ? 8.688 2.742 12.414 1 97.5 132 ASP B CA 1
ATOM 2938 C C . ASP B 1 132 ? 8.125 4.074 12.891 1 97.5 132 ASP B C 1
ATOM 2940 O O . ASP B 1 132 ? 8.531 5.137 12.422 1 97.5 132 ASP B O 1
ATOM 2944 N N . TYR B 1 133 ? 7.223 3.986 13.844 1 98.19 133 TYR B N 1
ATOM 2945 C CA . TYR B 1 133 ? 6.598 5.184 14.398 1 98.19 133 TYR B CA 1
ATOM 2946 C C . TYR B 1 133 ? 7.637 6.074 15.07 1 98.19 133 TYR B C 1
ATOM 2948 O O . TYR B 1 133 ? 7.652 7.289 14.859 1 98.19 133 TYR B O 1
ATOM 2956 N N . LYS B 1 134 ? 8.445 5.504 15.828 1 97.44 134 LYS B N 1
ATOM 2957 C CA . LYS B 1 134 ? 9.5 6.258 16.516 1 97.44 134 LYS B CA 1
ATOM 2958 C C . LYS B 1 134 ? 10.43 6.93 15.508 1 97.44 134 LYS B C 1
ATOM 2960 O O . LYS B 1 134 ? 10.828 8.078 15.695 1 97.44 134 LYS B O 1
ATOM 2965 N N . LYS B 1 135 ? 10.789 6.234 14.477 1 95.25 135 LYS B N 1
ATOM 2966 C CA . LYS B 1 135 ? 11.625 6.809 13.43 1 95.25 135 LYS B CA 1
ATOM 2967 C C . LYS B 1 135 ? 10.93 7.984 12.75 1 95.25 135 LYS B C 1
ATOM 2969 O O . LYS B 1 135 ? 11.562 9.008 12.469 1 95.25 135 LYS B O 1
ATOM 2974 N N . TYR B 1 136 ? 9.672 7.781 12.461 1 95.25 136 TYR B N 1
ATOM 2975 C CA . TYR B 1 136 ? 8.875 8.844 11.859 1 95.25 136 TYR B CA 1
ATOM 2976 C C . TYR B 1 136 ? 8.875 10.094 12.727 1 95.25 136 TYR B C 1
ATOM 2978 O O . TYR B 1 136 ? 9.133 11.195 12.242 1 95.25 136 TYR B O 1
ATOM 2986 N N . ILE B 1 137 ? 8.57 9.914 14.016 1 95 137 ILE B N 1
ATOM 2987 C CA . ILE B 1 137 ? 8.516 11.016 14.961 1 95 137 ILE B CA 1
ATOM 2988 C C . ILE B 1 137 ? 9.883 11.695 15.047 1 95 137 ILE B C 1
ATOM 2990 O O . ILE B 1 137 ? 9.977 12.922 15.055 1 95 137 ILE B O 1
ATOM 2994 N N . ALA B 1 138 ? 10.922 10.945 15.086 1 91.75 138 ALA B N 1
ATOM 2995 C CA . ALA B 1 138 ? 12.289 11.461 15.164 1 91.75 138 ALA B CA 1
ATOM 2996 C C . ALA B 1 138 ? 12.633 12.281 13.922 1 91.75 138 ALA B C 1
ATOM 2998 O O . ALA B 1 138 ? 13.242 13.344 14.023 1 91.75 138 ALA B O 1
ATOM 2999 N N . ASN B 1 139 ? 12.25 11.789 12.773 1 88.12 139 ASN B N 1
ATOM 3000 C CA . ASN B 1 139 ? 12.516 12.484 11.516 1 88.12 139 ASN B CA 1
ATOM 3001 C C . ASN B 1 139 ? 11.82 13.836 11.461 1 88.12 139 ASN B C 1
ATOM 3003 O O . ASN B 1 139 ? 12.297 14.766 10.797 1 88.12 139 ASN B O 1
ATOM 3007 N N . GLN B 1 140 ? 10.719 13.914 12.156 1 88.5 140 GLN B N 1
ATOM 3008 C CA . GLN B 1 140 ? 9.961 15.164 12.195 1 88.5 140 GLN B CA 1
ATOM 3009 C C . GLN B 1 140 ? 10.43 16.047 13.344 1 88.5 140 GLN B C 1
ATOM 3011 O O . GLN B 1 140 ? 9.867 17.125 13.57 1 88.5 140 GLN B O 1
ATOM 3016 N N . LYS B 1 141 ? 11.414 15.602 14.133 1 88.62 141 LYS B N 1
ATOM 3017 C CA . LYS B 1 141 ? 11.992 16.328 15.25 1 88.62 141 LYS B CA 1
ATOM 3018 C C . LYS B 1 141 ? 10.945 16.641 16.312 1 88.62 141 LYS B C 1
ATOM 3020 O O . LYS B 1 141 ? 10.898 17.75 16.844 1 88.62 141 LYS B O 1
ATOM 3025 N N . MET B 1 142 ? 10.133 15.688 16.531 1 90.94 142 MET B N 1
ATOM 3026 C CA . MET B 1 142 ? 9.102 15.82 17.547 1 90.94 142 MET B CA 1
ATOM 3027 C C . MET B 1 142 ? 9.5 15.086 18.828 1 90.94 142 MET B C 1
ATOM 3029 O O . MET B 1 142 ? 10.484 14.344 18.844 1 90.94 142 MET B O 1
ATOM 3033 N N . ASP B 1 143 ? 8.781 15.422 19.828 1 88.88 143 ASP B N 1
ATOM 3034 C CA . ASP B 1 143 ? 9.008 14.75 21.094 1 88.88 143 ASP B CA 1
ATOM 3035 C C . ASP B 1 143 ? 8.648 13.273 21.016 1 88.88 143 ASP B C 1
ATOM 3037 O O . ASP B 1 143 ? 7.477 12.922 20.828 1 88.88 143 ASP B O 1
ATOM 3041 N N . SER B 1 144 ? 9.594 12.375 21.188 1 91.31 144 SER B N 1
ATOM 3042 C CA . SER B 1 144 ? 9.375 10.938 21.047 1 91.31 144 SER B CA 1
ATOM 3043 C C . SER B 1 144 ? 9.32 10.25 22.406 1 91.31 144 SER B C 1
ATOM 3045 O O . SER B 1 144 ? 9.289 9.016 22.484 1 91.31 144 SER B O 1
ATOM 3047 N N . SER B 1 145 ? 9.258 10.984 23.484 1 93.31 145 SER B N 1
ATOM 3048 C CA . SER B 1 145 ? 9.336 10.422 24.828 1 93.31 145 SER B CA 1
ATOM 3049 C C . SER B 1 145 ? 8.156 9.5 25.094 1 93.31 145 SER B C 1
ATOM 3051 O O . SER B 1 145 ? 8.281 8.516 25.828 1 93.31 145 SER B O 1
ATOM 3053 N N . GLN B 1 146 ? 7.012 9.836 24.5 1 96.19 146 GLN B N 1
ATOM 3054 C CA . GLN B 1 146 ? 5.812 9.047 24.75 1 96.19 146 GLN B CA 1
ATOM 3055 C C . GLN B 1 146 ? 5.395 8.258 23.516 1 96.19 146 GLN B C 1
ATOM 3057 O O . GLN B 1 146 ? 4.227 7.895 23.375 1 96.19 146 GLN B O 1
ATOM 3062 N N . ALA B 1 147 ? 6.293 7.965 22.672 1 96.88 147 ALA B N 1
ATOM 3063 C CA . ALA B 1 147 ? 5.98 7.312 21.406 1 96.88 147 ALA B CA 1
ATOM 3064 C C . ALA B 1 147 ? 5.391 5.926 21.625 1 96.88 147 ALA B C 1
ATOM 3066 O O . ALA B 1 147 ? 4.434 5.531 20.953 1 96.88 147 ALA B O 1
ATOM 3067 N N . ASP B 1 148 ? 5.93 5.176 22.594 1 97.62 148 ASP B N 1
ATOM 3068 C CA . ASP B 1 148 ? 5.426 3.838 22.891 1 97.62 148 ASP B CA 1
ATOM 3069 C C . ASP B 1 148 ? 3.971 3.887 23.344 1 97.62 148 ASP B C 1
ATOM 3071 O O . ASP B 1 148 ? 3.141 3.1 22.891 1 97.62 148 ASP B O 1
ATOM 3075 N N . VAL B 1 149 ? 3.68 4.789 24.219 1 97.94 149 VAL B N 1
ATOM 3076 C CA . VAL B 1 149 ? 2.34 4.934 24.781 1 97.94 149 VAL B CA 1
ATOM 3077 C C . VAL B 1 149 ? 1.36 5.344 23.672 1 97.94 149 VAL B C 1
ATOM 3079 O O . VAL B 1 149 ? 0.264 4.789 23.578 1 97.94 149 VAL B O 1
ATOM 3082 N N . HIS B 1 150 ? 1.764 6.32 22.859 1 98.06 150 HIS B N 1
ATOM 3083 C CA . HIS B 1 150 ? 0.913 6.805 21.781 1 98.06 150 HIS B CA 1
ATOM 3084 C C . HIS B 1 150 ? 0.641 5.707 20.766 1 98.06 150 HIS B C 1
ATOM 3086 O O . HIS B 1 150 ? -0.499 5.523 20.328 1 98.06 150 HIS B O 1
ATOM 3092 N N . PHE B 1 151 ? 1.679 4.977 20.406 1 98.5 151 PHE B N 1
ATOM 3093 C CA . PHE B 1 151 ? 1.494 3.916 19.422 1 98.5 151 PHE B CA 1
ATOM 3094 C C . PHE B 1 151 ? 0.579 2.826 19.969 1 98.5 151 PHE B C 1
ATOM 3096 O O . PHE B 1 151 ? -0.316 2.35 19.266 1 98.5 151 PHE B O 1
ATOM 3103 N N . ASN B 1 152 ? 0.794 2.41 21.203 1 97.94 152 ASN B N 1
ATOM 3104 C CA . ASN B 1 152 ? -0.047 1.397 21.828 1 97.94 152 ASN B CA 1
ATOM 3105 C C . ASN B 1 152 ? -1.511 1.828 21.859 1 97.94 152 ASN B C 1
ATOM 3107 O O . ASN B 1 152 ? -2.41 1.004 21.688 1 97.94 152 ASN B O 1
ATOM 3111 N N . TYR B 1 153 ? -1.769 3.07 22.109 1 98.25 153 TYR B N 1
ATOM 3112 C CA . TYR B 1 153 ? -3.123 3.609 22.141 1 98.25 153 TYR B CA 1
ATOM 3113 C C . TYR B 1 153 ? -3.826 3.406 20.812 1 98.25 153 TYR B C 1
ATOM 3115 O O . TYR B 1 153 ? -5.035 3.16 20.766 1 98.25 153 TYR B O 1
ATOM 3123 N N . MET B 1 154 ? -3.051 3.449 19.75 1 98.5 154 MET B N 1
ATOM 3124 C CA . MET B 1 154 ? -3.639 3.412 18.422 1 98.5 154 MET B CA 1
ATOM 3125 C C . MET B 1 154 ? -3.936 1.979 17.984 1 98.5 154 MET B C 1
ATOM 3127 O O . MET B 1 154 ? -4.68 1.75 17.031 1 98.5 154 MET B O 1
ATOM 3131 N N . LEU B 1 155 ? -3.379 1.041 18.656 1 98.25 155 LEU B N 1
ATOM 3132 C CA . LEU B 1 155 ? -3.539 -0.358 18.281 1 98.25 155 LEU B CA 1
ATOM 3133 C C . LEU B 1 155 ? -4.973 -0.826 18.531 1 98.25 155 LEU B C 1
ATOM 3135 O O . LEU B 1 155 ? -5.633 -0.354 19.453 1 98.25 155 LEU B O 1
ATOM 3139 N N . GLU B 1 156 ? -5.453 -1.644 17.703 1 96.56 156 GLU B N 1
ATOM 3140 C CA . GLU B 1 156 ? -6.723 -2.352 17.828 1 96.56 156 GLU B CA 1
ATOM 3141 C C . GLU B 1 156 ? -6.516 -3.863 17.828 1 96.56 156 GLU B C 1
ATOM 3143 O O . GLU B 1 156 ? -5.395 -4.34 17.625 1 96.56 156 GLU B O 1
ATOM 3148 N N . GLU B 1 157 ? -7.551 -4.625 18 1 94.25 157 GLU B N 1
ATOM 3149 C CA . GLU B 1 157 ? -7.477 -6.078 18.109 1 94.25 157 GLU B CA 1
ATOM 3150 C C . GLU B 1 157 ? -6.902 -6.703 16.844 1 94.25 157 GLU B C 1
ATOM 3152 O O . GLU B 1 157 ? -6.098 -7.637 16.906 1 94.25 157 GLU B O 1
ATOM 3157 N N . GLN B 1 158 ? -7.23 -6.18 15.758 1 91.75 158 GLN B N 1
ATOM 3158 C CA . GLN B 1 158 ? -6.809 -6.766 14.484 1 91.75 158 GLN B CA 1
ATOM 3159 C C . GLN B 1 158 ? -5.305 -6.609 14.281 1 91.75 158 GLN B C 1
ATOM 3161 O O . GLN B 1 158 ? -4.699 -7.363 13.516 1 91.75 158 GLN B O 1
ATOM 3166 N N . ASP B 1 159 ? -4.707 -5.598 14.938 1 95.62 159 ASP B N 1
ATOM 3167 C CA . ASP B 1 159 ? -3.281 -5.332 14.781 1 95.62 159 ASP B CA 1
ATOM 3168 C C . ASP B 1 159 ? -2.445 -6.379 15.516 1 95.62 159 ASP B C 1
ATOM 3170 O O . ASP B 1 159 ? -1.27 -6.574 15.203 1 95.62 159 ASP B O 1
ATOM 3174 N N . LYS B 1 160 ? -3.061 -7.051 16.469 1 90.69 160 LYS B N 1
ATOM 3175 C CA . LYS B 1 160 ? -2.355 -8.023 17.297 1 90.69 160 LYS B CA 1
ATOM 3176 C C . LYS B 1 160 ? -1.885 -9.219 16.469 1 90.69 160 LYS B C 1
ATOM 3178 O O . LYS B 1 160 ?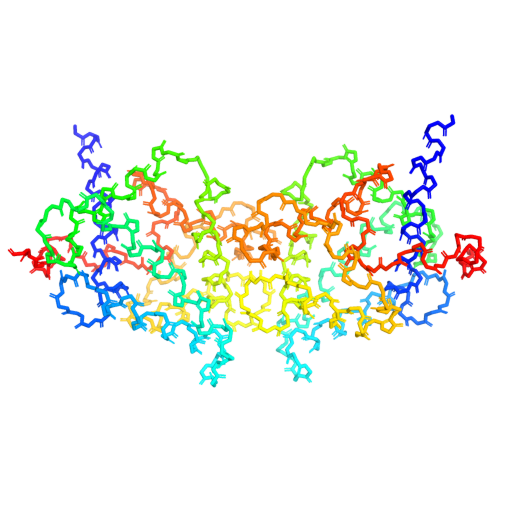 -0.841 -9.805 16.75 1 90.69 160 LYS B O 1
ATOM 3183 N N . THR B 1 161 ? -2.598 -9.578 15.445 1 88.12 161 THR B N 1
ATOM 3184 C CA . THR B 1 161 ? -2.248 -10.711 14.594 1 88.12 161 THR B CA 1
ATOM 3185 C C . THR B 1 161 ? -1 -10.406 13.773 1 88.12 161 THR B C 1
ATOM 3187 O O . THR B 1 161 ? -0.358 -11.32 13.242 1 88.12 161 THR B O 1
ATOM 3190 N N . ASN B 1 162 ? -0.667 -9.164 13.688 1 91.62 162 ASN B N 1
ATOM 3191 C CA . ASN B 1 162 ? 0.512 -8.727 12.945 1 91.62 162 ASN B CA 1
ATOM 3192 C C . ASN B 1 162 ? 1.599 -8.203 13.891 1 91.62 162 ASN B C 1
ATOM 3194 O O . ASN B 1 162 ? 2.225 -7.18 13.609 1 91.62 162 ASN B O 1
ATOM 3198 N N . GLU B 1 163 ? 1.71 -8.891 15 1 91.19 163 GLU B N 1
ATOM 3199 C CA . GLU B 1 163 ? 2.744 -8.531 15.961 1 91.19 163 GLU B CA 1
ATOM 3200 C C . GLU B 1 163 ? 2.613 -7.07 16.391 1 91.19 163 GLU B C 1
ATOM 3202 O O . GLU B 1 163 ? 3.596 -6.328 16.406 1 91.19 163 GLU B O 1
ATOM 3207 N N . ASN B 1 164 ? 1.429 -6.578 16.609 1 96.06 164 ASN B N 1
ATOM 3208 C CA . ASN B 1 164 ? 1.144 -5.223 17.078 1 96.06 164 ASN B CA 1
ATOM 3209 C C . ASN B 1 164 ? 1.648 -4.18 16.078 1 96.06 164 ASN B C 1
ATOM 3211 O O . ASN B 1 164 ? 2.35 -3.24 16.469 1 96.06 164 ASN B O 1
ATOM 3215 N N . ALA B 1 165 ? 1.348 -4.344 14.844 1 97.88 165 ALA B N 1
ATOM 3216 C CA . ALA B 1 165 ? 1.729 -3.436 13.766 1 97.88 165 ALA B CA 1
ATOM 3217 C C . ALA B 1 165 ? 0.572 -3.223 12.797 1 97.88 165 ALA B C 1
ATOM 3219 O O . ALA B 1 165 ? -0.323 -4.062 12.688 1 97.88 165 ALA B O 1
ATOM 3220 N N . PHE B 1 166 ? 0.592 -2.062 12.148 1 98.19 166 PHE B N 1
ATOM 3221 C CA . PHE B 1 166 ? -0.397 -1.762 11.117 1 98.19 166 PHE B CA 1
ATOM 3222 C C . PHE B 1 166 ? 0.021 -2.348 9.773 1 98.19 166 PHE B C 1
ATOM 3224 O O . PHE B 1 166 ? 1.155 -2.154 9.336 1 98.19 166 PHE B O 1
ATOM 3231 N N . ASN B 1 167 ? -0.916 -3.121 9.195 1 97.5 167 ASN B N 1
ATOM 3232 C CA . ASN B 1 167 ? -0.722 -3.289 7.758 1 97.5 167 ASN B CA 1
ATOM 3233 C C . ASN B 1 167 ? -1.106 -2.027 6.988 1 97.5 167 ASN B C 1
ATOM 3235 O O . ASN B 1 167 ? -1.5 -1.025 7.586 1 97.5 167 ASN B O 1
ATOM 3239 N N . SER B 1 168 ? -0.991 -2.01 5.73 1 97.62 168 SER B N 1
ATOM 3240 C CA . SER B 1 168 ? -1.207 -0.826 4.902 1 97.62 168 SER B CA 1
ATOM 3241 C C . SER B 1 168 ? -2.619 -0.28 5.078 1 97.62 168 SER B C 1
ATOM 3243 O O . SER B 1 168 ? -2.809 0.928 5.238 1 97.62 168 SER B O 1
ATOM 3245 N N . ASP B 1 169 ? -3.633 -1.13 5.113 1 96.88 169 ASP B N 1
ATOM 3246 C CA . ASP B 1 169 ? -5.02 -0.691 5.242 1 96.88 169 ASP B CA 1
ATOM 3247 C C . ASP B 1 169 ? -5.266 -0.038 6.598 1 96.88 169 ASP B C 1
ATOM 3249 O O . ASP B 1 169 ? -5.918 1.005 6.684 1 96.88 169 ASP B O 1
ATOM 3253 N N . ARG B 1 170 ? -4.742 -0.668 7.629 1 97.94 170 ARG B N 1
ATOM 3254 C CA . ARG B 1 170 ? -4.883 -0.119 8.977 1 97.94 170 ARG B CA 1
ATOM 3255 C C . ARG B 1 170 ? -4.199 1.24 9.086 1 97.94 170 ARG B C 1
ATOM 3257 O O . ARG B 1 170 ? -4.723 2.152 9.734 1 97.94 170 ARG B O 1
ATOM 3264 N N . PHE B 1 171 ? -3.102 1.336 8.5 1 98.62 171 PHE B N 1
ATOM 3265 C CA . PHE B 1 171 ? -2.383 2.604 8.484 1 98.62 171 PHE B CA 1
ATOM 3266 C C . PHE B 1 171 ? -3.205 3.686 7.793 1 98.62 171 PHE B C 1
ATOM 3268 O O . PHE B 1 171 ? -3.41 4.766 8.344 1 98.62 171 PHE B O 1
ATOM 3275 N N . LYS B 1 172 ? -3.68 3.4 6.605 1 98.31 172 LYS B N 1
ATOM 3276 C CA . LYS B 1 172 ? -4.484 4.348 5.836 1 98.31 172 LYS B CA 1
ATOM 3277 C C . LYS B 1 172 ? -5.738 4.75 6.605 1 98.31 172 LYS B C 1
ATOM 3279 O O . LYS B 1 172 ? -6.102 5.93 6.637 1 98.31 172 LYS B O 1
ATOM 3284 N N . ALA B 1 173 ? -6.363 3.781 7.234 1 98.25 173 ALA B N 1
ATOM 3285 C CA . ALA B 1 173 ? -7.562 4.043 8.023 1 98.25 173 ALA B CA 1
ATOM 3286 C C . ALA B 1 173 ? -7.25 4.957 9.211 1 98.25 173 ALA B C 1
ATOM 3288 O O . ALA B 1 173 ? -8.047 5.824 9.562 1 98.25 173 ALA B O 1
ATOM 3289 N N . THR B 1 174 ? -6.121 4.711 9.812 1 98.69 174 THR B N 1
ATOM 3290 C CA . THR B 1 174 ? -5.723 5.492 10.977 1 98.69 174 THR B CA 1
ATOM 3291 C C . THR B 1 174 ? -5.422 6.938 10.578 1 98.69 174 THR B C 1
ATOM 3293 O O . THR B 1 174 ? -5.812 7.871 11.281 1 98.69 174 THR B O 1
ATOM 3296 N N . VAL B 1 175 ? -4.773 7.16 9.438 1 98.69 175 VAL B N 1
ATOM 3297 C CA . VAL B 1 175 ? -4.496 8.508 8.945 1 98.69 175 VAL B CA 1
ATOM 3298 C C . VAL B 1 175 ? -5.805 9.211 8.602 1 98.69 175 VAL B C 1
ATOM 3300 O O . VAL B 1 175 ? -5.996 10.383 8.945 1 98.69 175 VAL B O 1
ATOM 3303 N N . TYR B 1 176 ? -6.703 8.461 7.961 1 98.62 176 TYR B N 1
ATOM 3304 C CA . TYR B 1 176 ? -8.016 9.008 7.641 1 98.62 176 TYR B CA 1
ATOM 3305 C C . TYR B 1 176 ? -8.75 9.43 8.906 1 98.62 176 TYR B C 1
ATOM 3307 O O . TYR B 1 176 ? -9.344 10.516 8.961 1 98.62 176 TYR B O 1
ATOM 3315 N N . ASP B 1 177 ? -8.727 8.57 9.891 1 98.56 177 ASP B N 1
ATOM 3316 C CA . ASP B 1 177 ? -9.352 8.859 11.18 1 98.56 177 ASP B CA 1
ATOM 3317 C C . ASP B 1 177 ? -8.805 10.164 11.766 1 98.56 177 ASP B C 1
ATOM 3319 O O . ASP B 1 177 ? -9.57 10.992 12.258 1 98.56 177 ASP B O 1
ATOM 3323 N N . PHE B 1 178 ? -7.547 10.328 11.703 1 98.62 178 PHE B N 1
ATOM 3324 C CA . PHE B 1 178 ? -6.934 11.562 12.18 1 98.62 178 PHE B CA 1
ATOM 3325 C C . PHE B 1 178 ? -7.504 12.766 11.438 1 98.62 178 PHE B C 1
ATOM 3327 O O . PHE B 1 178 ? -7.824 13.789 12.055 1 98.62 178 PHE B O 1
ATOM 3334 N N . TRP B 1 179 ? -7.609 12.672 10.125 1 98.12 179 TRP B N 1
ATOM 3335 C CA . TRP B 1 179 ? -8.008 13.789 9.273 1 98.12 179 TRP B CA 1
ATOM 3336 C C . TRP B 1 179 ? -9.43 14.234 9.594 1 98.12 179 TRP B C 1
ATOM 3338 O O . TRP B 1 179 ? -9.727 15.438 9.586 1 98.12 179 TRP B O 1
ATOM 3348 N N . VAL B 1 180 ? -10.289 13.266 9.992 1 97.81 180 VAL B N 1
ATOM 3349 C CA . VAL B 1 180 ? -11.688 13.664 9.898 1 97.81 180 VAL B CA 1
ATOM 3350 C C . VAL B 1 180 ? -12.367 13.508 11.258 1 97.81 180 VAL B C 1
ATOM 3352 O O . VAL B 1 180 ? -13.422 14.094 11.5 1 97.81 180 VAL B O 1
ATOM 3355 N N . SER B 1 181 ? -11.852 12.656 12.141 1 97.94 181 SER B N 1
ATOM 3356 C CA . SER B 1 181 ? -12.57 12.32 13.367 1 97.94 181 SER B CA 1
ATOM 3357 C C . SER B 1 181 ? -12.617 13.516 14.312 1 97.94 181 SER B C 1
ATOM 3359 O O . SER B 1 181 ? -11.609 14.188 14.523 1 97.94 181 SER B O 1
ATOM 3361 N N . MET B 1 182 ? -13.789 13.719 14.922 1 96.56 182 MET B N 1
ATOM 3362 C CA . MET B 1 182 ? -13.969 14.758 15.938 1 96.56 182 MET B CA 1
ATOM 3363 C C . MET B 1 182 ? -14.133 14.148 17.312 1 96.56 182 MET B C 1
ATOM 3365 O O . MET B 1 182 ? -14.461 14.844 18.281 1 96.56 182 MET B O 1
ATOM 3369 N N . ASP B 1 183 ? -13.906 12.836 17.406 1 96.69 183 ASP B N 1
ATOM 3370 C CA . ASP B 1 183 ? -14 12.109 18.672 1 96.69 183 ASP B CA 1
ATOM 3371 C C . ASP B 1 183 ? -12.672 12.148 19.422 1 96.69 183 ASP B C 1
ATOM 3373 O O . ASP B 1 183 ? -11.68 11.562 18.969 1 96.69 183 ASP B O 1
ATOM 3377 N N . PRO B 1 184 ? -12.617 12.766 20.594 1 95.75 184 PRO B N 1
ATOM 3378 C CA . PRO B 1 184 ? -11.367 12.859 21.344 1 95.75 184 PRO B CA 1
ATOM 3379 C C . PRO B 1 184 ? -10.805 11.484 21.719 1 95.75 184 PRO B C 1
ATOM 3381 O O . PRO B 1 184 ? -9.641 11.383 22.125 1 95.75 184 PRO B O 1
ATOM 3384 N N . ASN B 1 185 ? -11.57 10.461 21.625 1 96.06 185 ASN B N 1
ATOM 3385 C CA . ASN B 1 185 ? -11.117 9.117 21.953 1 96.06 185 ASN B CA 1
ATOM 3386 C C . ASN B 1 185 ? -10.789 8.312 20.703 1 96.06 185 ASN B C 1
ATOM 3388 O O . ASN B 1 185 ? -10.578 7.098 20.766 1 96.06 185 ASN B O 1
ATOM 3392 N N . SER B 1 186 ? -10.734 9.031 19.625 1 96.62 186 SER B N 1
ATOM 3393 C CA . SER B 1 186 ? -10.422 8.336 18.391 1 96.62 186 SER B CA 1
ATOM 3394 C C . SER B 1 186 ? -9.031 7.703 18.438 1 96.62 186 SER B C 1
ATOM 3396 O O . SER B 1 186 ? -8.094 8.297 18.984 1 96.62 186 SER B O 1
ATOM 3398 N N . LYS B 1 187 ? -8.852 6.598 17.859 1 96.5 187 LYS B N 1
ATOM 3399 C CA . LYS B 1 187 ? -7.605 5.836 17.906 1 96.5 187 LYS B CA 1
ATOM 3400 C C . LYS B 1 187 ? -6.52 6.5 17.062 1 96.5 187 LYS B C 1
ATOM 3402 O O . LYS B 1 187 ? -5.332 6.391 17.375 1 96.5 187 LYS B O 1
ATOM 3407 N N . GLY B 1 188 ? -6.867 7.215 16.109 1 98.06 188 GLY B N 1
ATOM 3408 C CA . GLY B 1 188 ? -5.895 7.703 15.141 1 98.06 188 GLY B CA 1
ATOM 3409 C C . GLY B 1 188 ? -5.289 9.039 15.531 1 98.06 188 GLY B C 1
ATOM 3410 O O . GLY B 1 188 ? -4.52 9.625 14.766 1 98.06 188 GLY B O 1
ATOM 3411 N N . LYS B 1 189 ? -5.527 9.602 16.719 1 97.69 189 LYS B N 1
ATOM 3412 C CA . LYS B 1 189 ? -5.227 10.992 17.062 1 97.69 189 LYS B CA 1
ATOM 3413 C C . LYS B 1 189 ? -3.723 11.219 17.172 1 97.69 189 LYS B C 1
ATOM 3415 O O . LYS B 1 189 ? -3.256 12.359 17.125 1 97.69 189 LYS B O 1
ATOM 3420 N N . TYR B 1 190 ? -2.889 10.109 17.219 1 98.19 190 TYR B N 1
ATOM 3421 C CA . TYR B 1 190 ? -1.458 10.297 17.438 1 98.19 190 TYR B CA 1
ATOM 3422 C C . TYR B 1 190 ? -0.658 9.875 16.219 1 98.19 190 TYR B C 1
ATOM 3424 O O . TYR B 1 190 ? 0.573 9.82 16.25 1 98.19 190 TYR B O 1
ATOM 3432 N N . ILE B 1 191 ? -1.264 9.578 15.078 1 98.44 191 ILE B N 1
ATOM 3433 C CA . ILE B 1 191 ? -0.576 8.992 13.93 1 98.44 191 ILE B CA 1
ATOM 3434 C C . ILE B 1 191 ? 0.467 9.977 13.398 1 98.44 191 ILE B C 1
ATOM 3436 O O . ILE B 1 191 ? 1.513 9.562 12.891 1 98.44 191 ILE B O 1
ATOM 3440 N N . TYR B 1 192 ? 0.269 11.336 13.555 1 97.62 192 TYR B N 1
ATOM 3441 C CA . TYR B 1 192 ? 1.224 12.336 13.094 1 97.62 192 TYR B CA 1
ATOM 3442 C C . TYR B 1 192 ? 2.127 12.805 14.227 1 97.62 192 TYR B C 1
ATOM 3444 O O . TYR B 1 192 ? 2.957 13.695 14.039 1 97.62 192 TYR B O 1
ATOM 3452 N N . GLY B 1 193 ? 1.91 12.203 15.43 1 96.88 193 GLY B N 1
ATOM 3453 C CA . GLY B 1 193 ? 2.695 12.617 16.578 1 96.88 193 GLY B CA 1
ATOM 3454 C C . GLY B 1 193 ? 1.849 13.141 17.719 1 96.88 193 GLY B C 1
ATOM 3455 O O . GLY B 1 193 ? 0.618 13.117 17.641 1 96.88 193 GLY B O 1
ATOM 3456 N N . PRO B 1 194 ? 2.527 13.547 18.703 1 96.62 194 PRO B N 1
ATOM 3457 C CA . PRO B 1 194 ? 1.853 13.969 19.938 1 96.62 194 PRO B CA 1
ATOM 3458 C C . PRO B 1 194 ? 1.296 15.391 19.844 1 96.62 194 PRO B C 1
ATOM 3460 O O . PRO B 1 194 ? 1.857 16.312 20.438 1 96.62 194 PRO B O 1
ATOM 3463 N N . PHE B 1 195 ? 0.15 15.531 19.281 1 96.38 195 PHE B N 1
ATOM 3464 C CA . PHE B 1 195 ? -0.429 16.844 19.031 1 96.38 195 PHE B CA 1
ATOM 3465 C C . PHE B 1 195 ? -0.652 17.594 20.328 1 96.38 195 PHE B C 1
ATOM 3467 O O . PHE B 1 195 ? -0.569 18.828 20.359 1 96.38 195 PHE B O 1
ATOM 3474 N N . ASP B 1 196 ? -0.914 16.906 21.438 1 94.69 196 ASP B N 1
ATOM 3475 C CA . ASP B 1 196 ? -1.277 17.516 22.703 1 94.69 196 ASP B CA 1
ATOM 3476 C C . ASP B 1 196 ? -0.035 17.844 23.531 1 94.69 196 ASP B C 1
ATOM 3478 O O . ASP B 1 196 ? -0.144 18.281 24.672 1 94.69 196 ASP B O 1
ATOM 3482 N N . SER B 1 197 ? 1.119 17.578 23 1 94.38 197 SER B N 1
ATOM 3483 C CA . SER B 1 197 ? 2.354 17.984 23.656 1 94.38 197 SER B CA 1
ATOM 3484 C C . SER B 1 197 ? 2.52 19.5 23.625 1 94.38 197 SER B C 1
ATOM 3486 O O . SER B 1 197 ? 3.318 20.062 24.375 1 94.38 197 SER B O 1
ATOM 3488 N N . ILE B 1 198 ? 1.861 20.172 22.719 1 94.56 198 ILE B N 1
ATOM 3489 C CA . ILE B 1 198 ? 1.855 21.625 22.609 1 94.56 198 ILE B CA 1
ATOM 3490 C C . ILE B 1 198 ? 0.442 22.156 22.828 1 94.56 198 ILE B C 1
ATOM 3492 O O . ILE B 1 198 ? -0.495 21.766 22.141 1 94.56 198 ILE B O 1
ATOM 3496 N N . PRO B 1 199 ? 0.288 23.016 23.797 1 96.12 199 PRO B N 1
ATOM 3497 C CA . PRO B 1 199 ? -1.049 23.578 24.047 1 96.12 199 PRO B CA 1
ATOM 3498 C C . PRO B 1 199 ? -1.616 24.297 22.828 1 96.12 199 PRO B C 1
ATOM 3500 O O . PRO B 1 199 ? -0.878 24.969 22.109 1 96.12 199 PRO B O 1
ATOM 3503 N N . MET B 1 200 ? -2.902 24.109 22.656 1 95.81 200 MET B N 1
ATOM 3504 C CA . MET B 1 200 ? -3.572 24.688 21.5 1 95.81 200 MET B CA 1
ATOM 3505 C C . MET B 1 200 ? -3.35 26.203 21.438 1 95.81 200 MET B C 1
ATOM 3507 O O . MET B 1 200 ? -3.135 26.766 20.359 1 95.81 200 MET B O 1
ATOM 3511 N N . GLU B 1 201 ? -3.373 26.844 22.578 1 95.5 201 GLU B N 1
ATOM 3512 C CA . GLU B 1 201 ? -3.215 28.297 22.656 1 95.5 201 GLU B CA 1
ATOM 3513 C C . GLU B 1 201 ? -1.863 28.734 22.109 1 95.5 201 GLU B C 1
ATOM 3515 O O . GLU B 1 201 ? -1.758 29.797 21.469 1 95.5 201 GLU B O 1
ATOM 3520 N N . ASP B 1 202 ? -0.847 27.969 22.344 1 96.06 202 ASP B N 1
ATOM 3521 C CA . ASP B 1 202 ? 0.491 28.281 21.859 1 96.06 202 ASP B CA 1
ATOM 3522 C C . ASP B 1 202 ? 0.572 28.125 20.328 1 96.06 202 ASP B C 1
ATOM 3524 O O . ASP B 1 202 ? 1.254 28.891 19.656 1 96.06 202 ASP B O 1
ATOM 3528 N N . LEU B 1 203 ? -0.122 27.141 19.828 1 95.69 203 LEU B N 1
ATOM 3529 C CA . LEU B 1 203 ? -0.171 26.922 18.391 1 95.69 203 LEU B CA 1
ATOM 3530 C C . LEU B 1 203 ? -0.93 28.062 17.703 1 95.69 203 LEU B C 1
ATOM 3532 O O . LEU B 1 203 ? -0.516 28.531 16.641 1 95.69 203 LEU B O 1
ATOM 3536 N N . GLU B 1 204 ? -1.99 28.5 18.328 1 95.25 204 GLU B N 1
ATOM 3537 C CA . GLU B 1 204 ? -2.814 29.578 17.781 1 95.25 204 GLU B CA 1
ATOM 3538 C C . GLU B 1 204 ? -2 30.844 17.578 1 95.25 204 GLU B C 1
ATOM 3540 O O . GLU B 1 204 ? -2.223 31.594 16.609 1 95.25 204 GLU B O 1
ATOM 3545 N N . LYS B 1 205 ? -1.037 31.031 18.391 1 94.5 205 LYS B N 1
ATOM 3546 C CA . LYS B 1 205 ? -0.211 32.219 18.328 1 94.5 205 LYS B CA 1
ATOM 3547 C C . LYS B 1 205 ? 0.715 32.188 17.109 1 94.5 205 LYS B C 1
ATOM 3549 O O . LYS B 1 205 ? 1.24 33.219 16.688 1 94.5 205 LYS B O 1
ATOM 3554 N N . ARG B 1 206 ? 0.917 31.016 16.609 1 94 206 ARG B N 1
ATOM 3555 C CA . ARG B 1 206 ? 1.905 30.844 15.547 1 94 206 ARG B CA 1
ATOM 3556 C C . ARG B 1 206 ? 1.262 30.969 14.172 1 94 206 ARG B C 1
ATOM 3558 O O . ARG B 1 206 ? 1.96 31.078 13.164 1 94 206 ARG B O 1
ATOM 3565 N N . ILE B 1 207 ? -0.039 30.875 14.141 1 92.62 207 ILE B N 1
ATOM 3566 C CA . ILE B 1 207 ? -0.705 30.953 12.844 1 92.62 207 ILE B CA 1
ATOM 3567 C C . ILE B 1 207 ? -0.795 32.406 12.406 1 92.62 207 ILE B C 1
ATOM 3569 O O . ILE B 1 207 ? -0.994 33.312 13.234 1 92.62 207 ILE B O 1
ATOM 3573 N N . LYS B 1 208 ? -0.59 32.688 11.195 1 84 208 LYS B N 1
ATOM 3574 C CA . LYS B 1 208 ? -0.694 34.031 10.617 1 84 208 LYS B CA 1
ATOM 3575 C C . LYS B 1 208 ? -1.871 34.125 9.648 1 84 208 LYS B C 1
ATOM 3577 O O . LYS B 1 208 ? -2.248 33.125 9.023 1 84 208 LYS B O 1
ATOM 3582 N N . SER B 1 209 ? -2.516 35.25 9.852 1 73.06 209 SER B N 1
ATOM 3583 C CA . SER B 1 209 ? -3.598 35.531 8.914 1 73.06 209 SER B CA 1
ATOM 3584 C C . SER B 1 209 ? -3.133 36.438 7.797 1 73.06 209 SER B C 1
ATOM 3586 O O . SER B 1 209 ? -2.125 37.156 7.941 1 73.06 209 SER B O 1
ATOM 3588 N N . LYS B 1 210 ? -3.918 36.406 6.625 1 63.91 210 LYS B N 1
ATOM 3589 C CA . LYS B 1 210 ? -3.67 37.312 5.512 1 63.91 210 LYS B CA 1
ATOM 3590 C C . LYS B 1 210 ? -3.604 38.75 5.992 1 63.91 210 LYS B C 1
ATOM 3592 O O . LYS B 1 210 ? -4.281 39.125 6.953 1 63.91 210 LYS B O 1
#

Solvent-accessible surface area (backbone atoms only — not comparable to full-atom values): 22799 Å² total; per-residue (Å²): 108,69,68,53,53,23,49,49,44,39,49,37,48,46,50,38,41,46,50,70,63,49,18,64,80,65,72,32,48,37,40,62,66,22,42,54,52,48,19,53,50,49,30,27,51,59,46,72,69,37,88,52,51,69,62,26,40,51,39,35,42,50,38,40,50,51,51,50,47,63,66,47,62,75,55,66,86,69,76,69,76,59,48,43,68,70,56,54,53,48,51,33,53,49,46,44,73,77,33,92,51,56,86,62,48,59,69,55,58,46,48,46,45,53,49,51,47,58,47,42,18,71,75,64,49,58,45,42,34,63,70,28,49,46,51,49,32,51,75,64,71,46,84,56,89,53,41,68,61,47,48,59,60,43,57,54,78,77,25,52,83,52,76,60,17,29,42,67,67,55,44,39,44,29,50,42,39,43,62,41,48,45,54,88,80,49,51,22,66,42,76,93,34,66,42,81,78,49,56,58,71,65,51,58,70,52,50,45,77,136,107,68,69,52,51,22,48,48,45,38,48,37,47,46,48,38,42,48,50,69,62,51,19,64,81,64,73,32,47,38,38,63,66,25,43,53,51,47,19,54,51,50,28,26,52,60,46,74,70,37,86,52,53,70,62,27,41,50,40,36,42,50,39,39,49,52,50,50,47,63,65,48,61,73,55,66,88,67,78,70,78,60,48,43,67,70,55,54,51,48,51,34,54,48,46,42,73,76,33,91,50,57,88,62,47,58,69,55,58,46,47,46,44,52,48,50,48,56,48,42,17,71,75,63,49,57,43,42,34,62,70,28,50,46,50,50,32,50,76,65,70,45,84,56,88,55,40,68,62,48,49,58,61,43,56,53,77,77,23,52,83,53,76,60,17,29,43,66,67,53,44,40,44,30,52,42,39,43,62,42,48,44,54,88,80,48,49,22,67,42,78,94,35,66,42,80,79,50,58,56,71,63,50,59,70,52,52,45,77,135

Secondary structure (DSSP, 8-state):
-HHHHHHHHHHHHHHHHIIIII-TT-SSSEEHHHHHHHHHHHHHHHTTTSPPPHHHHHHHHHHHHHHHHHHHSS--S----EE-HHHHHHHHHHHHHH-SSGGGS-HHHHHHHHHHHHHH-TT-SS-B-HHHHHHHHHHTT---TTHHHHHHHH--HHHHTTTS-B-HHHHHHHHHHHHH---TT-GGGGTT--GGGS-HHHHHTT----/-HHHHHHHHHHHHHHHHIIIII-TT-SSSEEHHHHHHHHHHHHHHHTTTSPPPHHHHHHHHHHHHHHHHHHHSS--S----EE-HHHHHHHHHHHHHH-SSGGGS-HHHHHHHHHHHHHH-TT-SS-B-HHHHHHHHHHTT---TTHHHHHHHH--HHHHTTTS-B-HHHHHHHHHHHHH---TT-GGGGTT--GGGS-HHHHHTT----

Foldseek 3Di:
DLVVLLLVLLLLLLLLCVQLPQQQVRQQWHAVVSQLVNLVVLQCLLVVNDDHDPVSSVLSNVLSVVVLCLLCVPVPDDPPSIHASVSVSVSLQVVLVVDDFLVPDPPSVVVVLQSVVSSLVNVNPQWRALVSQLVLCVVSVHDCVCSVVLLQLLFDPVCVVVVSTDGSRSSRRLVSCCSHGSDSSHSSSASNHDSVVDPSVVSVVSHDDD/DLVVLLLVLLLLLLLLCVQLPQVQVRQQWHAVVSQLVNLVVLQCLLVVNDDHDPVSSVLSNVLSVVVLCLLCVPVDDDPPSIHASVSVSVSLQVVLVVDDFLVPDPPSVVVVLQSVVSSLVNVNPQWRALVSQLVLCVVSVHDCVCSVVLLQLLFDPVCVVVVSTDGSRSSRRLVSCCSHGSDSSHSSSASNHDSVVDDSVVSVVSHDDD

Nearest PDB structures (foldseek):
  7wbo-assembly1_A  TM=8.021E-01  e=2.597E-08  Scylla paramamosain
  4ndb-assembly2_B  TM=7.936E-01  e=1.304E-08  Doryteuthis pealeii
  4ndc-assembly2_B  TM=7.993E-01  e=2.240E-08  Doryteuthis pealeii
  4ndd-assembly2_B  TM=8.159E-01  e=5.432E-08  Doryteuthis pealeii
  2sas-assembly1_A-2  TM=8.086E-01  e=8.458E-08  Branchiostoma lanceolatum

pLDDT: mean 91.78, std 10.74, range [40.38, 98.69]

InterPro domains:
  IPR011992 EF-hand domain pair [SSF47473] (15-192)
  IPR018247 EF-Hand 1, calcium-binding site [PS00018] (23-35)
  IPR018247 EF-Hand 1, calcium-binding site [PS00018] (76-88)

Radius of gyration: 23.55 Å; Cα contacts (8 Å, |Δi|>4): 531; chains: 2; bounding box: 43×76×52 Å

Sequence (420 aa):
MANSDSEKFLRHKHLFTYLNFWDENKDGILTWEDFRLLAEKYAKIQRRGRTPEKEVVERWKSIFEKWWNELTSYADSNKDKLVEFHEWLDFFKQLGKNTKSFEELPEFLKIYLHLFFLCSDANKDGLFCVKDYKKYIANQKMDSSQADVHFNYMLEEQDKTNENAFNSDRFKATVYDFWVSMDPNSKGKYIYGPFDSIPMEDLEKRIKSKMANSDSEKFLRHKHLFTYLNFWDENKDGILTWEDFRLLAEKYAKIQRRGRTPEKEVVERWKSIFEKWWNELTSYADSNKDKLVEFHEWLDFFKQLGKNTKSFEELPEFLKIYLHLFFLCSDANKDGLFCVKDYKKYIANQKMDSSQADVHFNYMLEEQDKTNENAFNSDRFKATVYDFWVSMDPNSKGKYIYGPFDSIPMEDLEKRIKSK

Organism: Sarcoptes scabiei (NCBI:txid52283)